Protein AF-A0A2J2HDK9-F1 (afdb_monomer_lite)

Foldseek 3Di:
DPPPVVCCCPDPNVVVVVVVVVCVVVVCVVVVVVVVVPPPPDDDDFDKAWAWDDDPQWIKIKIATQDQFWKFWQWWAFDPQDIDGLVPFADPPDPQADSPRDTHGHGHMHIGTDNGHTFWIKIATPVDRQFIDIGTHDDDDNDPVFVRNVQVFLEKEKEADPQQWWKKKWKDWPVGIDIDIGRHIDMTGDDDRGPQTKMKMAMATFGPDPQKDKGKPPRIDIDGRHPGRHYHYIYIDIDRHPPPPPQLFKEFEWEDDLPQFFWKKKDKPPFIHIGTHIDGRDIDGHPHQKIKIAMAGPGDHFQKDKGKPPRMDIDGGHYYYYIYIDIDRNPFAFAFEDWAAEAEPVRPQADGKDKDKPDGTHGAQDKDKIKMKIAGDCGARQKGWQWKQWPNDTGRDRIDIDIDIDHRHHGHHYHYGTYMYIYIDGFDAWEKDKPPLADALVDQKDKIKIKTAFPDWDWWKKKKKKWKKWKWAQPPVRDIDIDIWIKMKMFTAHPRGYTNHIYIDTHHYDHHDDDPDNQKMKMKIKIWIDMDGGATSRIDMDMTMIGIDIDIGGD

pLDDT: mean 86.06, std 13.49, range [37.31, 98.06]

Radius of gyration: 36.47 Å; chains: 1; bounding box: 80×86×104 Å

Secondary structure (DSSP, 8-state):
--SSHHHHHHSHHHHHHHHHHHHHHHHHHHHHHHHHHH----SS---EEEEEEEETTEEEEEEEE-SSS-EEEEEEEETTS-EE-GGGSBP---TTSB-S---B-TT-EEEEEESS-EEEEEEEESS-TT-EEEEEEESS----HHHH-GGG-SEEEEEE-SS--EEEEEEEETTEEEEEEESS-EEEEE--SSSSEEEEEEEEEE--STTEEEEEE-SEEEEEE-SS-EEEEEEEEEEEPP--S--S-EEEEEEE---S--EEEEE-SS-EEEEES-EEEEEEE-SSSEEEEEEEEEEPPTTEEEEEESSEEEEETT-EEEEEEEEEE-SSPPEEEEPPPEEEESSSSSPPPEEEES-SEE-TT-EEEEEEEEE--SEETTEEEEEEEETTEEE-SSEEEEEEEEE--STTPPEE---EEEEEEE-PPEEEEEES-EEETTSSEEEEEEEEE-S--SEEEEEEEEEEEEEEE--TTS--EEEEEEEEEEEEE-TTS-EEEEEEEEEEEEE-PPPSSTTEEEEEEEEEEEEEEEEESSEEEEEEEEEEEEEEEE-

Sequence (555 aa):
MSRVLEEVLTSTIGFIIAMAIIGAVVGAGLYGYWIYTNHQTLQNYMWPIAEVVPYQGGYLLAIVNTGNEPFYVEQIYLKGGTVITPSQAINPNLNWCSTSNTKLMHNQWWCGEANQLPVAVRVCSAIDPRVCTVVPVHGWSTVDVYSLLGTNCPVLVTVSDPYSATWWVIWFMQSGFYSKSGSTTYTWCIDPPYHPITISFNAFAFSNSFGYICQISPTLTHVEYNGKPVTQVFTVTCQQLPLLTPSNYFVYVSVTNDTLGAIWQISSSVSSTSGIGNVNNQQLPIGGQTDTLTASIIFNPIGYTCSISPGSTQATNGSSYTFTVNCVYSPYPPCPVSPPIVSTNPSIGPPQPTSGASVSSIPYGQSEQVTFYYNAQESGNNYVFQYWSIGGSKYTSNVVTITETLTCTTPGQTLTGPSGTDYYNYIPPGPISINPDTIDLTQSSETYTFNWTSAWNGTGTFQYTISGTVYIYYPFSGQSNIQGSVSWQATVTLPDGTVAAQGSGTLEITNYLTPPSPNYYIECVVSGSGTINGVNASHGNETGTASISCYLETW

Structure (mmCIF, N/CA/C/O backbone):
data_AF-A0A2J2HDK9-F1
#
_entry.id   AF-A0A2J2HDK9-F1
#
loop_
_atom_site.group_PDB
_atom_site.id
_atom_site.type_symbol
_atom_site.label_atom_id
_atom_site.label_alt_id
_atom_site.label_comp_id
_atom_site.label_asym_id
_atom_site.label_entity_id
_atom_site.label_seq_id
_atom_site.pdbx_PDB_ins_code
_atom_site.Cartn_x
_atom_site.Cartn_y
_atom_site.Cartn_z
_atom_site.occupancy
_atom_site.B_iso_or_equiv
_atom_site.auth_seq_id
_atom_site.auth_comp_id
_atom_site.auth_asym_id
_atom_site.auth_atom_id
_atom_site.pdbx_PDB_model_num
ATOM 1 N N . MET A 1 1 ? -13.465 -61.528 33.687 1.00 49.91 1 MET A N 1
ATOM 2 C CA . MET A 1 1 ? -13.848 -60.305 32.948 1.00 49.91 1 MET A CA 1
ATOM 3 C C . MET A 1 1 ? -14.421 -60.644 31.553 1.00 49.91 1 MET A C 1
ATOM 5 O O . MET A 1 1 ? -14.110 -59.955 30.600 1.00 49.91 1 MET A O 1
ATOM 9 N N . SER A 1 2 ? -15.282 -61.672 31.415 1.00 56.56 2 SER A N 1
ATOM 10 C CA . SER A 1 2 ? -15.943 -62.016 30.130 1.00 56.56 2 SER A CA 1
ATOM 11 C C . SER A 1 2 ? -17.435 -62.374 30.252 1.00 56.56 2 SER A C 1
ATOM 13 O O . SER A 1 2 ? -17.998 -62.931 29.324 1.00 56.56 2 SER A O 1
ATOM 15 N N . ARG A 1 3 ? -18.093 -62.092 31.385 1.00 47.28 3 ARG A N 1
ATOM 16 C CA . ARG A 1 3 ? -19.492 -62.511 31.615 1.00 47.28 3 ARG A CA 1
ATOM 17 C C . ARG A 1 3 ? -20.520 -61.381 31.671 1.00 47.28 3 ARG A C 1
ATOM 19 O O . ARG A 1 3 ? -21.701 -61.664 31.620 1.00 47.28 3 ARG A O 1
ATOM 26 N N . VAL A 1 4 ? -20.084 -60.120 31.729 1.00 52.69 4 VAL A N 1
ATOM 27 C CA . VAL A 1 4 ? -20.994 -58.961 31.834 1.00 52.69 4 VAL A CA 1
ATOM 28 C C . VAL A 1 4 ? -21.336 -58.367 30.458 1.00 52.69 4 VAL A C 1
ATOM 30 O O . VAL A 1 4 ? -22.387 -57.760 30.303 1.00 52.69 4 VAL A O 1
ATOM 33 N N . LEU A 1 5 ? -20.502 -58.574 29.427 1.00 49.03 5 LEU A N 1
ATOM 34 C CA . LEU A 1 5 ? -20.763 -58.012 28.091 1.00 49.03 5 LEU A CA 1
ATOM 35 C C . LEU A 1 5 ? -21.823 -58.791 27.287 1.00 49.03 5 LEU A C 1
ATOM 37 O O . LEU A 1 5 ? -22.556 -58.190 26.508 1.00 49.03 5 LEU A O 1
ATOM 41 N N . GLU A 1 6 ? -21.935 -60.106 27.487 1.00 52.06 6 GLU A N 1
ATOM 42 C CA . GLU A 1 6 ? -22.910 -60.953 26.775 1.00 52.06 6 GLU A CA 1
ATOM 43 C C . GLU A 1 6 ? -24.352 -60.749 27.277 1.00 52.06 6 GLU A C 1
ATOM 45 O O . GLU A 1 6 ? -25.314 -60.874 26.516 1.00 52.06 6 GLU A O 1
ATOM 50 N N . GLU A 1 7 ? -24.503 -60.357 28.544 1.00 49.84 7 GLU A N 1
ATOM 51 C CA . GLU A 1 7 ? -25.803 -60.165 29.197 1.00 49.84 7 GLU A CA 1
ATOM 52 C C . GLU A 1 7 ? -26.437 -58.801 28.855 1.00 49.84 7 GLU A C 1
ATOM 54 O O . GLU A 1 7 ? -27.658 -58.651 28.862 1.00 49.84 7 GLU A O 1
ATOM 59 N N . VAL A 1 8 ? -25.629 -57.810 28.455 1.00 54.06 8 VAL A N 1
ATOM 60 C CA . VAL A 1 8 ? -26.131 -56.497 28.009 1.00 54.06 8 VAL A CA 1
ATOM 61 C C . VAL A 1 8 ? -26.665 -56.546 26.571 1.00 54.06 8 VAL A C 1
ATOM 63 O O . VAL A 1 8 ? -27.614 -55.833 26.257 1.00 54.06 8 VAL A O 1
ATOM 66 N N . LEU A 1 9 ? -26.122 -57.410 25.705 1.00 50.97 9 LEU A N 1
ATOM 67 C CA . LEU A 1 9 ? -26.510 -57.479 24.285 1.00 50.97 9 LEU A CA 1
ATOM 68 C C . LEU A 1 9 ? -27.739 -58.357 24.003 1.00 50.97 9 LEU A C 1
ATOM 70 O O . LEU A 1 9 ? -28.364 -58.207 22.958 1.00 50.97 9 LEU A O 1
ATOM 74 N N . THR A 1 10 ? -28.108 -59.248 24.924 1.00 54.72 10 THR A N 1
ATOM 75 C CA . THR A 1 10 ? -29.266 -60.155 24.776 1.00 54.72 10 THR A CA 1
ATOM 76 C C . THR A 1 10 ? -30.460 -59.768 25.650 1.00 54.72 10 THR A C 1
ATOM 78 O O . THR A 1 10 ? -31.559 -60.294 25.484 1.00 54.72 10 THR A O 1
ATOM 81 N N . SER A 1 11 ? -30.267 -58.808 26.555 1.00 58.91 11 SER A N 1
ATOM 82 C CA . SER A 1 11 ? -31.312 -58.232 27.393 1.00 58.91 11 SER A CA 1
ATOM 83 C C . SER A 1 11 ? -32.267 -57.353 26.579 1.00 58.91 11 SER A C 1
ATOM 85 O O . SER A 1 11 ? -31.848 -56.563 25.730 1.00 58.91 11 SER A O 1
ATOM 87 N N . THR A 1 12 ? -33.561 -57.409 26.903 1.00 55.88 12 THR A N 1
ATOM 88 C CA . THR A 1 12 ? -34.611 -56.539 26.343 1.00 55.88 12 THR A CA 1
ATOM 89 C C . THR A 1 12 ? -34.266 -55.046 26.476 1.00 55.88 12 THR A C 1
ATOM 91 O O . THR A 1 12 ? -34.716 -54.236 25.671 1.00 55.88 12 THR A O 1
ATOM 94 N N . ILE A 1 13 ? -33.417 -54.675 27.444 1.00 59.78 13 ILE A N 1
ATOM 95 C CA . ILE A 1 13 ? -32.922 -53.304 27.648 1.00 59.78 13 ILE A CA 1
ATOM 96 C C . ILE A 1 13 ? -31.847 -52.929 26.607 1.00 59.78 13 ILE A C 1
ATOM 98 O O . ILE A 1 13 ? -31.847 -51.802 26.116 1.00 59.78 13 ILE A O 1
ATOM 102 N N . GLY A 1 14 ? -30.983 -53.864 26.198 1.00 51.66 14 GLY A N 1
ATOM 103 C CA . GLY A 1 14 ? -29.980 -53.643 25.146 1.00 51.66 14 GLY A CA 1
ATOM 104 C C . GLY A 1 14 ? -30.604 -53.415 23.767 1.00 51.66 14 GLY A C 1
ATOM 105 O O . GLY A 1 14 ? -30.141 -52.569 23.002 1.00 51.66 14 GLY A O 1
ATOM 106 N N . PHE A 1 15 ? -31.723 -54.088 23.484 1.00 55.59 15 PHE A N 1
ATOM 107 C CA . PHE A 1 15 ? -32.484 -53.883 22.248 1.00 55.59 15 PHE A CA 1
ATOM 108 C C . PHE A 1 15 ? -33.169 -52.504 22.198 1.00 55.59 15 PHE A C 1
ATOM 110 O O . PHE A 1 15 ? -33.196 -51.867 21.145 1.00 55.59 15 PHE A O 1
ATOM 117 N N . ILE A 1 16 ? -33.655 -51.996 23.340 1.00 58.75 16 ILE A N 1
ATOM 118 C CA . ILE A 1 16 ? -34.235 -50.643 23.452 1.00 58.75 16 ILE A CA 1
ATOM 119 C C . ILE A 1 16 ? -33.163 -49.564 23.215 1.00 58.75 16 ILE A C 1
ATOM 121 O O . ILE A 1 16 ? -33.427 -48.583 22.521 1.00 58.75 16 ILE A O 1
ATOM 125 N N . ILE A 1 17 ? -31.938 -49.762 23.714 1.00 57.75 17 ILE A N 1
ATOM 126 C CA . ILE A 1 17 ? -30.813 -48.836 23.492 1.00 57.75 17 ILE A CA 1
ATOM 127 C C . ILE A 1 17 ? -30.356 -48.863 22.023 1.00 57.75 17 ILE A C 1
ATOM 129 O O . ILE A 1 17 ? -30.131 -47.808 21.432 1.00 57.75 17 ILE A O 1
ATOM 133 N N . ALA A 1 18 ? -30.299 -50.040 21.393 1.00 52.91 18 ALA A N 1
ATOM 134 C CA . ALA A 1 18 ? -29.966 -50.163 19.973 1.00 52.91 18 ALA A CA 1
ATOM 135 C C . ALA A 1 18 ? -31.020 -49.505 19.058 1.00 52.91 18 ALA A C 1
ATOM 137 O O . ALA A 1 18 ? -30.662 -48.790 18.124 1.00 52.91 18 ALA A O 1
ATOM 138 N N . MET A 1 19 ? -32.315 -49.667 19.355 1.00 57.16 19 MET A N 1
ATOM 139 C CA . MET A 1 19 ? -33.405 -48.997 18.628 1.00 57.16 19 MET A CA 1
ATOM 140 C C . MET A 1 19 ? -33.391 -47.472 18.814 1.00 57.16 19 MET A C 1
ATOM 142 O O . MET A 1 19 ? -33.664 -46.745 17.861 1.00 57.16 19 MET A O 1
ATOM 146 N N . ALA A 1 20 ? -33.023 -46.969 19.998 1.00 59.38 20 ALA A N 1
ATOM 147 C CA . ALA A 1 20 ? -32.881 -45.532 20.242 1.00 59.38 20 ALA A CA 1
ATOM 148 C C . ALA A 1 20 ? -31.703 -44.917 19.461 1.00 59.38 20 ALA A C 1
ATOM 150 O O . ALA A 1 20 ? -31.837 -43.825 18.909 1.00 59.38 20 ALA A O 1
ATOM 151 N N . ILE A 1 21 ? -30.579 -45.635 19.347 1.00 58.31 21 ILE A N 1
ATOM 152 C CA . ILE A 1 21 ? -29.422 -45.210 18.541 1.00 58.31 21 ILE A CA 1
ATOM 153 C C . ILE A 1 21 ? -29.770 -45.232 17.047 1.00 58.31 21 ILE A C 1
ATOM 155 O O . ILE A 1 21 ? -29.497 -44.264 16.343 1.00 58.31 21 ILE A O 1
ATOM 159 N N . ILE A 1 22 ? -30.443 -46.279 16.561 1.00 56.28 22 ILE A N 1
ATOM 160 C CA . ILE A 1 22 ? -30.863 -46.364 15.152 1.00 56.28 22 ILE A CA 1
ATOM 161 C C . ILE A 1 22 ? -31.911 -45.285 14.825 1.00 56.28 22 ILE A C 1
ATOM 163 O O . ILE A 1 22 ? -31.825 -44.654 13.775 1.00 56.28 22 ILE A O 1
ATOM 167 N N . GLY A 1 23 ? -32.845 -44.993 15.737 1.00 58.19 23 GLY A N 1
ATOM 168 C CA . GLY A 1 23 ? -33.815 -43.902 15.592 1.00 58.19 23 GLY A CA 1
ATOM 169 C C . GLY A 1 23 ? -33.170 -42.512 15.544 1.00 58.19 23 GLY A C 1
ATOM 170 O O . GLY A 1 23 ? -33.574 -41.680 14.732 1.00 58.19 23 GLY A O 1
ATOM 171 N N . ALA A 1 24 ? -32.125 -42.271 16.342 1.00 57.75 24 ALA A N 1
ATOM 172 C CA . ALA A 1 24 ? -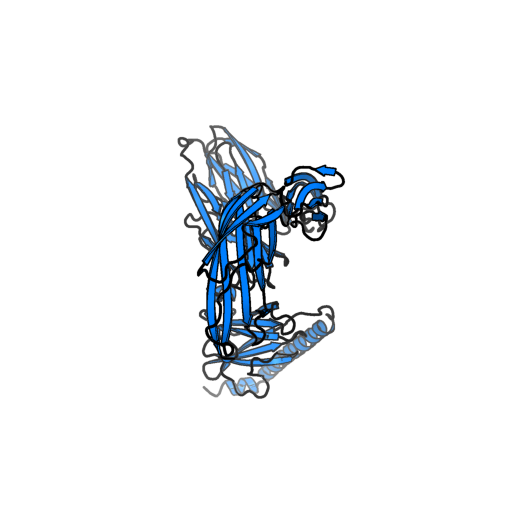31.356 -41.026 16.304 1.00 57.75 24 ALA A CA 1
ATOM 173 C C . ALA A 1 24 ? -30.532 -40.887 15.011 1.00 57.75 24 ALA A C 1
ATOM 175 O O . ALA A 1 24 ? -30.483 -39.804 14.429 1.00 57.75 24 ALA A O 1
ATOM 176 N N . VAL A 1 25 ? -29.950 -41.983 14.515 1.00 56.16 25 VAL A N 1
ATOM 177 C CA . VAL A 1 25 ? -29.169 -41.999 13.265 1.00 56.16 25 VAL A CA 1
ATOM 178 C C . VAL A 1 25 ? -30.068 -41.794 12.040 1.00 56.16 25 VAL A C 1
ATOM 180 O O . VAL A 1 25 ? -29.729 -41.013 11.153 1.00 56.16 25 VAL A O 1
ATOM 183 N N . VAL A 1 26 ? -31.249 -42.416 12.002 1.00 64.69 26 VAL A N 1
ATOM 184 C CA . VAL A 1 26 ? -32.208 -42.244 10.895 1.00 64.69 26 VAL A CA 1
ATOM 185 C C . VAL A 1 26 ? -32.895 -40.872 10.954 1.00 64.69 26 VAL A C 1
ATOM 187 O O . VAL A 1 26 ? -33.079 -40.239 9.915 1.00 64.69 26 VAL A O 1
ATOM 190 N N . GLY A 1 27 ? -33.208 -40.362 12.152 1.00 57.03 27 GLY A N 1
ATOM 191 C CA . GLY A 1 27 ? -33.768 -39.019 12.349 1.00 57.03 27 GLY A CA 1
ATOM 192 C C . GLY A 1 27 ? -32.802 -37.891 11.966 1.00 57.03 27 GLY A C 1
ATOM 193 O O . GLY A 1 27 ? -33.200 -36.960 11.266 1.00 57.03 27 GLY A O 1
ATOM 194 N N . ALA A 1 28 ? -31.522 -37.999 12.343 1.00 60.38 28 ALA A N 1
ATOM 195 C CA . ALA A 1 28 ? -30.478 -37.058 11.926 1.00 60.38 28 ALA A CA 1
ATOM 196 C C . ALA A 1 28 ? -30.165 -37.173 10.425 1.00 60.38 28 ALA A C 1
ATOM 198 O O . ALA A 1 28 ? -29.985 -36.157 9.754 1.00 60.38 28 ALA A O 1
ATOM 199 N N . GLY A 1 29 ? -30.179 -38.393 9.877 1.00 54.03 29 GLY A N 1
ATOM 200 C CA . GLY A 1 29 ? -29.981 -38.638 8.449 1.00 54.03 29 GLY A CA 1
ATOM 201 C C . GLY A 1 29 ? -31.071 -38.013 7.573 1.00 54.03 29 GLY A C 1
ATOM 202 O O . GLY A 1 29 ? -30.759 -37.385 6.565 1.00 54.03 29 GLY A O 1
ATOM 203 N N . LEU A 1 30 ? -32.345 -38.114 7.969 1.00 56.84 30 LEU A N 1
ATOM 204 C CA . LEU A 1 30 ? -33.469 -37.575 7.190 1.00 56.84 30 LEU A CA 1
ATOM 205 C C . LEU A 1 30 ? -33.674 -36.061 7.379 1.00 56.84 30 LEU A C 1
ATOM 207 O O . LEU A 1 30 ? -34.015 -35.379 6.413 1.00 56.84 30 LEU A O 1
ATOM 211 N N . TYR A 1 31 ? -33.408 -35.508 8.569 1.00 54.03 31 TYR A N 1
ATOM 212 C CA . TYR A 1 31 ? -33.406 -34.051 8.785 1.00 54.03 31 TYR A CA 1
ATOM 213 C C . TYR A 1 31 ? -32.216 -33.373 8.082 1.00 54.03 31 TYR A C 1
ATOM 215 O O . TYR A 1 31 ? -32.381 -32.324 7.458 1.00 54.03 31 TYR A O 1
ATOM 223 N N . GLY A 1 32 ? -31.042 -34.018 8.084 1.00 55.75 32 GLY A N 1
ATOM 224 C CA . GLY A 1 32 ? -29.887 -33.603 7.283 1.00 55.75 32 GLY A CA 1
ATOM 225 C C . GLY A 1 32 ? -30.178 -33.638 5.780 1.00 55.75 32 GLY A C 1
ATOM 226 O O . GLY A 1 32 ? -29.851 -32.690 5.074 1.00 55.75 32 GLY A O 1
ATOM 227 N N . TYR A 1 33 ? -30.883 -34.669 5.299 1.00 48.81 33 TYR A N 1
ATOM 228 C CA . TYR A 1 33 ? -31.306 -34.785 3.898 1.00 48.81 33 TYR A CA 1
ATOM 229 C C . TYR A 1 33 ? -32.337 -33.716 3.484 1.00 48.81 33 TYR A C 1
ATOM 231 O O . TYR A 1 33 ? -32.298 -33.232 2.352 1.00 48.81 33 TYR A O 1
ATOM 239 N N . TRP A 1 34 ? -33.223 -33.290 4.393 1.00 50.28 34 TRP A N 1
ATOM 240 C CA . TRP A 1 34 ? -34.204 -32.221 4.155 1.00 50.28 34 TRP A CA 1
ATOM 241 C C . TRP A 1 34 ? -33.585 -30.809 4.154 1.00 50.28 34 TRP A C 1
ATOM 243 O O . TRP A 1 34 ? -33.980 -29.982 3.338 1.00 50.28 34 TRP A O 1
ATOM 253 N N . ILE A 1 35 ? -32.566 -30.532 4.981 1.00 53.78 35 ILE A N 1
ATOM 254 C CA . ILE A 1 35 ? -31.790 -29.275 4.891 1.00 53.78 35 ILE A CA 1
ATOM 255 C C . ILE A 1 35 ? -30.872 -29.270 3.658 1.00 53.78 35 ILE A C 1
ATOM 257 O O . ILE A 1 35 ? -30.763 -28.251 2.976 1.00 53.78 35 ILE A O 1
ATOM 261 N N . TYR A 1 36 ? -30.273 -30.414 3.318 1.00 45.00 36 TYR A N 1
ATOM 262 C CA . TYR A 1 36 ? -29.397 -30.566 2.152 1.00 45.00 36 TYR A CA 1
ATOM 263 C C . TYR A 1 36 ? -30.132 -30.331 0.824 1.00 45.00 36 TYR A C 1
ATOM 265 O O . TYR A 1 36 ? -29.621 -29.658 -0.069 1.00 45.00 36 TYR A O 1
ATOM 273 N N . THR A 1 37 ? -31.357 -30.843 0.689 1.00 45.84 37 THR A N 1
ATOM 274 C CA . THR A 1 37 ? -32.140 -30.703 -0.549 1.00 45.84 37 THR A CA 1
ATOM 275 C C . THR A 1 37 ? -32.765 -29.310 -0.727 1.00 45.84 37 THR A C 1
ATOM 277 O O . THR A 1 37 ? -33.074 -28.944 -1.860 1.00 45.84 37 THR A O 1
ATOM 280 N N . ASN A 1 38 ? -32.891 -28.501 0.338 1.00 43.88 38 ASN A N 1
ATOM 281 C CA . ASN A 1 38 ? -33.625 -27.223 0.327 1.00 43.88 38 ASN A CA 1
ATOM 282 C C . ASN A 1 38 ? -32.750 -25.942 0.375 1.00 43.88 38 ASN A C 1
ATOM 284 O O . ASN A 1 38 ? -33.287 -24.835 0.424 1.00 43.88 38 ASN A O 1
ATOM 288 N N . HIS A 1 39 ? -31.415 -26.044 0.302 1.00 46.22 39 HIS A N 1
ATOM 289 C CA . HIS A 1 39 ? -30.509 -24.883 0.162 1.00 46.22 39 HIS A CA 1
ATOM 290 C C . HIS A 1 39 ? -29.589 -24.970 -1.065 1.00 46.22 39 HIS A C 1
ATOM 292 O O . HIS A 1 39 ? -28.374 -24.791 -1.027 1.00 46.22 39 HIS A O 1
ATOM 298 N N . GLN A 1 40 ? -30.252 -25.171 -2.200 1.00 37.31 40 GLN A N 1
ATOM 299 C CA . GLN A 1 40 ? -29.841 -24.846 -3.569 1.00 37.31 40 GLN A CA 1
ATOM 300 C C . GLN A 1 40 ? -29.549 -23.336 -3.789 1.00 37.31 40 GLN A C 1
ATOM 302 O O . GLN A 1 40 ? -30.054 -22.726 -4.728 1.00 37.31 40 GLN A O 1
ATOM 307 N N . THR A 1 41 ? -28.717 -22.709 -2.950 1.00 41.94 41 THR A N 1
ATOM 308 C CA . THR A 1 41 ? -28.312 -21.288 -3.089 1.00 41.94 41 THR A CA 1
ATOM 309 C C . THR A 1 41 ? -26.827 -21.029 -2.814 1.00 41.94 41 THR A C 1
ATOM 311 O O . THR A 1 41 ? -26.452 -19.916 -2.465 1.00 41.94 41 THR A O 1
ATOM 314 N N . LEU A 1 42 ? -25.948 -22.021 -2.988 1.00 41.59 42 LEU A N 1
ATOM 315 C CA . LEU A 1 42 ? -24.500 -21.841 -2.808 1.00 41.59 42 LEU A CA 1
ATOM 316 C C . LEU A 1 42 ? -23.719 -22.549 -3.923 1.00 41.59 42 LEU A C 1
ATOM 318 O O . LEU A 1 42 ? -23.249 -23.677 -3.780 1.00 41.59 42 LEU A O 1
ATOM 322 N N . GLN A 1 43 ? -23.589 -21.873 -5.064 1.00 42.00 43 GLN A N 1
ATOM 323 C CA . GLN A 1 43 ? -22.513 -22.162 -6.007 1.00 42.00 43 GLN A CA 1
ATOM 324 C C . GLN A 1 43 ? -21.195 -21.707 -5.350 1.00 42.00 43 GLN A C 1
ATOM 326 O O . GLN A 1 43 ? -21.082 -20.540 -4.988 1.00 42.00 43 GLN A O 1
ATOM 331 N N . ASN A 1 44 ? -20.226 -22.623 -5.217 1.00 49.47 44 ASN A N 1
ATOM 332 C CA . ASN A 1 44 ? -18.832 -22.399 -4.776 1.00 49.47 44 ASN A CA 1
ATOM 333 C C . ASN A 1 44 ? -18.571 -22.306 -3.259 1.00 49.47 44 ASN A C 1
ATOM 335 O O . ASN A 1 44 ? -18.106 -21.279 -2.773 1.00 49.47 44 ASN A O 1
ATOM 339 N N . TYR A 1 45 ? -18.815 -23.381 -2.500 1.00 67.94 45 TYR A N 1
ATOM 340 C CA . TYR A 1 45 ? -18.177 -23.515 -1.185 1.00 67.94 45 TYR A CA 1
ATOM 341 C C . TYR A 1 45 ? -17.549 -24.902 -0.994 1.00 67.94 45 TYR A C 1
ATOM 343 O O . TYR A 1 45 ? -18.199 -25.936 -1.175 1.00 67.94 45 TYR A O 1
ATOM 351 N N . MET A 1 46 ? -16.278 -24.910 -0.582 1.00 79.44 46 MET A N 1
ATOM 352 C CA . MET A 1 46 ? -15.576 -26.084 -0.058 1.00 79.44 46 MET A CA 1
ATOM 353 C C . MET A 1 46 ? -16.142 -26.462 1.312 1.00 79.44 46 MET A C 1
ATOM 355 O O . MET A 1 46 ? -16.114 -25.644 2.229 1.00 79.44 46 MET A O 1
ATOM 359 N N . TRP A 1 47 ? -16.633 -27.692 1.468 1.00 85.44 47 TRP A N 1
ATOM 360 C CA . TRP A 1 47 ? -17.172 -28.201 2.739 1.00 85.44 47 TRP A CA 1
ATOM 361 C C . TRP A 1 47 ? -16.464 -29.504 3.145 1.00 85.44 47 TRP A C 1
ATOM 363 O O . TRP A 1 47 ? -17.023 -30.600 3.001 1.00 85.44 47 TRP A O 1
ATOM 373 N N . PRO A 1 48 ? -15.203 -29.421 3.597 1.00 90.94 48 PRO A N 1
ATOM 374 C CA . PRO A 1 48 ? -14.501 -30.574 4.142 1.00 90.94 48 PRO A CA 1
ATOM 375 C C . PRO A 1 48 ? -15.072 -30.952 5.518 1.00 90.94 48 PRO A C 1
ATOM 377 O O . PRO A 1 48 ? -15.316 -30.095 6.367 1.00 90.94 48 PRO A O 1
ATOM 380 N N . ILE A 1 49 ? -15.225 -32.248 5.770 1.00 90.75 49 ILE A N 1
ATOM 381 C CA . ILE A 1 49 ? -15.395 -32.789 7.123 1.00 90.75 49 ILE A CA 1
ATOM 382 C C . ILE A 1 49 ? -14.186 -33.669 7.401 1.00 90.75 49 ILE A C 1
ATOM 384 O O . ILE A 1 49 ? -13.861 -34.531 6.587 1.00 90.75 49 ILE A O 1
ATOM 388 N N . ALA A 1 50 ? -13.520 -33.441 8.531 1.00 92.38 50 ALA A N 1
ATOM 389 C CA . ALA A 1 50 ? -12.371 -34.225 8.953 1.00 92.38 50 ALA A CA 1
ATOM 390 C C . ALA A 1 50 ? -12.658 -34.914 10.291 1.00 92.38 50 ALA A C 1
ATOM 392 O O . ALA A 1 50 ? -13.071 -34.263 11.252 1.00 92.38 50 ALA A O 1
ATOM 393 N N . GLU A 1 51 ? -12.417 -36.219 10.353 1.00 91.81 51 GLU A N 1
ATOM 394 C CA . GLU A 1 51 ? -12.579 -37.039 11.554 1.00 91.81 51 GLU A CA 1
ATOM 395 C C . GLU A 1 51 ? -11.308 -37.834 11.845 1.00 91.81 51 GLU A C 1
ATOM 397 O O . GLU A 1 51 ? -10.598 -38.258 10.930 1.00 91.81 51 GLU A O 1
ATOM 402 N N . VAL A 1 52 ? -11.029 -38.058 13.129 1.00 92.06 52 VAL A N 1
ATOM 403 C CA . VAL A 1 52 ? -9.910 -38.896 13.571 1.00 92.06 52 VAL A CA 1
ATOM 404 C C . VAL A 1 52 ? -10.355 -39.980 14.540 1.00 92.06 52 VAL A C 1
ATOM 406 O O . VAL A 1 52 ? -11.072 -39.726 15.511 1.00 92.06 52 VAL A O 1
ATOM 409 N N . VAL A 1 53 ? -9.828 -41.186 14.332 1.00 88.69 53 VAL A N 1
ATOM 410 C CA . VAL A 1 53 ? -9.959 -42.312 15.262 1.00 88.69 53 VAL A CA 1
ATOM 411 C C . VAL A 1 53 ? -8.593 -42.941 15.571 1.00 88.69 53 VAL A C 1
ATOM 413 O O . VAL A 1 53 ? -7.724 -42.983 14.698 1.00 88.69 53 VAL A O 1
ATOM 416 N N . PRO A 1 54 ? -8.357 -43.448 16.795 1.00 86.81 54 PRO A N 1
ATOM 417 C CA . PRO A 1 54 ? -7.178 -44.265 17.080 1.00 86.81 54 PRO A CA 1
ATOM 418 C C . PRO A 1 54 ? -7.143 -45.516 16.187 1.00 86.81 54 PRO A C 1
ATOM 420 O O . PRO A 1 54 ? -8.144 -46.226 16.083 1.00 86.81 54 PRO A O 1
ATOM 423 N N . TYR A 1 55 ? -6.000 -45.807 15.562 1.00 87.38 55 TYR A N 1
ATOM 424 C CA . TYR A 1 55 ? -5.845 -46.940 14.640 1.00 87.38 55 TYR A CA 1
ATOM 425 C C . TYR A 1 55 ? -4.408 -47.480 14.667 1.00 87.38 55 TYR A C 1
ATOM 427 O O . TYR A 1 55 ? -3.464 -46.713 14.529 1.00 87.38 55 TYR A O 1
ATOM 435 N N . GLN A 1 56 ? -4.239 -48.789 14.894 1.00 86.50 56 GLN A N 1
ATOM 436 C CA . GLN A 1 56 ? -2.945 -49.507 14.892 1.00 86.50 56 GLN A CA 1
ATOM 437 C C . GLN A 1 56 ? -1.791 -48.847 15.686 1.00 86.50 56 GLN A C 1
ATOM 439 O O . GLN A 1 56 ? -0.625 -48.949 15.320 1.00 86.50 56 GLN A O 1
ATOM 444 N N . GLY A 1 57 ? -2.094 -48.188 16.809 1.00 82.88 57 GLY A N 1
ATOM 445 C CA . GLY A 1 57 ? -1.082 -47.502 17.628 1.00 82.88 57 GLY A CA 1
ATOM 446 C C . GLY A 1 57 ? -0.731 -46.082 17.161 1.00 82.88 57 GLY A C 1
ATOM 447 O O . GLY A 1 57 ? 0.058 -45.414 17.825 1.00 82.88 57 GLY A O 1
ATOM 448 N N . GLY A 1 58 ? -1.355 -45.605 16.083 1.00 91.38 58 GLY A N 1
ATOM 449 C CA . GLY A 1 58 ? -1.388 -44.210 15.653 1.00 91.38 58 GLY A CA 1
ATOM 450 C C . GLY A 1 58 ? -2.824 -43.687 15.556 1.00 91.38 58 GLY A C 1
ATOM 451 O O . GLY A 1 58 ? -3.709 -44.072 16.329 1.00 91.38 58 GLY A O 1
ATOM 452 N N . TYR A 1 59 ? -3.053 -42.800 14.593 1.00 92.62 59 TYR A N 1
ATOM 453 C CA . TYR A 1 59 ? -4.339 -42.155 14.347 1.00 92.62 59 TYR A CA 1
ATOM 454 C C . TYR A 1 59 ? -4.687 -42.232 12.867 1.00 92.62 59 TYR A C 1
ATOM 456 O O . TYR A 1 59 ? -3.898 -41.801 12.030 1.00 92.62 59 TYR A O 1
ATOM 464 N N . LEU A 1 60 ? -5.876 -42.737 12.554 1.00 93.56 60 LEU A N 1
ATOM 465 C CA . LEU A 1 60 ? -6.448 -42.691 11.215 1.00 93.56 60 LEU A CA 1
ATOM 466 C C . LEU A 1 60 ? -7.232 -41.386 11.065 1.00 93.56 60 LEU A C 1
ATOM 468 O O . LEU A 1 60 ? -8.194 -41.157 11.798 1.00 93.56 60 LEU A O 1
ATOM 472 N N . LEU A 1 61 ? -6.815 -40.551 10.118 1.00 94.31 61 LEU A N 1
ATOM 473 C CA . LEU A 1 61 ? -7.503 -39.335 9.700 1.00 94.31 61 LEU A CA 1
ATOM 474 C C . LEU A 1 61 ? -8.284 -39.615 8.422 1.00 94.31 61 LEU A C 1
ATOM 476 O O . LEU A 1 61 ? -7.706 -40.087 7.443 1.00 94.31 61 LEU A O 1
ATOM 480 N N . ALA A 1 62 ? -9.568 -39.279 8.426 1.00 93.31 62 ALA A N 1
ATOM 481 C CA . ALA A 1 62 ? -10.438 -39.341 7.263 1.00 93.31 62 ALA A CA 1
ATOM 482 C C . ALA A 1 62 ? -10.972 -37.939 6.950 1.00 93.31 62 ALA A C 1
ATOM 484 O O . ALA A 1 62 ? -11.462 -37.247 7.839 1.00 93.31 62 ALA A O 1
ATOM 485 N N . ILE A 1 63 ? -10.870 -37.516 5.690 1.00 94.00 63 ILE A N 1
ATOM 486 C CA . ILE A 1 63 ? -11.356 -36.219 5.209 1.00 94.00 63 ILE A CA 1
ATOM 487 C C . ILE A 1 63 ? -12.310 -36.476 4.050 1.00 94.00 63 ILE A C 1
ATOM 489 O O . ILE A 1 63 ? -11.915 -37.079 3.053 1.00 94.00 63 ILE A O 1
ATOM 493 N N . VAL A 1 64 ? -13.547 -36.004 4.155 1.00 93.56 64 VAL A N 1
ATOM 494 C CA . VAL A 1 64 ? -14.561 -36.134 3.103 1.00 93.56 64 VAL A CA 1
ATOM 495 C C . VAL A 1 64 ? -14.943 -34.770 2.553 1.00 93.56 64 VAL A C 1
ATOM 497 O O . VAL A 1 64 ? -15.140 -33.812 3.302 1.00 93.56 64 VAL A O 1
ATOM 500 N N . ASN A 1 65 ? -15.068 -34.679 1.230 1.00 93.12 65 ASN A N 1
ATOM 501 C CA . ASN A 1 65 ? -15.661 -33.511 0.592 1.00 93.12 65 ASN A CA 1
ATOM 502 C C . ASN A 1 65 ? -17.187 -33.643 0.565 1.00 93.12 65 ASN A C 1
ATOM 504 O O . ASN A 1 65 ? -17.730 -34.375 -0.259 1.00 93.12 65 ASN A O 1
ATOM 508 N N . THR A 1 66 ? -17.886 -32.919 1.436 1.00 89.12 66 THR A N 1
ATOM 509 C CA . THR A 1 66 ? -19.361 -32.856 1.413 1.00 89.12 66 THR A CA 1
ATOM 510 C C . THR A 1 66 ? -19.901 -31.717 0.547 1.00 89.12 66 THR A C 1
ATOM 512 O O . THR A 1 66 ? -21.101 -31.654 0.287 1.00 89.12 66 THR A O 1
ATOM 515 N N . GLY A 1 67 ? -19.020 -30.846 0.049 1.00 85.44 67 GLY A N 1
ATOM 516 C CA . GLY A 1 67 ? -19.349 -29.747 -0.854 1.00 85.44 67 GLY A CA 1
ATOM 517 C C . GLY A 1 67 ? -19.321 -30.163 -2.323 1.00 85.44 67 GLY A C 1
ATOM 518 O O . GLY A 1 67 ? -18.895 -31.263 -2.674 1.00 85.44 67 GLY A O 1
ATOM 519 N N . ASN A 1 68 ? -19.782 -29.266 -3.195 1.00 85.06 68 ASN A N 1
ATOM 520 C CA . ASN A 1 68 ? -19.745 -29.469 -4.650 1.00 85.06 68 ASN A CA 1
ATOM 521 C C . ASN A 1 68 ? -18.403 -29.056 -5.269 1.00 85.06 68 ASN A C 1
ATOM 523 O O . ASN A 1 68 ? -18.037 -29.544 -6.338 1.00 85.06 68 ASN A O 1
ATOM 527 N N . GLU A 1 69 ? -17.676 -28.149 -4.615 1.00 88.75 69 GLU A N 1
ATOM 528 C CA . GLU A 1 69 ? -16.389 -27.673 -5.100 1.00 88.75 69 GLU A CA 1
ATOM 529 C C . GLU A 1 69 ? -15.286 -28.682 -4.760 1.00 88.75 69 GLU A C 1
ATOM 531 O O . GLU A 1 69 ? -15.127 -29.052 -3.593 1.00 88.75 69 GLU A O 1
ATOM 536 N N . PRO A 1 70 ? -14.522 -29.163 -5.754 1.00 91.69 70 PRO A N 1
ATOM 537 C CA . PRO A 1 70 ? -13.433 -30.080 -5.487 1.00 91.69 70 PRO A CA 1
ATOM 538 C C . PRO A 1 70 ? -12.276 -29.366 -4.785 1.00 91.69 70 PRO A C 1
ATOM 540 O O . PRO A 1 70 ? -11.945 -28.237 -5.140 1.00 91.69 70 PRO A O 1
ATOM 543 N N . PHE A 1 71 ? -11.611 -30.044 -3.853 1.00 94.00 71 PHE A N 1
ATOM 544 C CA . PHE A 1 71 ? -10.455 -29.503 -3.129 1.00 94.00 71 PHE A CA 1
ATOM 545 C C . PHE A 1 71 ? -9.323 -30.525 -3.022 1.00 94.00 71 PHE A C 1
ATOM 547 O O . PHE A 1 71 ? -9.526 -31.718 -3.236 1.00 94.00 71 PHE A O 1
ATOM 554 N N . TYR A 1 72 ? -8.120 -30.070 -2.693 1.00 94.12 72 TYR A N 1
ATOM 555 C CA . TYR A 1 72 ? -7.019 -30.932 -2.260 1.00 94.12 72 TYR A CA 1
ATOM 556 C C . TYR A 1 72 ? -6.662 -30.623 -0.807 1.00 94.12 72 TYR A C 1
ATOM 558 O O . TYR A 1 72 ? -6.920 -29.528 -0.303 1.00 94.12 72 TYR A O 1
ATOM 566 N N . VAL A 1 73 ? -6.087 -31.607 -0.121 1.00 93.62 73 VAL A N 1
ATOM 567 C CA . VAL A 1 73 ? -5.586 -31.425 1.242 1.00 93.62 73 VAL A CA 1
ATOM 568 C C . VAL A 1 73 ? -4.182 -30.847 1.114 1.00 93.62 73 VAL A C 1
ATOM 570 O O . VAL A 1 73 ? -3.311 -31.427 0.469 1.00 93.62 73 VAL A O 1
ATOM 573 N N . GLU A 1 74 ? -3.952 -29.670 1.673 1.00 92.44 74 GLU A N 1
ATOM 574 C CA . GLU A 1 74 ? -2.648 -29.017 1.587 1.00 92.44 74 GLU A CA 1
ATOM 575 C C . GLU A 1 74 ? -1.775 -29.407 2.781 1.00 92.44 74 GLU A C 1
ATOM 577 O O . GLU A 1 74 ? -0.624 -29.816 2.617 1.00 92.44 74 GLU A O 1
ATOM 582 N N . GLN A 1 75 ? -2.336 -29.313 3.990 1.00 93.44 75 GLN A N 1
ATOM 583 C CA . GLN A 1 75 ? -1.607 -29.493 5.244 1.00 93.44 75 GLN A CA 1
ATOM 584 C C . GLN A 1 75 ? -2.463 -30.217 6.283 1.00 93.44 75 GLN A C 1
ATOM 586 O O . GLN A 1 75 ? -3.676 -30.024 6.360 1.00 93.44 75 GLN A O 1
ATOM 591 N N . ILE A 1 76 ? -1.811 -31.023 7.116 1.00 93.25 76 ILE A N 1
ATOM 592 C CA . ILE A 1 76 ? -2.400 -31.700 8.270 1.00 93.25 76 ILE A CA 1
ATOM 593 C C . ILE A 1 76 ? -1.639 -31.222 9.502 1.00 93.25 76 ILE A C 1
ATOM 595 O O . ILE A 1 76 ? -0.421 -31.392 9.601 1.00 93.25 76 ILE A O 1
ATOM 599 N N . TYR A 1 77 ? -2.359 -30.626 10.443 1.00 91.25 77 TYR A N 1
ATOM 600 C CA . TYR A 1 77 ? -1.796 -30.122 11.689 1.00 91.25 77 TYR A CA 1
ATOM 601 C C . TYR A 1 77 ? -1.920 -31.200 12.760 1.00 91.25 77 TYR A C 1
ATOM 603 O O . TYR A 1 77 ? -3.007 -31.738 12.984 1.00 91.25 77 TYR A O 1
ATOM 611 N N . LEU A 1 78 ? -0.810 -31.514 13.424 1.00 92.25 78 LEU A N 1
ATOM 612 C CA . LEU A 1 78 ? -0.731 -32.500 14.496 1.00 92.25 78 LEU A CA 1
ATOM 613 C C . LEU A 1 78 ? -0.656 -31.810 15.862 1.00 92.25 78 LEU A C 1
ATOM 615 O O . LEU A 1 78 ? -0.140 -30.698 16.015 1.00 92.25 78 LEU A O 1
ATOM 619 N N . LYS A 1 79 ? -1.147 -32.497 16.891 1.00 84.88 79 LYS A N 1
ATOM 620 C CA . LYS A 1 79 ? -1.032 -32.072 18.283 1.00 84.88 79 LYS A CA 1
ATOM 621 C C . LYS A 1 79 ? 0.445 -31.910 18.649 1.00 84.88 79 LYS A C 1
ATOM 623 O O . LYS A 1 79 ? 1.206 -32.868 18.579 1.00 84.88 79 LYS A O 1
ATOM 628 N N . GLY A 1 80 ? 0.823 -30.706 19.077 1.00 80.88 80 GLY A N 1
ATOM 629 C CA . GLY A 1 80 ? 2.221 -30.330 19.324 1.00 80.88 80 GLY A CA 1
ATOM 630 C C . GLY A 1 80 ? 2.827 -29.422 18.248 1.00 80.88 80 GLY A C 1
ATOM 631 O O . GLY A 1 80 ? 4.007 -29.103 18.335 1.00 80.88 80 GLY A O 1
ATOM 632 N N . GLY A 1 81 ? 2.037 -28.994 17.254 1.00 80.94 81 GLY A N 1
ATOM 633 C CA . GLY A 1 81 ? 2.415 -27.957 16.283 1.00 80.94 81 GLY A CA 1
ATOM 634 C C . GLY A 1 81 ? 3.176 -28.468 15.056 1.00 80.94 81 GLY A C 1
ATOM 635 O O . GLY A 1 81 ? 3.542 -27.680 14.188 1.00 80.94 81 GLY A O 1
ATOM 636 N N . THR A 1 82 ? 3.408 -29.781 14.952 1.00 88.56 82 THR A N 1
ATOM 637 C CA . THR A 1 82 ? 4.015 -30.376 13.752 1.00 88.56 82 THR A CA 1
ATOM 638 C C . THR A 1 82 ? 3.014 -30.351 12.599 1.00 88.56 82 THR A C 1
ATOM 640 O O . THR A 1 82 ? 1.844 -30.686 12.784 1.00 88.56 82 THR A O 1
ATOM 643 N N . VAL A 1 83 ? 3.474 -29.974 11.406 1.00 90.06 83 VAL A N 1
ATOM 644 C CA . V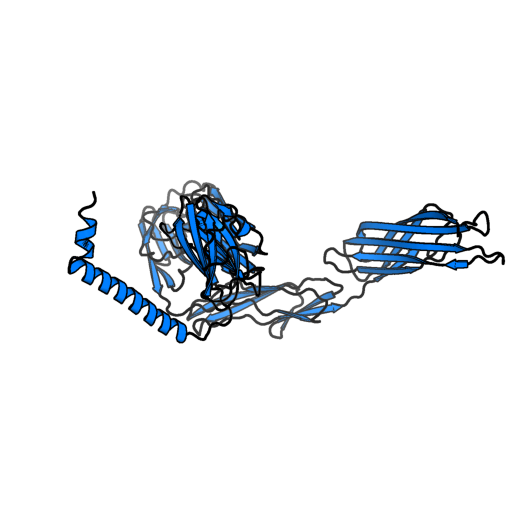AL A 1 83 ? 2.669 -29.965 10.179 1.00 90.06 83 VAL A CA 1
ATOM 645 C C . VAL A 1 83 ? 3.219 -31.009 9.226 1.00 90.06 83 VAL A C 1
ATOM 647 O O . VAL A 1 83 ? 4.424 -31.032 8.973 1.00 90.06 83 VAL A O 1
ATOM 650 N N . ILE A 1 84 ? 2.340 -31.858 8.703 1.00 92.69 84 ILE A N 1
ATOM 651 C CA . ILE A 1 84 ? 2.680 -32.836 7.669 1.00 92.69 84 ILE A CA 1
ATOM 652 C C . ILE A 1 84 ? 1.847 -32.588 6.411 1.00 92.69 84 ILE A C 1
ATOM 654 O O . ILE A 1 84 ? 0.745 -32.042 6.473 1.00 92.69 84 ILE A O 1
ATOM 658 N N . THR A 1 85 ? 2.364 -32.990 5.258 1.00 92.62 85 THR A N 1
ATOM 659 C CA . THR A 1 85 ? 1.606 -33.029 4.004 1.00 92.62 85 THR A CA 1
ATOM 660 C C . THR A 1 85 ? 0.922 -34.389 3.839 1.00 92.62 85 THR A C 1
ATOM 662 O O . THR A 1 85 ? 1.358 -35.377 4.439 1.00 92.62 85 THR A O 1
ATOM 665 N N . PRO A 1 86 ? -0.106 -34.511 2.980 1.00 91.38 86 PRO A N 1
ATOM 666 C CA . PRO A 1 86 ? -0.735 -35.807 2.716 1.00 91.38 86 PRO A CA 1
ATOM 667 C C . PRO A 1 86 ? 0.236 -36.893 2.240 1.00 91.38 86 PRO A C 1
ATOM 669 O O . PRO A 1 86 ? 0.043 -38.060 2.551 1.00 91.38 86 PRO A O 1
ATOM 672 N N . SER A 1 87 ? 1.311 -36.525 1.530 1.00 87.94 87 SER A N 1
ATOM 673 C CA . SER A 1 87 ? 2.342 -37.473 1.079 1.00 87.94 87 SER A CA 1
ATOM 674 C C . SER A 1 87 ? 3.227 -38.014 2.207 1.00 87.94 87 SER A C 1
ATOM 676 O O . SER A 1 87 ? 3.978 -38.958 1.986 1.00 87.94 87 SER A O 1
ATOM 678 N N . GLN A 1 88 ? 3.191 -37.393 3.388 1.00 90.94 88 GLN A N 1
ATOM 679 C CA . GLN A 1 88 ? 3.911 -37.833 4.584 1.00 90.94 88 GLN A CA 1
ATOM 680 C C . GLN A 1 88 ? 3.038 -38.696 5.510 1.00 90.94 88 GLN A C 1
ATOM 682 O O . GLN A 1 88 ? 3.575 -39.315 6.427 1.00 90.94 88 GLN A O 1
ATOM 687 N N . ALA A 1 89 ? 1.719 -38.750 5.289 1.00 89.31 89 ALA A N 1
ATOM 688 C CA . ALA A 1 89 ? 0.826 -39.652 6.011 1.00 89.31 89 ALA A CA 1
ATOM 689 C C . ALA A 1 89 ? 0.953 -41.086 5.465 1.00 89.31 89 ALA A C 1
ATOM 691 O O . ALA A 1 89 ? 1.092 -41.295 4.258 1.00 89.31 89 ALA A O 1
ATOM 692 N N . ILE A 1 90 ? 0.910 -42.084 6.350 1.00 89.31 90 ILE A N 1
ATOM 693 C CA . ILE A 1 90 ? 1.021 -43.497 5.957 1.00 89.31 90 ILE A CA 1
ATOM 694 C C . ILE A 1 90 ? -0.310 -43.943 5.329 1.00 89.31 90 ILE A C 1
ATOM 696 O O . ILE A 1 90 ? -1.383 -43.578 5.804 1.00 89.31 90 ILE A O 1
ATOM 700 N N . ASN A 1 91 ? -0.257 -44.718 4.243 1.00 87.06 91 ASN A N 1
ATOM 701 C CA . ASN A 1 91 ? -1.448 -45.255 3.581 1.00 87.06 91 ASN A CA 1
ATOM 702 C C . ASN A 1 91 ? -2.058 -46.400 4.421 1.00 87.06 91 ASN A C 1
ATOM 704 O O . ASN A 1 91 ? -1.398 -47.434 4.552 1.00 87.06 91 ASN A O 1
ATOM 708 N N . PRO A 1 92 ? -3.309 -46.282 4.917 1.00 86.50 92 PRO A N 1
ATOM 709 C CA . PRO A 1 92 ? -3.952 -47.333 5.715 1.00 86.50 92 PRO A CA 1
ATOM 710 C C . PRO A 1 92 ? -4.385 -48.578 4.917 1.00 86.50 92 PRO A C 1
ATOM 712 O O . PRO A 1 92 ? -4.979 -49.499 5.473 1.00 86.50 92 PRO A O 1
ATOM 715 N N . ASN A 1 93 ? -4.128 -48.625 3.605 1.00 85.56 93 ASN A N 1
ATOM 716 C CA . ASN A 1 93 ? -4.534 -49.682 2.672 1.00 85.56 93 ASN A CA 1
ATOM 717 C C . ASN A 1 93 ? -6.049 -49.971 2.689 1.00 85.56 93 ASN A C 1
ATOM 719 O O . ASN A 1 93 ? -6.486 -51.108 2.502 1.00 85.56 93 ASN A O 1
ATOM 723 N N . LEU A 1 94 ? -6.862 -48.931 2.896 1.00 82.56 94 LEU A N 1
ATOM 724 C CA . LEU A 1 94 ? -8.321 -49.005 2.857 1.00 82.56 94 LEU A CA 1
ATOM 725 C C . LEU A 1 94 ? -8.808 -48.804 1.420 1.00 82.56 94 LEU A C 1
ATOM 727 O O . LEU A 1 94 ? -8.566 -47.776 0.800 1.00 82.56 94 LEU A O 1
ATOM 731 N N . ASN A 1 95 ? -9.528 -49.787 0.888 1.00 82.12 95 ASN A N 1
ATOM 732 C CA . ASN A 1 95 ? -9.992 -49.801 -0.503 1.00 82.12 95 ASN A CA 1
ATOM 733 C C . ASN A 1 95 ? -11.065 -48.745 -0.843 1.00 82.12 95 ASN A C 1
ATOM 735 O O . ASN A 1 95 ? -11.361 -48.550 -2.020 1.00 82.12 95 ASN A O 1
ATOM 739 N N . TRP A 1 96 ? -11.665 -48.097 0.158 1.00 76.31 96 TRP A N 1
ATOM 740 C CA . TRP A 1 96 ? -12.774 -47.151 -0.004 1.00 76.31 96 TRP A CA 1
ATOM 741 C C . TRP A 1 96 ? -12.364 -45.674 0.081 1.00 76.31 96 TRP A C 1
ATOM 743 O O . TRP A 1 96 ? -13.206 -44.809 -0.162 1.00 76.31 96 TRP A O 1
ATOM 753 N N . CYS A 1 97 ? -11.101 -45.359 0.385 1.00 80.38 97 CYS A N 1
ATOM 754 C CA . CYS A 1 97 ? -10.612 -43.981 0.402 1.00 80.38 97 CYS A CA 1
ATOM 755 C C . CYS A 1 97 ? -9.304 -43.802 -0.371 1.00 80.38 97 CYS A C 1
ATOM 757 O O . CYS A 1 97 ? -8.490 -44.714 -0.497 1.00 80.38 97 CYS A O 1
ATOM 759 N N . SER A 1 98 ? -9.127 -42.604 -0.928 1.00 75.12 98 SER A N 1
ATOM 760 C CA . SER A 1 98 ? -7.922 -42.218 -1.656 1.00 75.12 98 SER A CA 1
ATOM 761 C C . SER A 1 98 ? -6.800 -41.889 -0.679 1.00 75.12 98 SER A C 1
ATOM 763 O O . SER A 1 98 ? -7.015 -41.238 0.340 1.00 75.12 98 SER A O 1
ATOM 765 N N . THR A 1 99 ? -5.585 -42.307 -1.001 1.00 70.69 99 THR A N 1
ATOM 766 C CA . THR A 1 99 ? -4.383 -41.989 -0.214 1.00 70.69 99 THR A CA 1
ATOM 767 C C . THR A 1 99 ? -3.407 -41.110 -0.975 1.00 70.69 99 THR A C 1
ATOM 769 O O . THR A 1 99 ? -2.496 -40.522 -0.399 1.00 70.69 99 THR A O 1
ATOM 772 N N . SER A 1 100 ? -3.592 -40.989 -2.287 1.00 69.12 100 SER A N 1
ATOM 773 C CA . SER A 1 100 ? -2.921 -39.970 -3.079 1.00 69.12 100 SER A CA 1
ATOM 774 C C . SER A 1 100 ? -3.531 -38.606 -2.761 1.00 69.12 100 SER A C 1
ATOM 776 O O . SER A 1 100 ? -4.743 -38.514 -2.568 1.00 69.12 100 SER A O 1
ATOM 778 N N . ASN A 1 101 ? -2.718 -37.540 -2.744 1.00 65.56 101 ASN A N 1
ATOM 779 C CA . ASN A 1 101 ? -3.187 -36.148 -2.642 1.00 65.56 101 ASN A CA 1
ATOM 780 C C . ASN A 1 101 ? -3.904 -35.700 -3.932 1.00 65.56 101 ASN A C 1
ATOM 782 O O . ASN A 1 101 ? -3.539 -34.726 -4.588 1.00 65.56 101 ASN A O 1
ATOM 786 N N . THR A 1 102 ? -4.863 -36.500 -4.374 1.00 69.25 102 THR A N 1
ATOM 787 C CA . THR A 1 102 ? -5.691 -36.252 -5.537 1.00 69.25 102 THR A CA 1
ATOM 788 C C . THR A 1 102 ? -6.832 -35.350 -5.126 1.00 69.25 102 THR A C 1
ATOM 790 O O . THR A 1 102 ? -7.435 -35.550 -4.075 1.00 69.25 102 THR A O 1
ATOM 793 N N . LYS A 1 103 ? -7.153 -34.410 -6.009 1.00 90.06 103 LYS A N 1
ATOM 794 C CA . LYS A 1 103 ? -8.395 -33.641 -6.023 1.00 90.06 103 LYS A CA 1
ATOM 795 C C . LYS A 1 103 ? -9.589 -34.490 -5.548 1.00 90.06 103 LYS A C 1
ATOM 797 O O . LYS A 1 103 ? -9.978 -35.429 -6.238 1.00 90.06 103 LYS A O 1
ATOM 802 N N . LEU A 1 104 ? -10.152 -34.144 -4.393 1.00 90.31 104 LEU A N 1
ATOM 803 C CA . LEU A 1 104 ? -11.332 -34.770 -3.806 1.00 90.31 104 LEU A CA 1
ATOM 804 C C . LEU A 1 104 ? -12.590 -34.134 -4.384 1.00 90.31 104 LEU A C 1
ATOM 806 O O . LEU A 1 104 ? -12.906 -32.975 -4.112 1.00 90.31 104 LEU A O 1
ATOM 810 N N . MET A 1 105 ? -13.312 -34.905 -5.188 1.00 91.25 105 MET A N 1
ATOM 811 C CA . MET A 1 105 ? -14.647 -34.560 -5.672 1.00 91.25 105 MET A CA 1
ATOM 812 C C . MET A 1 105 ? -15.696 -34.781 -4.573 1.00 91.25 105 MET A C 1
ATOM 814 O O . MET A 1 105 ? -15.411 -35.404 -3.550 1.00 91.25 105 MET A O 1
ATOM 818 N N . HIS A 1 106 ? -16.922 -34.306 -4.801 1.00 89.75 106 HIS A N 1
ATOM 819 C CA . HIS A 1 106 ? -18.053 -34.533 -3.900 1.00 89.75 106 HIS A CA 1
ATOM 820 C C . HIS A 1 106 ? -18.183 -36.016 -3.498 1.00 89.75 106 HIS A C 1
ATOM 822 O O . HIS A 1 106 ? -18.137 -36.906 -4.351 1.00 89.75 106 HIS A O 1
ATOM 828 N N . ASN A 1 107 ? -18.341 -36.269 -2.197 1.00 87.69 107 ASN A N 1
ATOM 829 C CA . ASN A 1 107 ? -18.408 -37.582 -1.545 1.00 87.69 107 ASN A CA 1
ATOM 830 C C . ASN A 1 107 ? -17.172 -38.482 -1.714 1.00 87.69 107 ASN A C 1
ATOM 832 O O . ASN A 1 107 ? -17.245 -39.682 -1.440 1.00 87.69 107 ASN A O 1
ATOM 836 N N . GLN A 1 108 ? -16.028 -37.937 -2.133 1.00 90.25 108 GLN A N 1
ATOM 837 C CA . GLN A 1 108 ? -14.760 -38.660 -2.091 1.00 90.25 108 GLN A CA 1
ATOM 838 C C . GLN A 1 108 ? -14.056 -38.457 -0.753 1.00 90.25 108 GLN A C 1
ATOM 840 O O . GLN A 1 108 ? -14.120 -37.388 -0.142 1.00 90.25 108 GLN A O 1
ATOM 845 N N . TRP A 1 109 ? -13.367 -39.512 -0.332 1.00 91.31 109 TRP A N 1
ATOM 846 C CA . TRP A 1 109 ? -12.661 -39.590 0.935 1.00 91.31 109 TRP A CA 1
ATOM 847 C C . TRP A 1 109 ? -11.160 -39.623 0.689 1.00 91.31 109 TRP A C 1
ATOM 849 O O . TRP A 1 109 ? -10.689 -40.377 -0.166 1.00 91.31 109 TRP A O 1
ATOM 859 N N . TRP A 1 110 ? -10.417 -38.853 1.473 1.00 94.19 110 TRP A N 1
ATOM 860 C CA . TRP A 1 110 ? -8.989 -39.043 1.671 1.00 94.19 110 TRP A CA 1
ATOM 861 C C . TRP A 1 110 ? -8.740 -39.670 3.041 1.00 94.19 110 TRP A C 1
ATOM 863 O O . TRP A 1 110 ? -9.378 -39.271 4.017 1.00 94.19 110 TRP A O 1
ATOM 873 N N . CYS A 1 111 ? -7.813 -40.624 3.118 1.00 93.94 111 CYS A N 1
ATOM 874 C CA . CYS A 1 111 ? -7.364 -41.194 4.384 1.00 93.94 111 CYS A CA 1
ATOM 875 C C . CYS A 1 111 ? -5.844 -41.175 4.511 1.00 93.94 111 CYS A C 1
ATOM 877 O O . CYS A 1 111 ? -5.125 -41.462 3.551 1.00 93.94 111 CYS A O 1
ATOM 879 N N . GLY A 1 112 ? -5.370 -40.975 5.737 1.00 93.44 112 GLY A N 1
ATOM 880 C CA . GLY A 1 112 ? -3.968 -41.156 6.087 1.00 93.44 112 GLY A CA 1
ATOM 881 C C . GLY A 1 112 ? -3.783 -41.474 7.564 1.00 93.44 112 GLY A C 1
ATOM 882 O O . GLY A 1 112 ? -4.558 -41.036 8.414 1.00 93.44 112 GLY A O 1
ATOM 883 N N . GLU A 1 113 ? -2.746 -42.240 7.869 1.00 93.69 113 GLU A N 1
ATOM 884 C CA . GLU A 1 113 ? -2.312 -42.517 9.232 1.00 93.69 113 GLU A CA 1
ATOM 885 C C . GLU A 1 113 ? -1.233 -41.525 9.673 1.00 93.69 113 GLU A C 1
ATOM 887 O O . GLU A 1 113 ? -0.290 -41.220 8.933 1.00 93.69 113 GLU A O 1
ATOM 892 N N . ALA A 1 114 ? -1.361 -41.047 10.909 1.00 92.81 114 ALA A N 1
ATOM 893 C CA . ALA A 1 114 ? -0.398 -40.179 11.566 1.00 92.81 114 ALA A CA 1
ATOM 894 C C . ALA A 1 114 ? 0.053 -40.776 12.906 1.00 92.81 114 ALA A C 1
ATOM 896 O O . ALA A 1 114 ? -0.744 -41.295 13.688 1.00 92.81 114 ALA A O 1
ATOM 897 N N . ASN A 1 115 ? 1.344 -40.626 13.213 1.00 92.81 115 ASN A N 1
ATOM 898 C CA . ASN A 1 115 ? 1.931 -41.073 14.485 1.00 92.81 115 ASN A CA 1
ATOM 899 C C . ASN A 1 115 ? 1.577 -40.153 15.673 1.00 92.81 115 ASN A C 1
ATOM 901 O O . ASN A 1 115 ? 1.925 -40.444 16.815 1.00 92.81 115 ASN A O 1
ATOM 905 N N . GLN A 1 116 ? 0.913 -39.024 15.417 1.00 92.50 116 GLN A N 1
ATOM 906 C CA . GLN A 1 116 ? 0.431 -38.070 16.418 1.00 92.50 116 GLN A CA 1
ATOM 907 C C . GLN A 1 116 ? -0.999 -37.653 16.071 1.00 92.50 116 GLN A C 1
ATOM 909 O O . GLN A 1 116 ? -1.387 -37.737 14.911 1.00 92.50 116 GLN A O 1
ATOM 914 N N . LEU A 1 117 ? -1.764 -37.195 17.069 1.00 91.31 117 LEU A N 1
ATOM 915 C CA . LEU A 1 117 ? -3.174 -36.831 16.911 1.00 91.31 117 LEU A CA 1
ATOM 916 C C . LEU A 1 117 ? -3.332 -35.651 15.933 1.00 91.31 117 LEU A C 1
ATOM 918 O O . LEU A 1 117 ? -2.881 -34.555 16.269 1.00 91.31 117 LEU A O 1
ATOM 922 N N . PRO A 1 118 ? -3.995 -35.820 14.778 1.00 92.25 118 PRO A N 1
ATOM 923 C CA . PRO A 1 118 ? -4.393 -34.716 13.915 1.00 92.25 118 PRO A CA 1
ATOM 924 C C . PRO A 1 118 ? -5.470 -33.862 14.583 1.00 92.25 118 PRO A C 1
ATOM 926 O O . PRO A 1 118 ? -6.389 -34.383 15.212 1.00 92.25 118 PRO A O 1
ATOM 929 N N . VAL A 1 119 ? -5.337 -32.547 14.457 1.00 89.31 119 VAL A N 1
ATOM 930 C CA . VAL A 1 119 ? -6.161 -31.554 15.169 1.00 89.31 119 VAL A CA 1
ATOM 931 C C . VAL A 1 119 ? -6.847 -30.573 14.221 1.00 89.31 119 VAL A C 1
ATOM 933 O O . VAL A 1 119 ? -7.924 -30.075 14.533 1.00 89.31 119 VAL A O 1
ATOM 936 N N . ALA A 1 120 ? -6.269 -30.333 13.045 1.00 90.19 120 ALA A N 1
ATOM 937 C CA . ALA A 1 120 ? -6.881 -29.555 11.974 1.00 90.19 120 ALA A CA 1
ATOM 938 C C . ALA A 1 120 ? -6.321 -29.993 10.615 1.00 90.19 120 ALA A C 1
ATOM 940 O O . ALA A 1 120 ? -5.244 -30.594 10.544 1.00 90.19 120 ALA A O 1
ATOM 941 N N . VAL A 1 121 ? -7.018 -29.651 9.535 1.00 92.00 121 VAL A N 1
ATOM 942 C CA . VAL A 1 121 ? -6.542 -29.836 8.159 1.00 92.00 121 VAL A CA 1
ATOM 943 C C . VAL A 1 121 ? -6.800 -28.574 7.346 1.00 92.00 121 VAL A C 1
ATOM 945 O O . VAL A 1 121 ? -7.873 -27.985 7.438 1.00 92.00 121 VAL A O 1
ATOM 948 N N . ARG A 1 122 ? -5.817 -28.154 6.548 1.00 91.50 122 ARG A N 1
ATOM 949 C CA . ARG A 1 122 ? -5.984 -27.093 5.550 1.00 91.50 122 ARG A CA 1
ATOM 950 C C . ARG A 1 122 ? -6.336 -27.734 4.222 1.00 91.50 122 ARG A C 1
ATOM 952 O O . ARG A 1 122 ? -5.571 -28.559 3.716 1.00 91.50 122 ARG A O 1
ATOM 959 N N . VAL A 1 123 ? -7.467 -27.342 3.656 1.00 93.19 123 VAL A N 1
ATOM 960 C CA . VAL A 1 123 ? -7.868 -27.734 2.303 1.00 93.19 123 VAL A CA 1
ATOM 961 C C . VAL A 1 123 ? -7.932 -26.504 1.414 1.00 93.19 123 VAL A C 1
ATOM 963 O O . VAL A 1 123 ? -8.277 -25.421 1.883 1.00 93.19 123 VAL A O 1
ATOM 966 N N . CYS A 1 124 ? -7.602 -26.669 0.140 1.00 91.88 124 CYS A N 1
ATOM 967 C CA . CYS A 1 124 ? -7.622 -25.588 -0.839 1.00 91.88 124 CYS A CA 1
ATOM 968 C C . CYS A 1 124 ? -8.414 -25.997 -2.071 1.00 91.88 124 CYS A C 1
ATOM 970 O O . CYS A 1 124 ? -8.399 -27.165 -2.477 1.00 91.88 124 CYS A O 1
ATOM 972 N N . SER A 1 125 ? -9.103 -25.031 -2.670 1.00 91.50 125 SER A N 1
ATOM 973 C CA . SER A 1 125 ? -9.950 -25.272 -3.827 1.00 91.50 125 SER A CA 1
ATOM 974 C C . SER A 1 125 ? -9.102 -25.756 -4.996 1.00 91.50 125 SER A C 1
ATOM 976 O O . SER A 1 125 ? -8.036 -25.228 -5.302 1.00 91.50 125 SER A O 1
ATOM 978 N N . ALA A 1 126 ? -9.593 -26.781 -5.685 1.00 89.50 126 ALA A N 1
ATOM 979 C CA . ALA A 1 126 ? -8.983 -27.257 -6.916 1.00 89.50 126 ALA A CA 1
ATOM 980 C C . ALA A 1 126 ? -9.394 -26.417 -8.140 1.00 89.50 126 ALA A C 1
ATOM 982 O O . ALA A 1 126 ? -8.911 -26.697 -9.238 1.00 89.50 126 ALA A O 1
ATOM 983 N N . ILE A 1 127 ? -10.310 -25.453 -7.981 1.00 86.19 127 ILE A N 1
ATOM 984 C CA . ILE A 1 127 ? -10.721 -24.496 -9.021 1.00 86.19 127 ILE A CA 1
ATOM 985 C C . ILE A 1 127 ? -9.926 -23.196 -8.873 1.00 86.19 127 ILE A C 1
ATOM 987 O O . ILE A 1 127 ? -9.321 -22.751 -9.846 1.00 86.19 127 ILE A O 1
ATOM 991 N N . ASP A 1 128 ? -9.877 -22.627 -7.664 1.00 84.19 128 ASP A N 1
ATOM 992 C CA . ASP A 1 128 ? -9.004 -21.499 -7.323 1.00 84.19 128 ASP A CA 1
ATOM 993 C C . ASP A 1 128 ? -8.099 -21.872 -6.134 1.00 84.19 128 ASP A C 1
ATOM 995 O O . ASP A 1 128 ? -8.497 -21.700 -4.981 1.00 84.19 128 ASP A O 1
ATOM 999 N N . PRO A 1 129 ? -6.863 -22.342 -6.394 1.00 84.06 129 PRO A N 1
ATOM 1000 C CA . PRO A 1 129 ? -5.887 -22.722 -5.366 1.00 84.06 129 PRO A CA 1
ATOM 1001 C C . PRO A 1 129 ? -5.586 -21.657 -4.303 1.00 84.06 129 PRO A C 1
ATOM 1003 O O . PRO A 1 129 ? -4.955 -21.968 -3.296 1.00 84.06 129 PRO A O 1
ATOM 1006 N N . ARG A 1 130 ? -5.996 -20.398 -4.515 1.00 77.94 130 ARG A N 1
ATOM 1007 C CA . ARG A 1 130 ? -5.832 -19.298 -3.550 1.00 77.94 130 ARG A CA 1
ATOM 1008 C C . ARG A 1 130 ? -6.908 -19.278 -2.468 1.00 77.94 130 ARG A C 1
ATOM 1010 O O . ARG A 1 130 ? -6.749 -18.575 -1.472 1.00 77.94 130 ARG A O 1
ATOM 1017 N N . VAL A 1 131 ? -8.005 -20.006 -2.660 1.00 79.94 131 VAL A N 1
ATOM 1018 C CA . VAL A 1 131 ? -9.076 -20.130 -1.673 1.00 79.94 131 VAL A CA 1
ATOM 1019 C C . VAL A 1 131 ? -8.800 -21.381 -0.852 1.00 79.94 131 VAL A C 1
ATOM 1021 O O . VAL A 1 131 ? -8.925 -22.500 -1.349 1.00 79.94 131 VAL A O 1
ATOM 1024 N N . CYS A 1 132 ? -8.421 -21.193 0.409 1.00 85.94 132 CYS A N 1
ATOM 1025 C CA . CYS A 1 132 ? -8.164 -22.276 1.351 1.00 85.94 132 CYS A CA 1
ATOM 1026 C C . CYS A 1 132 ? -8.996 -22.091 2.619 1.00 85.94 132 CYS A C 1
ATOM 1028 O O . CYS A 1 132 ? -9.368 -20.979 2.975 1.00 85.94 132 CYS A O 1
ATOM 1030 N N . THR A 1 133 ? -9.269 -23.186 3.318 1.00 85.81 133 THR A N 1
ATOM 1031 C CA . THR A 1 133 ? -9.914 -23.161 4.630 1.00 85.81 133 THR A CA 1
ATOM 1032 C C . THR A 1 133 ? -9.260 -24.180 5.554 1.00 85.81 133 THR A C 1
ATOM 1034 O O . THR A 1 133 ? -8.891 -25.278 5.125 1.00 85.81 133 THR A O 1
ATOM 1037 N N . VAL A 1 134 ? -9.082 -23.807 6.821 1.00 86.12 134 VAL A N 1
ATOM 1038 C CA . VAL A 1 134 ? -8.638 -24.719 7.875 1.00 86.12 134 VAL A CA 1
ATOM 1039 C C . VAL A 1 134 ? -9.868 -25.242 8.598 1.00 86.12 134 VAL A C 1
ATOM 1041 O O . VAL A 1 134 ? -10.620 -24.469 9.189 1.00 86.12 134 VAL A O 1
ATOM 1044 N N . VAL A 1 135 ? -10.063 -26.560 8.584 1.00 87.69 135 VAL A N 1
ATOM 1045 C CA . VAL A 1 135 ? -11.142 -27.197 9.339 1.00 87.69 135 VAL A CA 1
ATOM 1046 C C . VAL A 1 135 ? -10.613 -27.995 10.522 1.00 87.69 135 VAL A C 1
ATOM 1048 O O . VAL A 1 135 ? -9.607 -28.703 10.391 1.00 87.69 135 VAL A O 1
ATOM 1051 N N . PRO A 1 136 ? -11.266 -27.887 11.692 1.00 86.69 136 PRO A N 1
ATOM 1052 C CA . PRO A 1 136 ? -10.918 -28.701 12.842 1.00 86.69 136 PRO A CA 1
ATOM 1053 C C . PRO A 1 136 ? -11.179 -30.174 12.529 1.00 86.69 136 PRO A C 1
ATOM 1055 O O . PRO A 1 136 ? -12.149 -30.528 11.857 1.00 86.69 136 PRO A O 1
ATOM 1058 N N . VAL A 1 137 ? -10.311 -31.040 13.043 1.00 88.31 137 VAL A N 1
ATOM 1059 C CA . VAL A 1 137 ? -10.534 -32.485 13.000 1.00 88.31 137 VAL A CA 1
ATOM 1060 C C . VAL A 1 137 ? -11.397 -32.857 14.199 1.00 88.31 137 VAL A C 1
ATOM 1062 O O . VAL A 1 137 ? -11.001 -32.654 15.349 1.00 88.31 137 VAL A O 1
ATOM 1065 N N . HIS A 1 138 ? -12.580 -33.407 13.945 1.00 78.88 138 HIS A N 1
ATOM 1066 C CA . HIS A 1 138 ? -13.461 -33.878 15.002 1.00 78.88 138 HIS A CA 1
ATOM 1067 C C . HIS A 1 138 ? -12.949 -35.213 15.557 1.00 78.88 138 HIS A C 1
ATOM 1069 O O . HIS A 1 138 ? -12.649 -36.155 14.824 1.00 78.88 138 HIS A O 1
ATOM 1075 N N . GLY A 1 139 ? -12.812 -35.278 16.879 1.00 63.72 139 GLY A N 1
ATOM 1076 C CA . GLY A 1 139 ? -12.247 -36.417 17.589 1.00 63.72 139 GLY A CA 1
ATOM 1077 C C . GLY A 1 139 ? -12.098 -36.127 19.079 1.00 63.72 139 GLY A C 1
ATOM 1078 O O . GLY A 1 139 ? -12.549 -35.098 19.571 1.00 63.72 139 GLY A O 1
ATOM 1079 N N . TRP A 1 140 ? -11.453 -37.042 19.801 1.00 58.38 140 TRP A N 1
ATOM 1080 C CA . TRP A 1 140 ? -11.438 -37.200 21.265 1.00 58.38 140 TRP A CA 1
ATOM 1081 C C . TRP A 1 140 ? -10.931 -35.995 22.099 1.00 58.38 140 TRP A C 1
ATOM 1083 O O . TRP A 1 140 ? -10.867 -36.079 23.324 1.00 58.38 140 TRP A O 1
ATOM 1093 N N . SER A 1 141 ? -10.600 -34.862 21.476 1.00 50.50 141 SER A N 1
ATOM 1094 C CA . SER A 1 141 ? -10.469 -33.567 22.145 1.00 50.50 141 SER A CA 1
ATOM 1095 C C . SER A 1 141 ? -10.746 -32.425 21.167 1.00 50.50 141 SER A C 1
ATOM 1097 O O . SER A 1 141 ? -10.080 -32.341 20.137 1.00 50.50 141 SER A O 1
ATOM 1099 N N . THR A 1 142 ? -11.647 -31.503 21.514 1.00 45.34 142 THR A N 1
ATOM 1100 C CA . THR A 1 142 ? -11.751 -30.195 20.852 1.00 45.34 142 THR A CA 1
ATOM 1101 C C . THR A 1 142 ? -10.517 -29.381 21.228 1.00 45.34 142 THR A C 1
ATOM 1103 O O . THR A 1 142 ? -10.474 -28.771 22.297 1.00 45.34 142 THR A O 1
ATOM 1106 N N . VAL A 1 143 ? -9.467 -29.435 20.411 1.00 52.88 143 VAL A N 1
ATOM 1107 C CA . VAL A 1 143 ? -8.332 -28.527 20.587 1.00 52.88 143 VAL A CA 1
ATOM 1108 C C . VAL A 1 143 ? -8.667 -27.232 19.864 1.00 52.88 143 VAL A C 1
ATOM 1110 O O . VAL A 1 143 ? -9.100 -27.263 18.716 1.00 52.88 143 VAL A O 1
ATOM 1113 N N . ASP A 1 144 ? -8.485 -26.102 20.543 1.00 56.47 144 ASP A N 1
ATOM 1114 C CA . ASP A 1 144 ? -8.593 -24.789 19.919 1.00 56.47 144 ASP A CA 1
ATOM 1115 C C . ASP A 1 144 ? -7.494 -24.672 18.851 1.00 56.47 144 ASP A C 1
ATOM 1117 O O . ASP A 1 144 ? -6.307 -24.543 19.175 1.00 56.47 144 ASP A O 1
ATOM 1121 N N . VAL A 1 145 ? -7.888 -24.797 17.580 1.00 54.31 145 VAL A N 1
ATOM 1122 C CA . VAL A 1 145 ? -7.001 -24.838 16.405 1.00 54.31 145 VAL A CA 1
ATOM 1123 C C . VAL A 1 145 ? -6.035 -23.649 16.402 1.00 54.31 145 VAL A C 1
ATOM 1125 O O . VAL A 1 145 ? -4.873 -23.793 16.021 1.00 54.31 145 VAL A O 1
ATOM 1128 N N . TYR A 1 146 ? -6.464 -22.499 16.925 1.00 56.97 146 TYR A N 1
ATOM 1129 C CA . TYR A 1 146 ? -5.672 -21.272 16.951 1.00 56.97 146 TYR A CA 1
ATOM 1130 C C . TYR A 1 146 ? -4.492 -21.322 17.931 1.00 56.97 146 TYR A C 1
ATOM 1132 O O . TYR A 1 146 ? -3.485 -20.656 17.704 1.00 56.97 146 TYR A O 1
ATOM 1140 N N . SER A 1 147 ? -4.565 -22.151 18.979 1.00 52.59 147 SER A N 1
ATOM 1141 C CA . SER A 1 147 ? -3.458 -22.349 19.931 1.00 52.59 147 SER A CA 1
ATOM 1142 C C . SER A 1 147 ? -2.324 -23.225 19.377 1.00 52.59 147 SER A C 1
ATOM 1144 O O . SER A 1 147 ? -1.200 -23.176 19.874 1.00 52.59 147 SER A O 1
ATOM 1146 N N . LEU A 1 148 ? -2.604 -24.014 18.333 1.00 53.97 148 LEU A N 1
ATOM 1147 C CA . LEU A 1 148 ? -1.679 -24.985 17.737 1.00 53.97 148 LEU A CA 1
ATOM 1148 C C . LEU A 1 148 ? -0.912 -24.450 16.527 1.00 53.97 148 LEU A C 1
ATOM 1150 O O . LEU A 1 148 ? 0.123 -25.016 16.180 1.00 53.97 148 LEU A O 1
ATOM 1154 N N . LEU A 1 149 ? -1.409 -23.391 15.880 1.00 58.06 149 LEU A N 1
ATOM 1155 C CA . LEU A 1 149 ? -0.798 -22.859 14.661 1.00 58.06 149 LEU A CA 1
ATOM 1156 C C . LEU A 1 149 ? 0.567 -22.208 14.908 1.00 58.06 149 LEU A C 1
ATOM 1158 O O . LEU A 1 149 ? 1.362 -22.161 13.976 1.00 58.06 149 LEU A O 1
ATOM 1162 N N . GLY A 1 150 ? 0.882 -21.773 16.136 1.00 63.97 150 GLY A N 1
ATOM 1163 C CA . GLY A 1 150 ? 2.217 -21.287 16.510 1.00 63.97 150 GLY A CA 1
ATOM 1164 C C . GLY A 1 150 ? 2.848 -20.362 15.456 1.00 63.97 150 GLY A C 1
ATOM 1165 O O . GLY A 1 150 ? 2.274 -19.336 15.096 1.00 63.97 150 GLY A O 1
ATOM 1166 N N . THR A 1 151 ? 4.017 -20.751 14.928 1.00 59.34 151 THR A N 1
ATOM 1167 C CA . THR A 1 151 ? 4.774 -20.026 13.884 1.00 59.34 151 THR A CA 1
ATOM 1168 C C . THR A 1 151 ? 4.169 -20.089 12.475 1.00 59.34 151 THR A C 1
ATOM 1170 O O . THR A 1 151 ? 4.639 -19.379 11.593 1.00 59.34 151 THR A O 1
ATOM 1173 N N . ASN A 1 152 ? 3.150 -20.919 12.240 1.00 71.25 152 ASN A N 1
ATOM 1174 C CA . ASN A 1 152 ? 2.485 -21.093 10.941 1.00 71.25 152 ASN A CA 1
ATOM 1175 C C . ASN A 1 152 ? 1.190 -20.279 10.814 1.00 71.25 152 ASN A C 1
ATOM 1177 O O . ASN A 1 152 ? 0.378 -20.538 9.927 1.00 71.25 152 ASN A O 1
ATOM 1181 N N . CYS A 1 153 ? 0.978 -19.308 11.698 1.00 82.56 153 CYS A N 1
ATOM 1182 C CA . CYS A 1 153 ? -0.166 -18.421 11.605 1.00 82.56 153 CYS A CA 1
ATOM 1183 C C . CYS A 1 153 ? -0.104 -17.544 10.331 1.00 82.56 153 CYS A C 1
ATOM 1185 O O . CYS A 1 153 ? 0.916 -16.883 10.119 1.00 82.56 153 CYS A O 1
ATOM 1187 N N . PRO A 1 154 ? -1.174 -17.485 9.506 1.00 87.19 154 PRO A N 1
ATOM 1188 C CA . PRO A 1 154 ? -1.236 -16.618 8.328 1.00 87.19 154 PRO A CA 1
ATOM 1189 C C . PRO A 1 154 ? -0.955 -15.147 8.648 1.00 87.19 154 PRO A C 1
ATOM 1191 O O . PRO A 1 154 ? -0.100 -14.532 8.012 1.00 87.19 154 PRO A O 1
ATOM 1194 N N . VAL A 1 155 ? -1.632 -14.601 9.661 1.00 92.62 155 VAL A N 1
ATOM 1195 C CA . VAL A 1 155 ? -1.353 -13.268 10.205 1.00 92.62 155 VAL A CA 1
ATOM 1196 C C . VAL A 1 155 ? -1.285 -13.352 11.728 1.00 92.62 155 VAL A C 1
ATOM 1198 O O . VAL A 1 155 ? -2.310 -13.384 12.413 1.00 92.62 155 VAL A O 1
ATOM 1201 N N . LEU A 1 156 ? -0.066 -13.423 12.264 1.00 93.88 156 LEU A N 1
ATOM 1202 C CA . LEU A 1 156 ? 0.196 -13.477 13.699 1.00 93.88 156 LEU A CA 1
ATOM 1203 C C . LEU A 1 156 ? 0.157 -12.065 14.273 1.00 93.88 156 LEU A C 1
ATOM 1205 O O . LEU A 1 156 ? 0.967 -11.221 13.896 1.00 93.88 156 LEU A O 1
ATOM 1209 N N . VAL A 1 157 ? -0.749 -11.805 15.206 1.00 95.19 157 VAL A N 1
ATOM 1210 C CA . VAL A 1 157 ? -0.847 -10.502 15.861 1.00 95.19 157 VAL A CA 1
ATOM 1211 C C . VAL A 1 157 ? -0.372 -10.615 17.297 1.00 95.19 157 VAL A C 1
ATOM 1213 O O . VAL A 1 157 ? -0.878 -11.442 18.053 1.00 95.19 157 VAL A O 1
ATOM 1216 N N . THR A 1 158 ? 0.578 -9.768 17.684 1.00 95.88 158 THR A N 1
ATOM 1217 C CA . THR A 1 158 ? 1.107 -9.704 19.051 1.00 95.88 158 THR A CA 1
ATOM 1218 C C . THR A 1 158 ? 0.940 -8.303 19.604 1.00 95.88 158 THR A C 1
ATOM 1220 O O . THR A 1 158 ? 1.402 -7.343 18.995 1.00 95.88 158 THR A O 1
ATOM 1223 N N . VAL A 1 159 ? 0.354 -8.186 20.792 1.00 96.88 159 VAL A N 1
ATOM 1224 C CA . VAL A 1 159 ? 0.419 -6.967 21.599 1.00 96.88 159 VAL A CA 1
ATOM 1225 C C . VAL A 1 159 ? 1.464 -7.184 22.685 1.00 96.88 159 VAL A C 1
ATOM 1227 O O . VAL A 1 159 ? 1.279 -8.018 23.566 1.00 96.88 159 VAL A O 1
ATOM 1230 N N . SER A 1 160 ? 2.576 -6.459 22.598 1.00 95.88 160 SER A N 1
ATOM 1231 C CA . SER A 1 160 ? 3.643 -6.429 23.594 1.00 95.88 160 SER A CA 1
ATOM 1232 C C . SER A 1 160 ? 3.321 -5.369 24.636 1.00 95.88 160 SER A C 1
ATOM 1234 O O . SER A 1 160 ? 3.539 -4.177 24.412 1.00 95.88 160 SER A O 1
ATOM 1236 N N . ASP A 1 161 ? 2.824 -5.815 25.782 1.00 93.81 161 ASP A N 1
ATOM 1237 C CA . ASP A 1 161 ? 2.458 -4.961 26.906 1.00 93.81 161 ASP A CA 1
ATOM 1238 C C . ASP A 1 161 ? 3.200 -5.392 28.181 1.00 93.81 161 ASP A C 1
ATOM 1240 O O . ASP A 1 161 ? 2.761 -6.318 28.874 1.00 93.81 161 ASP A O 1
ATOM 1244 N N . PRO A 1 162 ? 4.344 -4.750 28.488 1.00 91.56 162 PRO A N 1
ATOM 1245 C CA . PRO A 1 162 ? 5.077 -4.978 29.728 1.00 91.56 162 PRO A CA 1
ATOM 1246 C C . PRO A 1 162 ? 4.536 -4.141 30.899 1.00 91.56 162 PRO A C 1
ATOM 1248 O O . PRO A 1 162 ? 4.975 -4.328 32.033 1.00 91.56 162 PRO A O 1
ATOM 1251 N N . TYR A 1 163 ? 3.606 -3.216 30.645 1.00 86.31 163 TYR A N 1
ATOM 1252 C CA . TYR A 1 163 ? 3.086 -2.273 31.638 1.00 86.31 163 TYR A CA 1
ATOM 1253 C C . TYR A 1 163 ? 1.759 -2.725 32.248 1.00 86.31 163 TYR A C 1
ATOM 1255 O O . TYR A 1 163 ? 1.256 -2.073 33.162 1.00 86.31 163 TYR A O 1
ATOM 1263 N N . SER A 1 164 ? 1.217 -3.848 31.769 1.00 85.88 164 SER A N 1
ATOM 1264 C CA . SER A 1 164 ? -0.110 -4.342 32.134 1.00 85.88 164 SER A CA 1
ATOM 1265 C C . SER A 1 164 ? -1.184 -3.273 31.925 1.00 85.88 164 SER A C 1
ATOM 1267 O O . SER A 1 164 ? -2.020 -3.052 32.801 1.00 85.88 164 SER A O 1
ATOM 1269 N N . ALA A 1 165 ? -1.102 -2.545 30.811 1.00 85.62 165 ALA A N 1
ATOM 1270 C CA . ALA A 1 165 ? -2.062 -1.528 30.406 1.00 85.62 165 ALA A CA 1
ATOM 1271 C C . ALA A 1 165 ? -3.249 -2.188 29.693 1.00 85.62 165 ALA A C 1
ATOM 1273 O O . ALA A 1 165 ? -3.089 -3.182 28.992 1.00 85.62 165 ALA A O 1
ATOM 1274 N N . THR A 1 166 ? -4.455 -1.639 29.823 1.00 83.88 166 THR A N 1
ATOM 1275 C CA . THR A 1 166 ? -5.596 -2.178 29.078 1.00 83.88 166 THR A CA 1
ATOM 1276 C C . THR A 1 166 ? -5.438 -1.762 27.627 1.00 83.88 166 THR A C 1
ATOM 1278 O O . THR A 1 166 ? -5.312 -0.578 27.334 1.00 83.88 166 THR A O 1
ATOM 1281 N N . TRP A 1 167 ? -5.449 -2.710 26.704 1.00 90.44 167 TRP A N 1
ATOM 1282 C CA . TRP A 1 167 ? -5.337 -2.448 25.278 1.00 90.44 167 TRP A CA 1
ATOM 1283 C C . TRP A 1 167 ? -6.484 -3.092 24.515 1.00 90.44 167 TRP A C 1
ATOM 1285 O O . TRP A 1 167 ? -7.122 -4.049 24.962 1.00 90.44 167 TRP A O 1
ATOM 1295 N N . TRP A 1 168 ? -6.737 -2.553 23.330 1.00 86.44 168 TRP A N 1
ATOM 1296 C CA . TRP A 1 168 ? -7.754 -3.045 22.424 1.00 86.44 168 TRP A CA 1
ATOM 1297 C C . TRP A 1 168 ? -7.292 -2.921 20.986 1.00 86.44 168 TRP A C 1
ATOM 1299 O O . TRP A 1 168 ? -6.864 -1.853 20.567 1.00 86.44 168 TRP A O 1
ATOM 1309 N N . VAL A 1 169 ? -7.392 -4.005 20.228 1.00 91.19 169 VAL A N 1
ATOM 1310 C CA . VAL A 1 169 ? -7.083 -4.037 18.802 1.00 91.19 169 VAL A CA 1
ATOM 1311 C C . VAL A 1 169 ? -8.336 -4.439 18.047 1.00 91.19 169 VAL A C 1
ATOM 1313 O O . VAL A 1 169 ? -8.938 -5.480 18.305 1.00 91.19 169 VAL A O 1
ATOM 1316 N N . ILE A 1 170 ? -8.715 -3.603 17.098 1.00 88.50 170 ILE A N 1
ATOM 1317 C CA . ILE A 1 170 ? -9.832 -3.777 16.183 1.00 88.50 170 ILE A CA 1
ATOM 1318 C C . ILE A 1 170 ? -9.250 -4.029 14.798 1.00 88.50 170 ILE A C 1
ATOM 1320 O O . ILE A 1 170 ? -8.253 -3.405 14.437 1.00 88.50 170 ILE A O 1
ATOM 1324 N N . TRP A 1 171 ? -9.858 -4.909 14.006 1.00 93.00 171 TRP A N 1
ATOM 1325 C CA . TRP A 1 171 ? -9.475 -5.057 12.608 1.00 93.00 171 TRP A CA 1
ATOM 1326 C C . TRP A 1 171 ? -10.653 -5.265 11.668 1.00 93.00 171 TRP A C 1
ATOM 1328 O O . TRP A 1 171 ? -11.702 -5.804 12.029 1.00 93.00 171 TRP A O 1
ATOM 1338 N N . PHE A 1 172 ? -10.437 -4.819 10.436 1.00 86.31 172 PHE A N 1
ATOM 1339 C CA . PHE A 1 172 ? -11.388 -4.839 9.340 1.00 86.31 172 PHE A CA 1
ATOM 1340 C C . PHE A 1 172 ? -10.778 -5.611 8.178 1.00 86.31 172 PHE A C 1
ATOM 1342 O O . PHE A 1 172 ? -9.641 -5.363 7.770 1.00 86.31 172 PHE A O 1
ATOM 1349 N N . MET A 1 173 ? -11.566 -6.521 7.631 1.00 86.69 173 MET A N 1
ATOM 1350 C CA . MET A 1 173 ? -11.308 -7.191 6.363 1.00 86.69 173 MET A CA 1
ATOM 1351 C C . MET A 1 173 ? -12.632 -7.301 5.608 1.00 86.69 173 MET A C 1
ATOM 1353 O O . MET A 1 173 ? -13.695 -7.075 6.183 1.00 86.69 173 MET A O 1
ATOM 1357 N N . GLN A 1 174 ? -12.601 -7.637 4.321 1.00 70.50 174 GLN A N 1
ATOM 1358 C CA . GLN A 1 174 ? -13.815 -7.656 3.493 1.00 70.50 174 GLN A CA 1
ATOM 1359 C C . GLN A 1 174 ? -14.921 -8.577 4.051 1.00 70.50 174 GLN A C 1
ATOM 1361 O O . GLN A 1 174 ? -16.098 -8.342 3.793 1.00 70.50 174 GLN A O 1
ATOM 1366 N N . SER A 1 175 ? -14.558 -9.599 4.838 1.00 65.12 175 SER A N 1
ATOM 1367 C CA . SER A 1 175 ? -15.500 -10.522 5.480 1.00 65.12 175 SER A CA 1
ATOM 1368 C C . SER A 1 175 ? -16.167 -9.976 6.744 1.00 65.12 175 SER A C 1
ATOM 1370 O O . SER A 1 175 ? -17.126 -10.583 7.216 1.00 65.12 175 SER A O 1
ATOM 1372 N N . GLY A 1 176 ? -15.683 -8.867 7.313 1.00 72.75 176 GLY A N 1
ATOM 1373 C CA . GLY A 1 176 ? -16.312 -8.244 8.471 1.00 72.75 176 GLY A CA 1
ATOM 1374 C C . GLY A 1 176 ? -15.372 -7.532 9.441 1.00 72.75 176 GLY A C 1
ATOM 1375 O O . GLY A 1 176 ? -14.222 -7.198 9.144 1.00 72.75 176 GLY A O 1
ATOM 1376 N N . PHE A 1 177 ? -15.930 -7.299 10.626 1.00 76.38 177 PHE A N 1
ATOM 1377 C CA . PHE A 1 177 ? -15.346 -6.557 11.735 1.00 76.38 177 PHE A CA 1
ATOM 1378 C C . PHE A 1 177 ? -15.035 -7.489 12.904 1.00 76.38 177 PHE A C 1
ATOM 1380 O O . PHE A 1 177 ? -15.877 -8.299 13.295 1.00 76.38 177 PHE A O 1
ATOM 1387 N N . TYR A 1 178 ? -13.859 -7.328 13.506 1.00 86.50 178 TYR A N 1
ATOM 1388 C CA . TYR A 1 178 ? -13.398 -8.168 14.607 1.00 86.50 178 TYR A CA 1
ATOM 1389 C C . TYR A 1 178 ? -12.609 -7.337 15.623 1.00 86.50 178 TYR A C 1
ATOM 1391 O O . TYR A 1 178 ? -12.073 -6.278 15.295 1.00 86.50 178 TYR A O 1
ATOM 1399 N N . SER A 1 179 ? -12.521 -7.808 16.869 1.00 85.50 179 SER A N 1
ATOM 1400 C CA . SER A 1 179 ? -11.722 -7.126 17.888 1.00 85.50 179 SER A CA 1
ATOM 1401 C C . SER A 1 179 ? -11.185 -8.067 18.966 1.00 85.50 179 SER A C 1
ATOM 1403 O O . SER A 1 179 ? -11.718 -9.158 19.186 1.00 85.50 179 SER A O 1
ATOM 1405 N N . LYS A 1 180 ? -10.115 -7.639 19.642 1.00 88.19 180 LYS A N 1
ATOM 1406 C CA . LYS A 1 180 ? -9.471 -8.350 20.748 1.00 88.19 180 LYS A CA 1
ATOM 1407 C C . LYS A 1 180 ? -8.936 -7.355 21.768 1.00 88.19 180 LYS A C 1
ATOM 1409 O O . LYS A 1 180 ? -8.201 -6.446 21.397 1.00 88.19 180 LYS A O 1
ATOM 1414 N N . SER A 1 181 ? -9.291 -7.523 23.037 1.00 86.94 181 SER A N 1
ATOM 1415 C CA . SER A 1 181 ? -8.774 -6.722 24.152 1.00 86.94 181 SER A CA 1
ATOM 1416 C C . SER A 1 181 ? -8.006 -7.584 25.150 1.00 86.94 181 SER A C 1
ATOM 1418 O O . SER A 1 181 ? -8.171 -8.808 25.199 1.00 86.94 181 SER A O 1
ATOM 1420 N N . GLY A 1 182 ? -7.161 -6.935 25.944 1.00 85.19 182 GLY A N 1
ATOM 1421 C CA . GLY A 1 182 ? -6.400 -7.563 27.014 1.00 85.19 182 GLY A CA 1
ATOM 1422 C C . GLY A 1 182 ? -5.729 -6.528 27.909 1.00 85.19 182 GLY A C 1
ATOM 1423 O O . GLY A 1 182 ? -5.865 -5.326 27.700 1.00 85.19 182 GLY A O 1
ATOM 1424 N N . SER A 1 183 ? -5.029 -7.005 28.933 1.00 85.06 183 SER A N 1
ATOM 1425 C CA . SER A 1 183 ? -4.308 -6.162 29.899 1.00 85.06 183 SER A CA 1
ATOM 1426 C C . SER A 1 183 ? -2.892 -6.667 30.182 1.00 85.06 183 SER A C 1
ATOM 1428 O O . SER A 1 183 ? -2.322 -6.376 31.230 1.00 85.06 183 SER A O 1
ATOM 1430 N N . THR A 1 184 ? -2.390 -7.547 29.319 1.00 90.50 184 THR A N 1
ATOM 1431 C CA . THR A 1 184 ? -1.063 -8.162 29.377 1.00 90.50 184 THR A CA 1
ATOM 1432 C C . THR A 1 184 ? -0.593 -8.455 27.958 1.00 90.50 184 THR A C 1
ATOM 1434 O O . THR A 1 184 ? -1.370 -8.358 27.004 1.00 90.50 184 THR A O 1
ATOM 1437 N N . THR A 1 185 ? 0.672 -8.846 27.805 1.00 92.69 185 THR A N 1
ATOM 1438 C CA . THR A 1 185 ? 1.179 -9.322 26.515 1.00 92.69 185 THR A CA 1
ATOM 1439 C C . THR A 1 185 ? 0.359 -10.515 26.019 1.00 92.69 185 THR A C 1
ATOM 1441 O O . THR A 1 185 ? 0.192 -11.501 26.740 1.00 92.69 185 THR A O 1
ATOM 1444 N N . TYR A 1 186 ? -0.142 -10.431 24.787 1.00 92.56 186 TYR A N 1
ATOM 1445 C CA . TYR A 1 186 ? -0.989 -11.465 24.200 1.00 92.56 186 TYR A CA 1
ATOM 1446 C C . TYR A 1 186 ? -0.746 -11.603 22.701 1.00 92.56 186 TYR A C 1
ATOM 1448 O O . TYR A 1 186 ? -0.478 -10.623 22.005 1.00 92.56 186 TYR A O 1
ATOM 1456 N N . THR A 1 187 ? -0.896 -12.827 22.205 1.00 92.00 187 THR A N 1
ATOM 1457 C CA . THR A 1 187 ? -0.708 -13.167 20.797 1.00 92.00 187 THR A CA 1
ATOM 1458 C C . THR A 1 187 ? -1.897 -13.980 20.310 1.00 92.00 187 THR A C 1
ATOM 1460 O O . THR A 1 187 ? -2.355 -14.891 21.000 1.00 92.00 187 THR A O 1
ATOM 1463 N N . TRP A 1 188 ? -2.403 -13.658 19.123 1.00 91.50 188 TRP A N 1
ATOM 1464 C CA . TRP A 1 188 ? -3.460 -14.416 18.459 1.00 91.50 188 TRP A CA 1
ATOM 1465 C C . TRP A 1 188 ? -3.206 -14.532 16.965 1.00 91.50 188 TRP A C 1
ATOM 1467 O O . TRP A 1 188 ? -2.363 -13.839 16.397 1.00 91.50 188 TRP A O 1
ATOM 1477 N N . CYS A 1 189 ? -3.956 -15.432 16.339 1.00 89.31 189 CYS A N 1
ATOM 1478 C CA . CYS A 1 189 ? -3.867 -15.690 14.918 1.00 89.31 189 CYS A CA 1
ATOM 1479 C C . CYS A 1 189 ? -5.109 -15.187 14.185 1.00 89.31 189 CYS A C 1
ATOM 1481 O O . CYS A 1 189 ? -6.228 -15.373 14.665 1.00 89.31 189 CYS A O 1
ATOM 1483 N N . ILE A 1 190 ? -4.905 -14.571 13.022 1.00 90.19 190 ILE A N 1
ATOM 1484 C CA . ILE A 1 190 ? -5.959 -14.246 12.062 1.00 90.19 190 ILE A CA 1
ATOM 1485 C C . ILE A 1 190 ? -5.741 -15.127 10.830 1.00 90.19 190 ILE A C 1
ATOM 1487 O O . ILE A 1 190 ? -4.636 -15.167 10.287 1.00 90.19 190 ILE A O 1
ATOM 1491 N N . ASP A 1 191 ? -6.797 -15.825 10.410 1.00 84.75 191 ASP A N 1
ATOM 1492 C CA . ASP A 1 191 ? -6.840 -16.648 9.197 1.00 84.75 191 ASP A CA 1
ATOM 1493 C C . ASP A 1 191 ? -7.756 -15.971 8.162 1.00 84.75 191 ASP A C 1
ATOM 1495 O O . ASP A 1 191 ? -8.983 -16.015 8.309 1.00 84.75 191 ASP A O 1
ATOM 1499 N N . PRO A 1 192 ? -7.196 -15.241 7.179 1.00 85.00 192 PRO A N 1
ATOM 1500 C CA . PRO A 1 192 ? -8.002 -14.542 6.190 1.00 85.00 192 PRO A CA 1
ATOM 1501 C C . PRO A 1 192 ? -8.636 -15.522 5.189 1.00 85.00 192 PRO A C 1
ATOM 1503 O O . PRO A 1 192 ? -7.986 -16.477 4.772 1.00 85.00 192 PRO A O 1
ATOM 1506 N N . PRO A 1 193 ? -9.872 -15.269 4.724 1.00 75.88 193 PRO A N 1
ATOM 1507 C CA . PRO A 1 193 ? -10.613 -16.218 3.884 1.00 75.88 193 PRO A CA 1
ATOM 1508 C C . PRO A 1 193 ? -10.040 -16.414 2.467 1.00 75.88 193 PRO A C 1
ATOM 1510 O O . PRO A 1 193 ? -10.404 -17.369 1.784 1.00 75.88 193 PRO A O 1
ATOM 1513 N N . TYR A 1 194 ? -9.189 -15.501 1.993 1.00 80.38 194 TYR A N 1
ATOM 1514 C CA . TYR A 1 194 ? -8.495 -15.571 0.705 1.00 80.38 194 TYR A CA 1
ATOM 1515 C C . TYR A 1 194 ? -7.288 -14.625 0.710 1.00 80.38 194 TYR A C 1
ATOM 1517 O O . TYR A 1 194 ? -7.152 -13.771 1.587 1.00 80.38 194 TYR A O 1
ATOM 1525 N N . HIS A 1 195 ? -6.420 -14.759 -0.292 1.00 81.00 195 HIS A N 1
ATOM 1526 C CA . HIS A 1 195 ? -5.291 -13.861 -0.525 1.00 81.00 195 HIS A CA 1
ATOM 1527 C C . HIS A 1 195 ? -5.118 -13.558 -2.032 1.00 81.00 195 HIS A C 1
ATOM 1529 O O . HIS A 1 195 ? -5.296 -14.462 -2.858 1.00 81.00 195 HIS A O 1
ATOM 1535 N N . PRO A 1 196 ? -4.729 -12.329 -2.428 1.00 86.56 196 PRO A N 1
ATOM 1536 C CA . PRO A 1 196 ? -4.299 -11.222 -1.575 1.00 86.56 196 PRO A CA 1
ATOM 1537 C C . PRO A 1 196 ? -5.464 -10.516 -0.862 1.00 86.56 196 PRO A C 1
ATOM 1539 O O . PRO A 1 196 ? -6.552 -10.386 -1.421 1.00 86.56 196 PRO A O 1
ATOM 1542 N N . ILE A 1 197 ? -5.239 -10.065 0.373 1.00 86.62 197 ILE A N 1
ATOM 1543 C CA . ILE A 1 197 ? -6.210 -9.283 1.151 1.00 86.62 197 ILE A CA 1
ATOM 1544 C C . ILE A 1 197 ? -5.496 -8.260 2.037 1.00 86.62 197 ILE A C 1
ATOM 1546 O O . ILE A 1 197 ? -4.453 -8.553 2.622 1.00 86.62 197 ILE A O 1
ATOM 1550 N N . THR A 1 198 ? -6.076 -7.068 2.158 1.00 91.12 198 THR A N 1
ATOM 1551 C CA . THR A 1 198 ? -5.609 -6.030 3.083 1.00 91.12 198 THR A CA 1
ATOM 1552 C C . THR A 1 198 ? -6.431 -6.075 4.366 1.00 91.12 198 THR A C 1
ATOM 1554 O O . THR A 1 198 ? -7.660 -5.990 4.327 1.00 91.12 198 THR A O 1
ATOM 1557 N N . ILE A 1 199 ? -5.753 -6.198 5.505 1.00 92.62 199 ILE A N 1
ATOM 1558 C CA . ILE A 1 199 ? -6.357 -6.174 6.840 1.00 92.62 199 ILE A CA 1
ATOM 1559 C C . ILE A 1 199 ? -5.985 -4.854 7.500 1.00 92.62 199 ILE A C 1
ATOM 1561 O O . ILE A 1 199 ? -4.807 -4.580 7.722 1.00 92.62 199 ILE A O 1
ATOM 1565 N N . SER A 1 200 ? -6.983 -4.040 7.820 1.00 90.56 200 SER A N 1
ATOM 1566 C CA . SER A 1 200 ? -6.790 -2.742 8.469 1.00 90.56 200 SER A CA 1
ATOM 1567 C C . SER A 1 200 ? -6.970 -2.894 9.969 1.00 90.56 200 SER A C 1
ATOM 1569 O O . SER A 1 200 ? -8.016 -3.365 10.403 1.00 90.56 200 SER A O 1
ATOM 1571 N N . PHE A 1 201 ? -5.992 -2.472 10.759 1.00 94.56 201 PHE A N 1
ATOM 1572 C CA . PHE A 1 201 ? -6.027 -2.523 12.215 1.00 94.56 201 PHE A CA 1
ATOM 1573 C C . PHE A 1 201 ? -6.137 -1.126 12.812 1.00 94.56 201 PHE A C 1
ATOM 1575 O O . PHE A 1 201 ? -5.476 -0.203 12.341 1.00 94.56 201 PHE A O 1
ATOM 1582 N N . ASN A 1 202 ? -6.901 -1.006 13.895 1.00 88.75 202 ASN A N 1
ATOM 1583 C CA . ASN A 1 202 ? -6.954 0.164 14.760 1.00 88.75 202 ASN A CA 1
ATOM 1584 C C . ASN A 1 202 ? -6.766 -0.279 16.217 1.00 88.75 202 ASN A C 1
ATOM 1586 O O . ASN A 1 202 ? -7.503 -1.136 16.704 1.00 88.75 202 ASN A O 1
ATOM 1590 N N . ALA A 1 203 ? -5.763 0.259 16.895 1.00 91.75 203 ALA A N 1
ATOM 1591 C CA . ALA A 1 203 ? -5.320 -0.175 18.206 1.00 91.75 203 ALA A CA 1
ATOM 1592 C C . ALA A 1 203 ? -5.319 0.984 19.203 1.00 91.75 203 ALA A C 1
ATOM 1594 O O . ALA A 1 203 ? -4.865 2.085 18.906 1.00 91.75 203 ALA A O 1
ATOM 1595 N N . PHE A 1 204 ? -5.761 0.699 20.424 1.00 86.88 204 PHE A N 1
ATOM 1596 C CA . PHE A 1 204 ? -5.834 1.637 21.538 1.00 86.88 204 PHE A CA 1
ATOM 1597 C C . PHE A 1 204 ? -5.155 1.038 22.771 1.00 86.88 204 PHE A C 1
ATOM 1599 O O . PHE A 1 204 ? -5.241 -0.167 23.007 1.00 86.88 204 PHE A O 1
ATOM 1606 N N . ALA A 1 205 ? -4.492 1.874 23.568 1.00 88.06 205 ALA A N 1
ATOM 1607 C CA . ALA A 1 205 ? -4.037 1.518 24.907 1.00 88.06 205 ALA A CA 1
ATOM 1608 C C . ALA A 1 205 ? -4.491 2.575 25.909 1.00 88.06 205 ALA A C 1
ATOM 1610 O O . ALA A 1 205 ? -4.518 3.768 25.618 1.00 88.06 205 ALA A O 1
ATOM 1611 N N . PHE A 1 206 ? -4.826 2.101 27.098 1.00 80.25 206 PHE A N 1
ATOM 1612 C CA . PHE A 1 206 ? -5.407 2.835 28.206 1.00 80.25 206 PHE A CA 1
ATOM 1613 C C . PHE A 1 206 ? -4.583 2.528 29.456 1.00 80.25 206 PHE A C 1
ATOM 1615 O O . PHE A 1 206 ? -4.177 1.384 29.679 1.00 80.25 206 PHE A O 1
ATOM 1622 N N . SER A 1 207 ? -4.292 3.539 30.272 1.00 74.69 207 SER A N 1
ATOM 1623 C CA . SER A 1 207 ? -3.482 3.334 31.471 1.00 74.69 207 SER A CA 1
ATOM 1624 C C . SER A 1 207 ? -4.270 2.643 32.581 1.00 74.69 207 SER A C 1
ATOM 1626 O O . SER A 1 207 ? -5.377 3.045 32.931 1.00 74.69 207 SER A O 1
ATOM 1628 N N . ASN A 1 208 ? -3.656 1.616 33.171 1.00 63.75 208 ASN A N 1
ATOM 1629 C CA . ASN A 1 208 ? -4.215 0.890 34.316 1.00 63.75 208 ASN A CA 1
ATOM 1630 C C . ASN A 1 208 ? -3.680 1.400 35.660 1.00 63.75 208 ASN A C 1
ATOM 1632 O O . ASN A 1 208 ? -4.230 1.077 36.712 1.00 63.75 208 ASN A O 1
ATOM 1636 N N . SER A 1 209 ? -2.609 2.198 35.642 1.00 63.59 209 SER A N 1
ATOM 1637 C CA . SER A 1 209 ? -1.941 2.709 36.834 1.00 63.59 209 SER A CA 1
ATOM 1638 C C . SER A 1 209 ? -1.902 4.235 36.862 1.00 63.59 209 SER A C 1
ATOM 1640 O O . SER A 1 209 ? -1.754 4.925 35.851 1.00 63.59 209 SER A O 1
ATOM 1642 N N . PHE A 1 210 ? -2.054 4.763 38.073 1.00 61.81 210 PHE A N 1
ATOM 1643 C CA . PHE A 1 210 ? -2.078 6.189 38.355 1.00 61.81 210 PHE A CA 1
ATOM 1644 C C . PHE A 1 210 ? -0.755 6.852 37.940 1.00 61.81 210 PHE A C 1
ATOM 1646 O O . PHE A 1 210 ? 0.321 6.376 38.300 1.00 61.81 210 PHE A O 1
ATOM 1653 N N . GLY A 1 211 ? -0.831 7.961 37.201 1.00 67.00 211 GLY A N 1
ATOM 1654 C CA . GLY A 1 211 ? 0.347 8.740 36.798 1.00 67.00 211 GLY A CA 1
ATOM 1655 C C . GLY A 1 211 ? 1.049 8.272 35.520 1.00 67.00 211 GLY A C 1
ATOM 1656 O O . GLY A 1 211 ? 2.105 8.812 35.198 1.00 67.00 211 GLY A O 1
ATOM 1657 N N . TYR A 1 212 ? 0.475 7.327 34.771 1.00 75.12 212 TYR A N 1
ATOM 1658 C CA . TYR A 1 212 ? 0.971 6.931 33.452 1.00 75.12 212 TYR A CA 1
ATOM 1659 C C . TYR A 1 212 ? -0.034 7.278 32.353 1.00 75.12 212 TYR A C 1
ATOM 1661 O O . TYR A 1 212 ? -1.243 7.124 32.527 1.00 75.12 212 TYR A O 1
ATOM 1669 N N . ILE A 1 213 ? 0.474 7.713 31.201 1.00 79.38 213 ILE A N 1
ATOM 1670 C CA . ILE A 1 213 ? -0.267 7.722 29.936 1.00 79.38 213 ILE A CA 1
ATOM 1671 C C . ILE A 1 213 ? 0.333 6.625 29.073 1.00 79.38 213 ILE A C 1
ATOM 1673 O O . ILE A 1 213 ? 1.538 6.621 28.822 1.00 79.38 213 ILE A O 1
ATOM 1677 N N . CYS A 1 214 ? -0.511 5.697 28.637 1.00 86.56 214 CYS A N 1
ATOM 1678 C CA . CYS A 1 214 ? -0.114 4.615 27.753 1.00 86.56 214 CYS A CA 1
ATOM 1679 C C . CYS A 1 214 ? -0.528 4.930 26.318 1.00 86.56 214 CYS A C 1
ATOM 1681 O O . CYS A 1 214 ? -1.582 5.509 26.071 1.00 86.56 214 CYS A O 1
ATOM 1683 N N . GLN A 1 215 ? 0.324 4.551 25.379 1.00 90.12 215 GLN A N 1
ATOM 1684 C CA . GLN A 1 215 ? 0.091 4.620 23.945 1.00 90.12 215 GLN A CA 1
ATOM 1685 C C . GLN A 1 215 ? 0.419 3.259 23.344 1.00 90.12 215 GLN A C 1
ATOM 1687 O O . GLN A 1 215 ? 1.266 2.536 23.869 1.00 90.12 215 GLN A O 1
ATOM 1692 N N . ILE A 1 216 ? -0.251 2.911 22.249 1.00 93.75 216 ILE A N 1
ATOM 1693 C CA . ILE A 1 216 ? 0.034 1.703 21.477 1.00 93.75 216 ILE A CA 1
ATOM 1694 C C . ILE A 1 216 ? 0.472 2.103 20.075 1.00 93.75 216 ILE A C 1
ATOM 1696 O O . ILE A 1 216 ? -0.157 2.947 19.432 1.00 93.75 216 ILE A O 1
ATOM 1700 N N . SER A 1 217 ? 1.580 1.521 19.626 1.00 94.31 217 SER A N 1
ATOM 1701 C CA . SER A 1 217 ? 2.152 1.787 18.311 1.00 94.31 217 SER A CA 1
ATOM 1702 C C . SER A 1 217 ? 2.335 0.483 17.529 1.00 94.31 217 SER A C 1
ATOM 1704 O O . SER A 1 217 ? 2.918 -0.459 18.075 1.00 94.31 217 SER A O 1
ATOM 1706 N N . PRO A 1 218 ? 1.870 0.408 16.270 1.00 95.81 218 PRO A N 1
ATOM 1707 C CA . PRO A 1 218 ? 1.120 1.450 15.560 1.00 95.81 218 PRO A CA 1
ATOM 1708 C C . PRO A 1 218 ? -0.331 1.577 16.065 1.00 95.81 218 PRO A C 1
ATOM 1710 O O . PRO A 1 218 ? -0.944 0.588 16.447 1.00 95.81 218 PRO A O 1
ATOM 1713 N N . THR A 1 219 ? -0.901 2.786 16.046 1.00 87.31 219 THR A N 1
ATOM 1714 C CA . THR A 1 219 ? -2.332 3.006 16.356 1.00 87.31 219 THR A CA 1
ATOM 1715 C C . THR A 1 219 ? -3.216 2.605 15.177 1.00 87.31 219 THR A C 1
ATOM 1717 O O . THR A 1 219 ? -4.240 1.969 15.364 1.00 87.31 219 THR A O 1
ATOM 1720 N N . LEU A 1 220 ? -2.799 2.916 13.949 1.00 89.25 220 LEU A N 1
ATOM 1721 C CA . LEU A 1 220 ? -3.454 2.486 12.716 1.00 89.25 220 LEU A CA 1
ATOM 1722 C C . LEU A 1 220 ? -2.401 1.834 11.821 1.00 89.25 220 LEU A C 1
ATOM 1724 O O . LEU A 1 220 ? -1.319 2.391 11.641 1.00 89.25 220 LEU A O 1
ATOM 1728 N N . THR A 1 221 ? -2.693 0.655 11.283 1.00 95.06 221 THR A N 1
ATOM 1729 C CA . THR A 1 221 ? -1.787 -0.042 10.359 1.00 95.06 221 THR A CA 1
ATOM 1730 C C . THR A 1 221 ? -2.566 -0.935 9.405 1.00 95.06 221 THR A C 1
ATOM 1732 O O . THR A 1 221 ? -3.713 -1.294 9.674 1.00 95.06 221 THR A O 1
ATOM 1735 N N . HIS A 1 222 ? -1.937 -1.316 8.300 1.00 93.88 222 HIS A N 1
ATOM 1736 C CA . HIS A 1 222 ? -2.494 -2.239 7.323 1.00 93.88 222 HIS A CA 1
ATOM 1737 C C . HIS A 1 222 ? -1.518 -3.390 7.097 1.00 93.88 222 HIS A C 1
ATOM 1739 O O . HIS A 1 222 ? -0.311 -3.180 6.994 1.00 93.88 222 HIS A O 1
ATOM 1745 N N . VAL A 1 223 ? -2.049 -4.604 7.003 1.00 94.12 223 VAL A N 1
ATOM 1746 C CA . VAL A 1 223 ? -1.289 -5.798 6.633 1.00 94.12 223 VAL A CA 1
ATOM 1747 C C . VAL A 1 223 ? -1.787 -6.285 5.284 1.00 94.12 223 VAL A C 1
ATOM 1749 O O . VAL A 1 223 ? -2.955 -6.645 5.148 1.00 94.12 223 VAL A O 1
ATOM 1752 N N . GLU A 1 224 ? -0.897 -6.325 4.298 1.00 92.69 224 GLU A N 1
ATOM 1753 C CA . GLU A 1 224 ? -1.147 -6.992 3.022 1.00 92.69 224 GLU A CA 1
ATOM 1754 C C . GLU A 1 224 ? -0.779 -8.471 3.140 1.00 92.69 224 GLU A C 1
ATOM 1756 O O . GLU A 1 224 ? 0.395 -8.852 3.158 1.00 92.69 224 GLU A O 1
ATOM 1761 N N . TYR A 1 225 ? -1.791 -9.327 3.245 1.00 90.19 225 TYR A N 1
ATOM 1762 C CA . TYR A 1 225 ? -1.595 -10.766 3.296 1.00 90.19 225 TYR A CA 1
ATOM 1763 C C . TYR A 1 225 ? -1.643 -11.360 1.887 1.00 90.19 225 TYR A C 1
ATOM 1765 O O . TYR A 1 225 ? -2.707 -11.507 1.292 1.00 90.19 225 TYR A O 1
ATOM 1773 N N . ASN A 1 226 ? -0.472 -11.745 1.377 1.00 89.81 226 ASN A N 1
ATOM 1774 C CA . ASN A 1 226 ? -0.276 -12.316 0.038 1.00 89.81 226 ASN A CA 1
ATOM 1775 C C . ASN A 1 226 ? -0.080 -13.849 0.060 1.00 89.81 226 ASN A C 1
ATOM 1777 O O . ASN A 1 226 ? 0.598 -14.404 -0.804 1.00 89.81 226 ASN A O 1
ATOM 1781 N N . GLY A 1 227 ? -0.607 -14.539 1.080 1.00 80.94 227 GLY A N 1
ATOM 1782 C CA . GLY A 1 227 ? -0.490 -15.999 1.236 1.00 80.94 227 GLY A CA 1
ATOM 1783 C C . GLY A 1 227 ? 0.758 -16.483 1.989 1.00 80.94 227 GLY A C 1
ATOM 1784 O O . GLY A 1 227 ? 0.903 -17.679 2.237 1.00 80.94 227 GLY A O 1
ATOM 1785 N N . LYS A 1 228 ? 1.656 -15.577 2.393 1.00 84.75 228 LYS A N 1
ATOM 1786 C CA . LYS A 1 228 ? 2.819 -15.881 3.249 1.00 84.75 228 LYS A CA 1
ATOM 1787 C C . LYS A 1 228 ? 2.552 -15.422 4.685 1.00 84.75 228 LYS A C 1
ATOM 1789 O O . LYS A 1 228 ? 1.983 -14.344 4.821 1.00 84.75 228 LYS A O 1
ATOM 1794 N N . PRO A 1 229 ? 2.969 -16.176 5.723 1.00 88.62 229 PRO A N 1
ATOM 1795 C CA . PRO A 1 229 ? 2.846 -15.748 7.115 1.00 88.62 229 PRO A CA 1
ATOM 1796 C C . PRO A 1 229 ? 3.391 -14.333 7.337 1.00 88.62 229 PRO A C 1
ATOM 1798 O O . PRO A 1 229 ? 4.527 -14.042 6.955 1.00 88.62 229 PRO A O 1
ATOM 1801 N N . VAL A 1 230 ? 2.590 -13.466 7.952 1.00 92.75 230 VAL A N 1
ATOM 1802 C CA . VAL A 1 230 ? 2.976 -12.102 8.341 1.00 92.75 230 VAL A CA 1
ATOM 1803 C C . VAL A 1 230 ? 2.782 -11.935 9.842 1.00 92.75 230 VAL A C 1
ATOM 1805 O O . VAL A 1 230 ? 1.821 -12.449 10.405 1.00 92.75 230 VAL A O 1
ATOM 1808 N N . THR A 1 231 ? 3.670 -11.186 10.492 1.00 94.75 231 THR A N 1
ATOM 1809 C CA . THR A 1 231 ? 3.523 -10.827 11.906 1.00 94.75 231 THR A CA 1
ATOM 1810 C C . THR A 1 231 ? 3.244 -9.336 12.038 1.00 94.75 231 THR A C 1
ATOM 1812 O O . THR A 1 231 ? 4.049 -8.520 11.595 1.00 94.75 231 THR A O 1
ATOM 1815 N N . GLN A 1 232 ? 2.140 -8.980 12.691 1.00 96.50 232 GLN A N 1
ATOM 1816 C CA . GLN A 1 232 ? 1.841 -7.615 13.111 1.00 96.50 232 GLN A CA 1
ATOM 1817 C C . GLN A 1 232 ? 2.078 -7.481 14.613 1.00 96.50 232 GLN A C 1
ATOM 1819 O O . GLN A 1 232 ? 1.456 -8.170 15.420 1.00 96.50 232 GLN A O 1
ATOM 1824 N N . VAL A 1 233 ? 2.962 -6.564 14.997 1.00 96.69 233 VAL A N 1
ATOM 1825 C CA . VAL A 1 233 ? 3.253 -6.281 16.406 1.00 96.69 233 VAL A CA 1
ATOM 1826 C C . VAL A 1 233 ? 2.702 -4.913 16.778 1.00 96.69 233 VAL A C 1
ATOM 1828 O O . VAL A 1 233 ? 2.894 -3.943 16.048 1.00 96.69 233 VAL A O 1
ATOM 1831 N N . PHE A 1 234 ? 2.029 -4.851 17.917 1.00 97.19 234 PHE A N 1
ATOM 1832 C CA . PHE A 1 234 ? 1.622 -3.635 18.597 1.00 97.19 234 PHE A CA 1
ATOM 1833 C C . PHE A 1 234 ? 2.414 -3.529 19.893 1.00 97.19 234 PHE A C 1
ATOM 1835 O O . PHE A 1 234 ? 2.411 -4.457 20.697 1.00 97.19 234 PHE A O 1
ATOM 1842 N N . THR A 1 235 ? 3.089 -2.412 20.116 1.00 96.69 235 THR A N 1
ATOM 1843 C CA . THR A 1 235 ? 3.875 -2.187 21.331 1.00 96.69 235 THR A CA 1
ATOM 1844 C C . THR A 1 235 ? 3.173 -1.163 22.195 1.00 96.69 235 THR A C 1
ATOM 1846 O O . THR A 1 235 ? 2.919 -0.045 21.744 1.00 96.69 235 THR A O 1
ATOM 1849 N N . VAL A 1 236 ? 2.879 -1.534 23.439 1.00 94.81 236 VAL A N 1
ATOM 1850 C CA . VAL A 1 236 ? 2.376 -0.606 24.447 1.00 94.81 236 VAL A CA 1
ATOM 1851 C C . VAL A 1 236 ? 3.558 0.070 25.126 1.00 94.81 236 VAL A C 1
ATOM 1853 O O . VAL A 1 236 ? 4.429 -0.586 25.698 1.00 94.81 236 VAL A O 1
ATOM 1856 N N . THR A 1 237 ? 3.566 1.396 25.097 1.00 93.06 237 THR A N 1
ATOM 1857 C CA . THR A 1 237 ? 4.514 2.228 25.835 1.00 93.06 237 THR A CA 1
ATOM 1858 C C . THR A 1 237 ? 3.763 3.123 26.799 1.00 93.06 237 THR A C 1
ATOM 1860 O O . THR A 1 237 ? 2.875 3.863 26.382 1.00 93.06 237 THR A O 1
ATOM 1863 N N . CYS A 1 238 ? 4.135 3.092 28.075 1.00 89.12 238 CYS A N 1
ATOM 1864 C CA . CYS A 1 238 ? 3.575 3.984 29.080 1.00 89.12 238 CYS A CA 1
ATOM 1865 C C . CYS A 1 238 ? 4.628 4.995 29.528 1.00 89.12 238 CYS A C 1
ATOM 1867 O O . CYS A 1 238 ? 5.696 4.622 30.015 1.00 89.12 238 CYS A O 1
ATOM 1869 N N . GLN A 1 239 ? 4.320 6.281 29.382 1.00 85.19 239 GLN A N 1
ATOM 1870 C CA . GLN A 1 239 ? 5.136 7.362 29.911 1.00 85.19 239 GLN A CA 1
ATOM 1871 C C . GLN A 1 239 ? 4.568 7.795 31.257 1.00 85.19 239 GLN A C 1
ATOM 1873 O O . GLN A 1 239 ? 3.372 8.062 31.385 1.00 85.19 239 GLN A O 1
ATOM 1878 N N . GLN A 1 240 ? 5.439 7.886 32.260 1.00 78.81 240 GLN A N 1
ATOM 1879 C CA . GLN A 1 240 ? 5.082 8.529 33.513 1.00 78.81 240 GLN A CA 1
ATOM 1880 C C . GLN A 1 240 ? 4.853 10.015 33.228 1.00 78.81 240 GLN A C 1
ATOM 1882 O O . GLN A 1 240 ? 5.751 10.702 32.732 1.00 78.81 240 GLN A O 1
ATOM 1887 N N . LEU A 1 241 ? 3.650 10.509 33.509 1.00 71.69 241 LEU A N 1
ATOM 1888 C CA . LEU A 1 241 ? 3.385 11.940 33.480 1.00 71.69 241 LEU A CA 1
ATOM 1889 C C . LEU A 1 241 ? 4.367 12.619 34.443 1.00 71.69 241 LEU A C 1
ATOM 1891 O O . LEU A 1 241 ? 4.570 12.098 35.547 1.00 71.69 241 LEU A O 1
ATOM 1895 N N . PRO A 1 242 ? 4.978 13.761 34.063 1.00 61.69 242 PRO A N 1
ATOM 1896 C CA . PRO A 1 242 ? 5.710 14.574 35.018 1.00 61.69 242 PRO A CA 1
ATOM 1897 C C . PRO A 1 242 ? 4.797 14.754 36.220 1.00 61.69 242 PRO A C 1
ATOM 1899 O O . PRO A 1 242 ? 3.648 15.165 36.044 1.00 61.69 242 PRO A O 1
ATOM 1902 N N . LEU A 1 243 ? 5.273 14.386 37.411 1.00 55.06 243 LEU A N 1
ATOM 1903 C CA . LEU A 1 243 ? 4.576 14.719 38.641 1.00 55.06 243 LEU A CA 1
ATOM 1904 C C . LEU A 1 243 ? 4.479 16.246 38.679 1.00 55.06 243 LEU A C 1
ATOM 1906 O O . LEU A 1 243 ? 5.362 16.928 39.195 1.00 55.06 243 LEU A O 1
ATOM 1910 N N . LEU A 1 244 ? 3.394 16.791 38.125 1.00 50.62 244 LEU A N 1
ATOM 1911 C CA . LEU A 1 244 ? 2.805 18.006 38.644 1.00 50.62 244 LEU A CA 1
ATOM 1912 C C . LEU A 1 244 ? 2.700 17.716 40.132 1.00 50.62 244 LEU A C 1
ATOM 1914 O O . LEU A 1 244 ? 2.106 16.700 40.506 1.00 50.62 244 LEU A O 1
ATOM 1918 N N . THR A 1 245 ? 3.429 18.505 40.928 1.00 56.19 245 THR A N 1
ATOM 1919 C CA . THR A 1 245 ? 3.487 18.431 42.393 1.00 56.19 245 THR A CA 1
ATOM 1920 C C . THR A 1 245 ? 2.200 17.814 42.909 1.00 56.19 245 THR A C 1
ATOM 1922 O O . THR A 1 245 ? 1.161 18.375 42.546 1.00 56.19 245 THR A O 1
ATOM 1925 N N . PRO A 1 246 ? 2.249 16.670 43.624 1.00 56.00 246 PRO A N 1
ATOM 1926 C CA . PRO A 1 246 ? 1.082 15.838 43.885 1.00 56.00 246 PRO A CA 1
ATOM 1927 C C . PRO A 1 246 ? -0.090 16.746 44.201 1.00 56.00 246 PRO A C 1
ATOM 1929 O O . PRO A 1 246 ? -0.060 17.464 45.204 1.00 56.00 246 PRO A O 1
ATOM 1932 N N . SER A 1 247 ? -1.059 16.813 43.280 1.00 58.00 247 SER A N 1
ATOM 1933 C CA . SER A 1 247 ? -2.298 17.495 43.598 1.00 58.00 247 SER A CA 1
ATOM 1934 C C . SER A 1 247 ? -2.804 16.754 44.821 1.00 58.00 247 SER A C 1
ATOM 1936 O O . SER A 1 247 ? -3.133 15.571 44.748 1.00 58.00 247 SER A O 1
ATOM 1938 N N . ASN A 1 248 ? -2.811 17.429 45.970 1.00 79.06 248 ASN A N 1
ATOM 1939 C CA . ASN A 1 248 ? -3.376 16.877 47.199 1.00 79.06 248 ASN A CA 1
ATOM 1940 C C . ASN A 1 248 ? -4.898 16.684 47.066 1.00 79.06 248 ASN A C 1
ATOM 1942 O O . ASN A 1 248 ? -5.560 16.298 48.030 1.00 79.06 248 ASN A O 1
ATOM 1946 N N . TYR A 1 249 ? -5.449 16.981 45.884 1.00 91.00 249 TYR A N 1
ATOM 1947 C CA . TYR A 1 249 ? -6.842 16.860 45.545 1.00 91.00 249 TYR A CA 1
ATOM 1948 C C . TYR A 1 249 ? -7.069 15.696 44.575 1.00 91.00 249 TYR A C 1
ATOM 1950 O O . TYR A 1 249 ? -6.568 15.667 43.449 1.00 91.00 249 TYR A O 1
ATOM 1958 N N . PHE A 1 250 ? -7.864 14.731 45.018 1.00 93.69 250 PHE A N 1
ATOM 1959 C CA . PHE A 1 250 ? -8.283 13.581 44.230 1.00 93.69 250 PHE A CA 1
ATOM 1960 C C . PHE A 1 250 ? -9.726 13.221 44.557 1.00 93.69 250 PHE A C 1
ATOM 1962 O O . PHE A 1 250 ? -10.270 13.612 45.588 1.00 93.69 250 PHE A O 1
ATOM 1969 N N . VAL A 1 251 ? -10.341 12.435 43.689 1.00 96.56 251 VAL A N 1
ATOM 1970 C CA . VAL A 1 251 ? -11.667 11.851 43.905 1.00 96.56 251 VAL A CA 1
ATOM 1971 C C . VAL A 1 251 ? -11.630 10.366 43.604 1.00 96.56 251 VAL A C 1
ATOM 1973 O O . VAL A 1 251 ? -10.695 9.887 42.966 1.00 96.56 251 VAL A O 1
ATOM 1976 N N . TYR A 1 252 ? -12.638 9.638 44.066 1.00 96.12 252 TYR A N 1
ATOM 1977 C CA . TYR A 1 252 ? -12.840 8.239 43.709 1.00 96.12 252 TYR A CA 1
ATOM 1978 C C . TYR A 1 252 ? -13.936 8.152 42.654 1.00 96.12 252 TYR A C 1
ATOM 1980 O O . TYR A 1 252 ? -15.024 8.688 42.850 1.00 96.12 252 TYR A O 1
ATOM 1988 N N . VAL A 1 253 ? -13.663 7.494 41.535 1.00 96.69 253 VAL A N 1
ATOM 1989 C CA . VAL A 1 253 ? -14.640 7.244 40.479 1.00 96.69 253 VAL A CA 1
ATOM 1990 C C . VAL A 1 253 ? -14.952 5.757 40.394 1.00 96.69 253 VAL A C 1
ATOM 1992 O O . VAL A 1 253 ? -14.062 4.905 40.415 1.00 96.69 253 VAL A O 1
ATOM 1995 N N . SER A 1 254 ? -16.238 5.452 40.297 1.00 96.50 254 SER A N 1
ATOM 1996 C CA . SER A 1 254 ? -16.744 4.109 40.048 1.00 96.50 254 SER A CA 1
ATOM 1997 C C . SER A 1 254 ? -17.558 4.122 38.765 1.00 96.50 254 SER A C 1
ATOM 1999 O O . SER A 1 254 ? -18.381 5.014 38.567 1.00 96.50 254 SER A O 1
ATOM 2001 N N . VAL A 1 255 ? -17.354 3.127 37.908 1.00 96.69 255 VAL A N 1
ATOM 2002 C CA . VAL A 1 255 ? -18.185 2.888 36.727 1.00 96.69 255 VAL A CA 1
ATOM 2003 C C . VAL A 1 255 ? -18.972 1.611 36.941 1.00 96.69 255 VAL A C 1
ATOM 2005 O O . VAL A 1 255 ? -18.409 0.579 37.302 1.00 96.69 255 VAL A O 1
ATOM 2008 N N . THR A 1 256 ? -20.286 1.692 36.773 1.00 96.44 256 THR A N 1
ATOM 2009 C CA . THR A 1 256 ? -21.216 0.592 37.023 1.00 96.44 256 THR A CA 1
ATOM 2010 C C . THR A 1 256 ? -22.071 0.296 35.799 1.00 96.44 256 THR A C 1
ATOM 2012 O O . THR A 1 256 ? -22.251 1.142 34.926 1.00 96.44 256 THR A O 1
ATOM 2015 N N . ASN A 1 257 ? -22.635 -0.914 35.770 1.00 93.12 257 ASN A N 1
ATOM 2016 C CA . ASN A 1 257 ? -23.546 -1.406 34.737 1.00 93.12 257 ASN A CA 1
ATOM 2017 C C . ASN A 1 257 ? -22.955 -1.513 33.314 1.00 93.12 257 ASN A C 1
ATOM 2019 O O . ASN A 1 257 ? -23.691 -1.727 32.351 1.00 93.12 257 ASN A O 1
ATOM 2023 N N . ASP A 1 258 ? -21.631 -1.474 33.170 1.00 92.94 258 ASP A N 1
ATOM 2024 C CA . ASP A 1 258 ? -20.973 -1.821 31.912 1.00 92.94 258 ASP A CA 1
ATOM 2025 C C . ASP A 1 258 ? -20.833 -3.344 31.788 1.00 92.94 258 ASP A C 1
ATOM 2027 O O . ASP A 1 258 ? -19.787 -3.945 32.028 1.00 92.94 258 ASP A O 1
ATOM 2031 N N . THR A 1 259 ? -21.953 -3.990 31.484 1.00 87.81 259 THR A N 1
ATOM 2032 C CA . THR A 1 259 ? -22.042 -5.452 31.347 1.00 87.81 259 THR A CA 1
ATOM 2033 C C . THR A 1 259 ? -21.652 -5.949 29.957 1.00 87.81 259 THR A C 1
ATOM 2035 O O . THR A 1 259 ? -21.468 -7.149 29.770 1.00 87.81 259 THR A O 1
ATOM 2038 N N . LEU A 1 260 ? -21.527 -5.038 28.989 1.00 85.19 260 LEU A N 1
ATOM 2039 C CA . LEU A 1 260 ? -21.323 -5.354 27.575 1.00 85.19 260 LEU A CA 1
ATOM 2040 C C . LEU A 1 260 ? -19.947 -4.927 27.053 1.00 85.19 260 LEU A C 1
ATOM 2042 O O . LEU A 1 260 ? -19.639 -5.183 25.891 1.00 85.19 260 LEU A O 1
ATOM 2046 N N . GLY A 1 261 ? -19.113 -4.327 27.906 1.00 83.56 261 GLY A N 1
ATOM 2047 C CA . GLY A 1 261 ? -17.736 -3.972 27.580 1.00 83.56 261 GLY A CA 1
ATOM 2048 C C . GLY A 1 261 ? -17.639 -2.736 26.694 1.00 83.56 261 GLY A C 1
ATOM 2049 O O . GLY A 1 261 ? -16.857 -2.723 25.743 1.00 83.56 261 GLY A O 1
ATOM 2050 N N . ALA A 1 262 ? -18.450 -1.715 26.970 1.00 85.19 262 ALA A N 1
ATOM 2051 C CA . ALA A 1 262 ? -18.268 -0.408 26.359 1.00 85.19 262 ALA A CA 1
ATOM 2052 C C . ALA A 1 262 ? -16.924 0.189 26.792 1.00 85.19 262 ALA A C 1
ATOM 2054 O O . ALA A 1 262 ? -16.447 -0.050 27.898 1.00 85.19 262 ALA A O 1
ATOM 2055 N N . ILE A 1 263 ? -16.312 0.998 25.931 1.00 86.19 263 ILE A N 1
ATOM 2056 C CA . ILE A 1 263 ? -15.124 1.751 26.341 1.00 86.19 263 ILE A CA 1
ATOM 2057 C C . ILE A 1 263 ? -15.570 3.123 26.786 1.00 86.19 263 ILE A C 1
ATOM 2059 O O . ILE A 1 263 ? -16.191 3.857 26.017 1.00 86.19 263 ILE A O 1
ATOM 2063 N N . TRP A 1 264 ? -15.225 3.475 28.014 1.00 91.69 264 TRP A N 1
ATOM 2064 C CA . TRP A 1 264 ? -15.561 4.754 28.617 1.00 91.69 264 TRP A CA 1
ATOM 2065 C C . TRP A 1 264 ? -14.301 5.500 29.059 1.00 91.69 264 TRP A C 1
ATOM 2067 O O . TRP A 1 264 ? -13.257 4.901 29.325 1.00 91.69 264 TRP A O 1
ATOM 2077 N N . GLN A 1 265 ? -14.409 6.822 29.158 1.00 91.81 265 GLN A N 1
ATOM 2078 C CA . GLN A 1 265 ? -13.392 7.693 29.741 1.00 91.81 265 GLN A CA 1
ATOM 2079 C C . GLN A 1 265 ? -14.047 8.720 30.656 1.00 91.81 265 GLN A C 1
ATOM 2081 O O . GLN A 1 265 ? -15.092 9.282 30.336 1.00 91.81 265 GLN A O 1
ATOM 2086 N N . ILE A 1 266 ? -13.406 8.961 31.795 1.00 94.12 266 ILE A N 1
ATOM 2087 C CA . ILE A 1 266 ? -13.740 10.011 32.748 1.00 94.12 266 ILE A CA 1
ATOM 2088 C C . ILE A 1 266 ? -12.525 10.925 32.869 1.00 94.12 266 ILE A C 1
ATOM 2090 O O . ILE A 1 266 ? -11.433 10.477 33.223 1.00 94.12 266 ILE A O 1
ATOM 2094 N N . SER A 1 267 ? -12.704 12.205 32.577 1.00 92.62 267 SER A N 1
ATOM 2095 C CA . SER A 1 267 ? -11.660 13.226 32.630 1.00 92.62 267 SER A CA 1
ATOM 2096 C C . SER A 1 267 ? -11.958 14.286 33.684 1.00 92.62 267 SER A C 1
ATOM 2098 O O . SER A 1 267 ? -13.111 14.607 33.965 1.00 92.62 267 SER A O 1
ATOM 2100 N N . SER A 1 268 ? -10.895 14.823 34.270 1.00 93.25 268 SER A N 1
ATOM 2101 C CA . SER A 1 268 ? -10.876 16.045 35.071 1.00 93.25 268 SER A CA 1
ATOM 2102 C C . SER A 1 268 ? -10.112 17.138 34.318 1.00 93.25 268 SER A C 1
ATOM 2104 O O . SER A 1 268 ? -9.641 16.922 33.198 1.00 93.25 268 SER A O 1
ATOM 2106 N N . SER A 1 269 ? -9.923 18.305 34.936 1.00 88.69 269 SER A N 1
ATOM 2107 C CA . SER A 1 269 ? -9.092 19.369 34.354 1.00 88.69 269 SER A CA 1
ATOM 2108 C C . SER A 1 269 ? -7.601 19.012 34.227 1.00 88.69 269 SER A C 1
ATOM 2110 O O . SER A 1 269 ? -6.876 19.693 33.504 1.00 88.69 269 SER A O 1
ATOM 2112 N N . VAL A 1 270 ? -7.127 17.960 34.911 1.00 85.12 270 VAL A N 1
ATOM 2113 C CA . VAL A 1 270 ? -5.692 17.617 35.009 1.00 85.12 270 VAL A CA 1
ATOM 2114 C C . VAL A 1 270 ? -5.355 16.164 34.671 1.00 85.12 270 VAL A C 1
ATOM 2116 O O . VAL A 1 270 ? -4.179 15.829 34.528 1.00 85.12 270 VAL A O 1
ATOM 2119 N N . SER A 1 271 ? -6.341 15.271 34.584 1.00 86.38 271 SER A N 1
ATOM 2120 C CA . SER A 1 271 ? -6.107 13.842 34.361 1.00 86.38 271 SER A CA 1
ATOM 2121 C C . SER A 1 271 ? -7.311 13.160 33.716 1.00 86.38 271 SER A C 1
ATOM 2123 O O . SER A 1 271 ? -8.388 13.739 33.600 1.00 86.38 271 SER A O 1
ATOM 2125 N N . SER A 1 272 ? -7.145 11.908 33.300 1.00 87.88 272 SER A N 1
ATOM 2126 C CA . SER A 1 272 ? -8.257 11.067 32.866 1.00 87.88 272 SER A CA 1
ATOM 2127 C C . SER A 1 272 ? -8.019 9.615 33.254 1.00 87.88 272 SER A C 1
ATOM 2129 O O . SER A 1 272 ? -6.879 9.181 33.414 1.00 87.88 272 SER A O 1
ATOM 2131 N N . THR A 1 273 ? -9.107 8.872 33.402 1.00 87.38 273 THR A N 1
ATOM 2132 C CA . THR A 1 273 ? -9.114 7.422 33.559 1.00 87.38 273 THR A CA 1
ATOM 2133 C C . THR A 1 273 ? -10.103 6.833 32.566 1.00 87.38 273 THR A C 1
ATOM 2135 O O . THR A 1 273 ? -11.132 7.436 32.267 1.00 87.38 273 THR A O 1
ATOM 2138 N N . SER A 1 274 ? -9.777 5.679 32.011 1.00 86.12 274 SER A N 1
ATOM 2139 C CA . SER A 1 274 ? -10.581 4.992 31.004 1.00 86.12 274 SER A CA 1
ATOM 2140 C C . SER A 1 274 ? -10.537 3.500 31.269 1.00 86.12 274 SER A C 1
ATOM 2142 O O . SER A 1 274 ? -9.544 3.003 31.800 1.00 86.12 274 SER A O 1
ATOM 2144 N N . GLY A 1 275 ? -11.581 2.782 30.880 1.00 82.25 275 GLY A N 1
ATOM 2145 C CA . GLY A 1 275 ? -11.668 1.355 31.144 1.00 82.25 275 GLY A CA 1
ATOM 2146 C C . GLY A 1 275 ? -12.707 0.647 30.294 1.00 82.25 275 GLY A C 1
ATOM 2147 O O . GLY A 1 275 ? -13.412 1.260 29.491 1.00 82.25 275 GLY A O 1
ATOM 2148 N N . ILE A 1 276 ? -12.754 -0.667 30.496 1.00 83.62 276 ILE A N 1
ATOM 2149 C CA . ILE A 1 276 ? -13.756 -1.580 29.953 1.00 83.62 276 ILE A CA 1
ATOM 2150 C C . ILE A 1 276 ? -14.383 -2.296 31.145 1.00 83.62 276 ILE A C 1
ATOM 2152 O O . ILE A 1 276 ? -13.666 -2.819 32.002 1.00 83.62 276 ILE A O 1
ATOM 2156 N N . GLY A 1 277 ? -15.707 -2.344 31.201 1.00 87.44 277 GLY A N 1
ATOM 2157 C CA . GLY A 1 277 ? -16.440 -2.952 32.298 1.00 87.44 277 GLY A CA 1
ATOM 2158 C C . GLY A 1 277 ? -16.547 -2.051 33.527 1.00 87.44 277 GLY A C 1
ATOM 2159 O O . GLY A 1 277 ? -16.290 -0.844 33.496 1.00 87.44 277 GLY A O 1
ATOM 2160 N N . ASN A 1 278 ? -16.959 -2.662 34.636 1.00 90.81 278 ASN A N 1
ATOM 2161 C CA . ASN A 1 278 ? -17.138 -1.957 35.897 1.00 90.81 278 ASN A CA 1
ATOM 2162 C C . ASN A 1 278 ? -15.798 -1.693 36.590 1.00 90.81 278 ASN A C 1
ATOM 2164 O O . ASN A 1 278 ? -14.943 -2.573 36.678 1.00 90.81 278 ASN A O 1
ATOM 2168 N N . VAL A 1 279 ? -15.671 -0.511 37.183 1.00 91.75 279 VAL A N 1
ATOM 2169 C CA . VAL A 1 279 ? -14.529 -0.108 38.010 1.00 91.75 279 VAL A CA 1
ATOM 2170 C C . VAL A 1 279 ? -15.056 0.442 39.328 1.00 91.75 279 VAL A C 1
ATOM 2172 O O . VAL A 1 279 ? -16.112 1.069 39.363 1.00 91.75 279 VAL A O 1
ATOM 2175 N N . ASN A 1 280 ? -14.347 0.194 40.429 1.00 93.62 280 ASN A N 1
ATOM 2176 C CA . ASN A 1 280 ? -14.779 0.624 41.753 1.00 93.62 280 ASN A CA 1
ATOM 2177 C C . ASN A 1 280 ? -13.678 1.407 42.467 1.00 93.62 280 ASN A C 1
ATOM 2179 O O . ASN A 1 280 ? -12.575 0.893 42.636 1.00 93.62 280 ASN A O 1
ATOM 2183 N N . ASN A 1 281 ? -14.012 2.616 42.920 1.00 91.75 281 ASN A N 1
ATOM 2184 C CA . ASN A 1 281 ? -13.146 3.510 43.685 1.00 91.75 281 ASN A CA 1
ATOM 2185 C C . ASN A 1 281 ? -11.768 3.726 43.048 1.00 91.75 281 ASN A C 1
ATOM 2187 O O . ASN A 1 281 ? -10.753 3.789 43.742 1.00 91.75 281 ASN A O 1
ATOM 2191 N N . GLN A 1 282 ? -11.730 3.873 41.725 1.00 91.44 282 GLN A N 1
ATOM 2192 C CA . GLN A 1 282 ? -10.512 4.276 41.043 1.00 91.44 282 GLN A CA 1
ATOM 2193 C C . GLN A 1 282 ? -10.227 5.724 41.405 1.00 91.44 282 GLN A C 1
ATOM 2195 O O . GLN A 1 282 ? -11.065 6.603 41.220 1.00 91.44 282 GLN A O 1
ATOM 2200 N N . GLN A 1 283 ? -9.049 5.992 41.945 1.00 93.00 283 GLN A N 1
ATOM 2201 C CA . GLN A 1 283 ? -8.662 7.362 42.230 1.00 93.00 283 GLN A CA 1
ATOM 2202 C C . GLN A 1 283 ? -8.523 8.127 40.896 1.00 93.00 283 GLN A C 1
ATOM 2204 O O . GLN A 1 283 ? -8.026 7.573 39.912 1.00 93.00 283 GLN A O 1
ATOM 2209 N N . LEU A 1 284 ? -8.871 9.416 40.870 1.00 91.69 284 LEU A N 1
ATOM 2210 C CA . LEU A 1 284 ? -8.622 10.339 39.755 1.00 91.69 284 LEU A CA 1
ATOM 2211 C C . LEU A 1 284 ? -8.152 11.703 40.309 1.00 91.69 284 LEU A C 1
ATOM 2213 O O . LEU A 1 284 ? -8.858 12.278 41.144 1.00 91.69 284 LEU A O 1
ATOM 2217 N N . PRO A 1 285 ? -6.982 12.241 39.899 1.00 91.00 285 PRO A N 1
ATOM 2218 C CA . PRO A 1 285 ? -6.547 13.578 40.306 1.00 91.00 285 PRO A CA 1
ATOM 2219 C C . PRO A 1 285 ? -7.484 14.662 39.781 1.00 91.00 285 PRO A C 1
ATOM 2221 O O . PRO A 1 285 ? -7.965 14.575 38.649 1.00 91.00 285 PRO A O 1
ATOM 2224 N N . ILE A 1 286 ? -7.664 15.721 40.566 1.00 93.75 286 ILE A N 1
ATOM 2225 C CA . ILE A 1 286 ? -8.409 16.918 40.164 1.00 93.75 286 ILE A CA 1
ATOM 2226 C C . ILE A 1 286 ? -7.567 18.186 40.362 1.00 93.75 286 ILE A C 1
ATOM 2228 O O . ILE A 1 286 ? -6.594 18.187 41.123 1.00 93.75 286 ILE A O 1
ATOM 2232 N N . GLY A 1 287 ? -7.915 19.261 39.651 1.00 89.38 287 GLY A N 1
ATOM 2233 C CA . GLY A 1 287 ? -7.124 20.497 39.586 1.00 89.38 287 GLY A CA 1
ATOM 2234 C C . GLY A 1 287 ? -7.165 21.383 40.838 1.00 89.38 287 GLY A C 1
ATOM 2235 O O . GLY A 1 287 ? -6.362 22.306 40.955 1.00 89.38 287 GLY A O 1
ATOM 2236 N N . GLY A 1 288 ? -8.066 21.117 41.789 1.00 91.44 288 GLY A N 1
ATOM 2237 C CA . GLY A 1 288 ? -8.228 21.909 43.011 1.00 91.44 288 GLY A CA 1
ATOM 2238 C C . GLY A 1 288 ? -9.203 21.282 44.009 1.00 91.44 288 GLY A C 1
ATOM 2239 O O . GLY A 1 288 ? -9.589 20.126 43.873 1.00 91.44 288 GLY A O 1
ATOM 2240 N N . GLN A 1 289 ? -9.630 22.049 45.019 1.00 93.12 289 GLN A N 1
ATOM 2241 C CA . GLN A 1 289 ? -10.597 21.575 46.024 1.00 93.12 289 GLN A CA 1
ATOM 2242 C C . GLN A 1 289 ? -11.957 21.203 45.404 1.00 93.12 289 GLN A C 1
ATOM 2244 O O . GLN A 1 289 ? -12.656 20.339 45.939 1.00 93.12 289 GLN A O 1
ATOM 2249 N N . THR A 1 290 ? -12.281 21.823 44.266 1.00 95.44 290 THR A N 1
ATOM 2250 C CA . THR A 1 290 ? -13.393 21.486 43.376 1.00 95.44 290 THR A CA 1
ATOM 2251 C C . THR A 1 290 ? -12.912 21.381 41.927 1.00 95.44 290 THR A C 1
ATOM 2253 O O . THR A 1 290 ? -11.992 22.106 41.547 1.00 95.44 290 THR A O 1
ATOM 2256 N N . ASP A 1 291 ? -13.546 20.538 41.113 1.00 97.06 291 ASP A N 1
ATOM 2257 C CA . ASP A 1 291 ? -13.267 20.371 39.678 1.00 97.06 291 ASP A CA 1
ATOM 2258 C C . ASP A 1 291 ? -14.504 19.840 38.932 1.00 97.06 291 ASP A C 1
ATOM 2260 O O . ASP A 1 291 ? -15.476 19.419 39.552 1.00 97.06 291 ASP A O 1
ATOM 2264 N N . THR A 1 292 ? -14.485 19.833 37.602 1.00 96.75 292 THR A N 1
ATOM 2265 C CA . THR A 1 292 ? -15.542 19.237 36.775 1.00 96.75 292 THR A CA 1
ATOM 2266 C C . THR A 1 292 ? -15.067 17.903 36.222 1.00 96.75 292 THR A C 1
ATOM 2268 O O . THR A 1 292 ? -14.079 17.848 35.494 1.00 96.75 292 THR A O 1
ATOM 2271 N N . LEU A 1 293 ? -15.788 16.828 36.539 1.00 96.88 293 LEU A N 1
ATOM 2272 C CA . LEU A 1 293 ? -15.588 15.534 35.894 1.00 96.88 293 LEU A CA 1
ATOM 2273 C C . LEU A 1 293 ? -16.471 15.449 34.660 1.00 96.88 293 LEU A C 1
ATOM 2275 O O . LEU A 1 293 ? -17.664 15.723 34.764 1.00 96.88 293 LEU A O 1
ATOM 2279 N N . THR A 1 294 ? -15.910 15.022 33.533 1.00 95.75 294 THR A N 1
ATOM 2280 C CA . THR A 1 294 ? -16.646 14.750 32.290 1.00 95.75 294 THR A CA 1
ATOM 2281 C C . THR A 1 294 ? -16.521 13.273 31.951 1.00 95.75 294 THR A C 1
ATOM 2283 O O . THR A 1 294 ? -15.427 12.725 32.030 1.00 95.75 294 THR A O 1
ATOM 2286 N N . ALA A 1 295 ? -17.622 12.626 31.579 1.00 94.69 295 ALA A N 1
ATOM 2287 C CA . ALA A 1 295 ? -17.657 11.216 31.216 1.00 94.69 295 ALA A CA 1
ATOM 2288 C C . ALA A 1 295 ? -18.185 11.029 29.791 1.00 94.69 295 ALA A C 1
ATOM 2290 O O . ALA A 1 295 ? -19.189 11.632 29.408 1.00 94.69 295 ALA A O 1
ATOM 2291 N N . SER A 1 296 ? -17.532 10.167 29.014 1.00 92.62 296 SER A N 1
ATOM 2292 C CA . SER A 1 296 ? -17.924 9.838 27.643 1.00 92.62 296 SER A CA 1
ATOM 2293 C C . SER A 1 296 ? -17.764 8.347 27.344 1.00 92.62 296 SER A C 1
ATOM 2295 O O . SER A 1 296 ? -16.922 7.660 27.924 1.00 92.62 296 SER A O 1
ATOM 2297 N N . ILE A 1 297 ? -18.593 7.844 26.425 1.00 90.75 297 ILE A N 1
ATOM 2298 C CA . ILE A 1 297 ? -18.371 6.553 25.769 1.00 90.75 297 ILE A CA 1
ATOM 2299 C C . ILE A 1 297 ? -17.466 6.812 24.566 1.00 90.75 297 ILE A C 1
ATOM 2301 O O . ILE A 1 297 ? -17.826 7.578 23.676 1.00 90.75 297 ILE A O 1
ATOM 2305 N N . ILE A 1 298 ? -16.297 6.181 24.553 1.00 83.44 298 ILE A N 1
ATOM 2306 C CA . ILE A 1 298 ? -15.356 6.210 23.430 1.00 83.44 298 ILE A CA 1
ATOM 2307 C C . ILE A 1 298 ? -15.786 5.199 22.365 1.00 83.44 298 ILE A C 1
ATOM 2309 O O . ILE A 1 298 ? -15.648 5.465 21.174 1.00 83.44 298 ILE A O 1
ATOM 2313 N N . PHE A 1 299 ? -16.313 4.040 22.774 1.00 77.00 299 PHE A N 1
ATOM 2314 C CA . PHE A 1 299 ? -16.732 3.001 21.835 1.00 77.00 299 PHE A CA 1
ATOM 2315 C C . PHE A 1 299 ? -17.894 2.156 22.357 1.00 77.00 299 PHE A C 1
ATOM 2317 O O . PHE A 1 299 ? -17.930 1.770 23.528 1.00 77.00 299 PHE A O 1
ATOM 2324 N N . ASN A 1 300 ? -18.808 1.810 21.447 1.00 80.88 300 ASN A N 1
ATOM 2325 C CA . ASN A 1 300 ? -19.978 0.980 21.713 1.00 80.88 300 ASN A CA 1
ATOM 2326 C C . ASN A 1 300 ? -19.748 -0.486 21.306 1.00 80.88 300 ASN A C 1
ATOM 2328 O O . ASN A 1 300 ? -19.317 -0.725 20.179 1.00 80.88 300 ASN A O 1
ATOM 2332 N N . PRO A 1 301 ? -20.094 -1.481 22.140 1.00 77.19 301 PRO A N 1
ATOM 2333 C CA . PRO A 1 301 ? -20.090 -2.887 21.741 1.00 77.19 301 PRO A CA 1
ATOM 2334 C C . PRO A 1 301 ? -20.937 -3.126 20.482 1.00 77.19 301 PRO A C 1
ATOM 2336 O O . PRO A 1 301 ? -21.938 -2.443 20.254 1.00 77.19 301 PRO A O 1
ATOM 2339 N N . ILE A 1 302 ? -20.558 -4.115 19.666 1.00 67.81 302 ILE A N 1
ATOM 2340 C CA . ILE A 1 302 ? -21.241 -4.419 18.397 1.00 67.81 302 ILE A CA 1
ATOM 2341 C C . ILE A 1 302 ? -22.731 -4.679 18.647 1.00 67.81 302 ILE A C 1
ATOM 2343 O O . ILE A 1 302 ? -23.090 -5.548 19.438 1.00 67.81 302 ILE A O 1
ATOM 2347 N N . GLY A 1 303 ? -23.594 -3.951 17.936 1.00 68.44 303 GLY A N 1
ATOM 2348 C CA . GLY A 1 303 ? -25.049 -4.080 18.060 1.00 68.44 303 GLY A CA 1
ATOM 2349 C C . GLY A 1 303 ? -25.646 -3.339 19.257 1.00 68.44 303 GLY A C 1
ATOM 2350 O O . GLY A 1 303 ? -26.836 -3.478 19.521 1.00 68.44 303 GLY A O 1
ATOM 2351 N N . TYR A 1 304 ? -24.860 -2.533 19.972 1.00 81.12 304 TYR A N 1
ATOM 2352 C CA . TYR A 1 304 ? -25.331 -1.724 21.088 1.00 81.12 304 TYR A CA 1
ATOM 2353 C C . TYR A 1 304 ? -25.033 -0.245 20.863 1.00 81.12 304 TYR A C 1
ATOM 2355 O O . TYR A 1 304 ? -24.118 0.139 20.140 1.00 81.12 304 TYR A O 1
ATOM 2363 N N . THR A 1 305 ? -25.831 0.608 21.489 1.00 83.81 305 THR A N 1
ATOM 2364 C CA . THR A 1 305 ? -25.517 2.022 21.689 1.00 83.81 305 THR A CA 1
ATOM 2365 C C . THR A 1 305 ? -25.492 2.266 23.182 1.00 83.81 305 THR A C 1
ATOM 2367 O O . THR A 1 305 ? -26.461 1.968 23.881 1.00 83.81 305 THR A O 1
ATOM 2370 N N . CYS A 1 306 ? -24.371 2.771 23.671 1.00 90.19 306 CYS A N 1
ATOM 2371 C CA . CYS A 1 306 ? -24.127 3.000 25.077 1.00 90.19 306 CYS A CA 1
ATOM 2372 C C . CYS A 1 306 ? -24.101 4.493 25.382 1.00 90.19 306 CYS A C 1
ATOM 2374 O O . CYS A 1 306 ? -23.663 5.319 24.583 1.00 90.19 306 CYS A O 1
ATOM 2376 N N . SER A 1 307 ? -24.564 4.835 26.574 1.00 93.56 307 SER A N 1
ATOM 2377 C CA . SER A 1 307 ? -24.411 6.151 27.179 1.00 93.56 307 SER A CA 1
ATOM 2378 C C . SER A 1 307 ? -23.819 6.000 28.575 1.00 93.56 307 SER A C 1
ATOM 2380 O O . SER A 1 307 ? -23.940 4.943 29.193 1.00 93.56 307 SER A O 1
ATOM 2382 N N . ILE A 1 308 ? -23.162 7.048 29.072 1.00 95.38 308 ILE A N 1
ATOM 2383 C CA . ILE A 1 308 ? -22.643 7.110 30.439 1.00 95.38 308 ILE A CA 1
ATOM 2384 C C . ILE A 1 308 ? -23.281 8.296 31.162 1.00 95.38 308 ILE A C 1
ATOM 2386 O O . ILE A 1 308 ? -23.347 9.400 30.621 1.00 95.38 308 ILE A O 1
ATOM 2390 N N . SER A 1 309 ? -23.812 8.056 32.361 1.00 95.44 309 SER A N 1
ATOM 2391 C CA . SER A 1 309 ? -24.530 9.064 33.148 1.00 95.44 309 SER A CA 1
ATOM 2392 C C . SER A 1 309 ? -24.058 9.076 34.607 1.00 95.44 309 SER A C 1
ATOM 2394 O O . SER A 1 309 ? -23.970 8.005 35.205 1.00 95.44 309 SER A O 1
ATOM 2396 N N . PRO A 1 310 ? -23.815 10.252 35.216 1.00 96.75 310 PRO A N 1
ATOM 2397 C CA . PRO A 1 310 ? -23.944 11.583 34.617 1.00 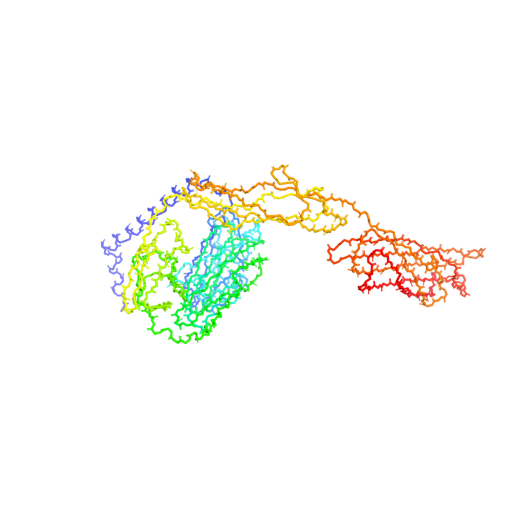96.75 310 PRO A CA 1
ATOM 2398 C C . PRO A 1 310 ? -22.828 11.865 33.597 1.00 96.75 310 PRO A C 1
ATOM 2400 O O . PRO A 1 310 ? -21.691 11.463 33.800 1.00 96.75 310 PRO A O 1
ATOM 2403 N N . GLY A 1 311 ? -23.129 12.587 32.513 1.00 89.38 311 GLY A N 1
ATOM 2404 C CA . GLY A 1 311 ? -22.105 12.979 31.528 1.00 89.38 311 GLY A CA 1
ATOM 2405 C C . GLY A 1 311 ? -21.128 14.040 32.054 1.00 89.38 311 GLY A C 1
ATOM 2406 O O . GLY A 1 311 ? -20.016 14.170 31.554 1.00 89.38 311 GLY A O 1
ATOM 2407 N N . SER A 1 312 ? -21.526 14.792 33.084 1.00 94.12 312 SER A N 1
ATOM 2408 C CA . SER A 1 312 ? -20.662 15.735 33.793 1.00 94.12 312 SER A CA 1
ATOM 2409 C C . SER A 1 312 ? -21.146 15.936 35.228 1.00 94.12 312 SER A C 1
ATOM 2411 O O . SER A 1 312 ? -22.353 15.965 35.474 1.00 94.12 312 SER A O 1
ATOM 2413 N N . THR A 1 313 ? -20.228 16.113 36.177 1.00 96.44 313 THR A N 1
ATOM 2414 C CA . THR A 1 313 ? -20.555 16.455 37.570 1.00 96.44 313 THR A CA 1
ATOM 2415 C C . THR A 1 313 ? -19.484 17.342 38.195 1.00 96.44 313 THR A C 1
ATOM 2417 O O . THR A 1 313 ? -18.295 17.180 37.926 1.00 96.44 313 THR A O 1
ATOM 2420 N N . GLN A 1 314 ? -19.902 18.264 39.066 1.00 97.38 314 GLN A N 1
ATOM 2421 C CA . GLN A 1 314 ? -18.970 18.965 39.948 1.00 97.38 314 GLN A CA 1
ATOM 2422 C C . GLN A 1 314 ? -18.452 17.994 41.005 1.00 97.38 314 GLN A C 1
ATOM 2424 O O . GLN A 1 314 ? -19.223 17.241 41.610 1.00 97.38 314 GLN A O 1
ATOM 2429 N N . ALA A 1 315 ? -17.143 18.018 41.200 1.00 96.00 315 ALA A N 1
ATOM 2430 C CA . ALA A 1 315 ? -16.419 17.112 42.056 1.00 96.00 315 ALA A CA 1
ATOM 2431 C C . ALA A 1 315 ? -15.678 17.860 43.157 1.00 96.00 315 ALA A C 1
ATOM 2433 O O . ALA A 1 315 ? -15.060 18.883 42.894 1.00 96.00 315 ALA A O 1
ATOM 2434 N N . THR A 1 316 ? -15.726 17.339 44.381 1.00 97.00 316 THR A N 1
ATOM 2435 C CA . THR A 1 316 ? -15.057 17.903 45.558 1.00 97.00 316 THR A CA 1
ATOM 2436 C C . THR A 1 316 ? -14.022 16.914 46.067 1.00 97.00 316 THR A C 1
ATOM 2438 O O . THR A 1 316 ? -14.291 15.712 46.129 1.00 97.00 316 THR A O 1
ATOM 2441 N N . ASN A 1 317 ? -12.857 17.416 46.472 1.00 96.62 317 ASN A N 1
ATOM 2442 C CA . ASN A 1 317 ? -11.763 16.587 46.974 1.00 96.62 317 ASN A CA 1
ATOM 2443 C C . ASN A 1 317 ? -12.213 15.544 48.017 1.00 96.62 317 ASN A C 1
ATOM 2445 O O . ASN A 1 317 ? -12.962 15.859 48.943 1.00 96.62 317 ASN A O 1
ATOM 2449 N N . GLY A 1 318 ? -11.726 14.313 47.868 1.00 93.94 318 GLY A N 1
ATOM 2450 C CA . GLY A 1 318 ? -11.985 13.170 48.743 1.00 93.94 318 GLY A CA 1
ATOM 2451 C C . GLY A 1 318 ? -13.345 12.498 48.541 1.00 93.94 318 GLY A C 1
ATOM 2452 O O . GLY A 1 318 ? -13.599 11.463 49.155 1.00 93.94 318 GLY A O 1
ATOM 2453 N N . SER A 1 319 ? -14.220 13.050 47.695 1.00 97.56 319 SER A N 1
ATOM 2454 C CA . SER A 1 319 ? -15.558 12.498 47.447 1.00 97.56 319 SER A CA 1
ATOM 2455 C C . SER A 1 319 ? -15.530 11.328 46.455 1.00 97.56 319 SER A C 1
ATOM 2457 O O . SER A 1 319 ? -14.551 11.124 45.735 1.00 97.56 319 SER A O 1
ATOM 2459 N N . SER A 1 320 ? -16.614 10.546 46.425 1.00 97.25 320 SER A N 1
ATOM 2460 C CA . SER A 1 320 ? -16.804 9.423 45.497 1.00 97.25 320 SER A CA 1
ATOM 2461 C C . SER A 1 320 ? -17.920 9.719 44.495 1.00 97.25 320 SER A C 1
ATOM 2463 O O . SER A 1 320 ? -18.990 10.183 44.886 1.00 97.25 320 SER A O 1
ATOM 2465 N N . TYR A 1 321 ? -17.687 9.417 43.220 1.00 97.56 321 TYR A N 1
ATOM 2466 C CA . TYR A 1 321 ? -18.610 9.652 42.112 1.00 97.56 321 TYR A CA 1
ATOM 2467 C C . TYR A 1 321 ? -18.865 8.350 41.367 1.00 97.56 321 TYR A C 1
ATOM 2469 O O . TYR A 1 321 ? -17.936 7.617 41.042 1.00 97.56 321 TYR A O 1
ATOM 2477 N N . THR A 1 322 ? -20.135 8.056 41.103 1.00 97.69 322 THR A N 1
ATOM 2478 C CA . THR A 1 322 ? -20.531 6.875 40.331 1.00 97.69 322 THR A CA 1
ATOM 2479 C C . THR A 1 322 ? -21.073 7.304 38.980 1.00 97.69 322 THR A C 1
ATOM 2481 O O . THR A 1 322 ? -21.961 8.151 38.906 1.00 97.69 322 THR A O 1
ATOM 2484 N N . PHE A 1 323 ? -20.551 6.680 37.934 1.00 97.50 323 PHE A N 1
ATOM 2485 C CA . PHE A 1 323 ? -21.020 6.787 36.566 1.00 97.50 323 PHE A CA 1
ATOM 2486 C C . PHE A 1 323 ? -21.640 5.453 36.166 1.00 97.50 323 PHE A C 1
ATOM 2488 O O . PHE A 1 323 ? -21.090 4.390 36.445 1.00 97.50 323 PHE A O 1
ATOM 2495 N N . THR A 1 324 ? -22.798 5.491 35.529 1.00 97.00 324 THR A N 1
ATOM 2496 C CA . THR A 1 324 ? -23.520 4.299 35.092 1.00 97.00 324 THR A CA 1
ATOM 2497 C C . THR A 1 324 ? -23.502 4.244 33.577 1.00 97.00 324 THR A C 1
ATOM 2499 O O . THR A 1 324 ? -23.972 5.174 32.918 1.00 97.00 324 THR A O 1
ATOM 2502 N N . VAL A 1 325 ? -22.969 3.153 33.033 1.00 96.44 325 VAL A N 1
ATOM 2503 C CA . VAL A 1 325 ? -23.054 2.833 31.610 1.00 96.44 325 VAL A CA 1
ATOM 2504 C C . VAL A 1 325 ? -24.401 2.173 31.351 1.00 96.44 325 VAL A C 1
ATOM 2506 O O . VAL A 1 325 ? -24.810 1.250 32.055 1.00 96.44 325 VAL A O 1
ATOM 2509 N N . ASN A 1 326 ? -25.121 2.657 30.350 1.00 93.94 326 ASN A N 1
ATOM 2510 C CA . ASN A 1 326 ? -26.348 2.040 29.881 1.00 93.94 326 ASN A CA 1
ATOM 2511 C C . ASN A 1 326 ? -26.216 1.742 28.397 1.00 93.94 326 ASN A C 1
ATOM 2513 O O . ASN A 1 326 ? -26.154 2.659 27.584 1.00 93.94 326 ASN A O 1
ATOM 2517 N N . CYS A 1 327 ? -26.193 0.460 28.061 1.00 90.06 327 CYS A N 1
ATOM 2518 C CA . CYS A 1 327 ? -26.120 -0.016 26.694 1.00 90.06 327 CYS A CA 1
ATOM 2519 C C . CYS A 1 327 ? -27.476 -0.582 26.293 1.00 90.06 327 CYS A C 1
ATOM 2521 O O . CYS A 1 327 ? -27.963 -1.548 26.879 1.00 90.06 327 CYS A O 1
ATOM 2523 N N . VAL A 1 328 ? -28.080 0.009 25.272 1.00 86.50 328 VAL A N 1
ATOM 2524 C CA . VAL A 1 328 ? -29.294 -0.512 24.648 1.00 86.50 328 VAL A CA 1
ATOM 2525 C C . VAL A 1 328 ? -28.909 -1.258 23.387 1.00 86.50 328 VAL A C 1
ATOM 2527 O O . VAL A 1 328 ? -28.092 -0.776 22.602 1.00 86.50 328 VAL A O 1
ATOM 2530 N N . TYR A 1 329 ? -29.473 -2.454 23.206 1.00 77.50 329 TYR A N 1
ATOM 2531 C CA . TYR A 1 329 ? -29.352 -3.163 21.939 1.00 77.50 329 TYR A CA 1
ATOM 2532 C C . TYR A 1 329 ? -29.931 -2.255 20.859 1.00 77.50 329 TYR A C 1
ATOM 2534 O O . TYR A 1 329 ? -31.099 -1.870 20.938 1.00 77.50 329 TYR A O 1
ATOM 2542 N N . SER A 1 330 ? -29.104 -1.868 19.894 1.00 66.44 330 SER A N 1
ATOM 2543 C CA . SER A 1 330 ? -29.571 -1.227 18.678 1.00 66.44 330 SER A CA 1
ATOM 2544 C C . SER A 1 330 ? -29.935 -2.364 17.730 1.00 66.44 330 SER A C 1
ATOM 2546 O O . SER A 1 330 ? -29.033 -2.961 17.142 1.00 66.44 330 SER A O 1
ATOM 2548 N N . PRO A 1 331 ? -31.229 -2.694 17.544 1.00 68.00 331 PRO A N 1
ATOM 2549 C CA . PRO A 1 331 ? -31.628 -3.736 16.596 1.00 68.00 331 PRO A CA 1
ATOM 2550 C C . PRO A 1 331 ? -31.288 -3.362 15.148 1.00 68.00 331 PRO A C 1
ATOM 2552 O O . PRO A 1 331 ? -31.444 -4.173 14.239 1.00 68.00 331 PRO A O 1
ATOM 2555 N N . TYR A 1 332 ? -30.842 -2.126 14.932 1.00 73.75 332 TYR A N 1
ATOM 2556 C CA . TYR A 1 332 ? -30.529 -1.575 13.636 1.00 73.75 332 TYR A CA 1
ATOM 2557 C C . TYR A 1 332 ? -29.012 -1.538 13.446 1.00 73.75 332 TYR A C 1
ATOM 2559 O O . TYR A 1 332 ? -28.317 -0.914 14.261 1.00 73.75 332 TYR A O 1
ATOM 2567 N N . PRO A 1 333 ? -28.486 -2.190 12.394 1.00 79.44 333 PRO A N 1
ATOM 2568 C CA . PRO A 1 333 ? -27.077 -2.088 12.057 1.00 79.44 333 PRO A CA 1
ATOM 2569 C C . PRO A 1 333 ? -26.701 -0.622 11.791 1.00 79.44 333 PRO A C 1
ATOM 2571 O O . PRO A 1 333 ? -27.500 0.113 11.194 1.00 79.44 333 PRO A O 1
ATOM 2574 N N . PRO A 1 334 ? -25.502 -0.183 12.218 1.00 83.44 334 PRO A N 1
ATOM 2575 C CA . PRO A 1 334 ? -25.011 1.147 11.887 1.00 83.44 334 PRO A CA 1
ATOM 2576 C C . PRO A 1 334 ? -24.865 1.287 10.367 1.00 83.44 334 PRO A C 1
ATOM 2578 O O . PRO A 1 334 ? -24.689 0.298 9.652 1.00 83.44 334 PRO A O 1
ATOM 2581 N N . CYS A 1 335 ? -24.931 2.516 9.869 1.00 90.69 335 CYS A N 1
ATOM 2582 C CA . CYS A 1 335 ? -24.656 2.807 8.470 1.00 90.69 335 CYS A CA 1
ATOM 2583 C C . CYS A 1 335 ? -23.142 2.793 8.239 1.00 90.69 335 CYS A C 1
ATOM 2585 O O . CYS A 1 335 ? -22.463 3.655 8.803 1.00 90.69 335 CYS A O 1
ATOM 2587 N N . PRO A 1 336 ? -22.577 1.870 7.442 1.00 89.88 336 PRO A N 1
ATOM 2588 C CA . PRO A 1 336 ? -21.164 1.938 7.094 1.00 89.88 336 PRO A CA 1
ATOM 2589 C C . PRO A 1 336 ? -20.875 3.208 6.287 1.00 89.88 336 PRO A C 1
ATOM 2591 O O . PRO A 1 336 ? -21.618 3.554 5.368 1.00 89.88 336 PRO A O 1
ATOM 2594 N N . VAL A 1 337 ? -19.776 3.884 6.605 1.00 90.25 337 VAL A N 1
ATOM 2595 C CA . VAL A 1 337 ? -19.260 5.014 5.829 1.00 90.25 337 VAL A CA 1
ATOM 2596 C C . VAL A 1 337 ? -18.143 4.486 4.943 1.00 90.25 337 VAL A C 1
ATOM 2598 O O . VAL A 1 337 ? -17.137 3.977 5.434 1.00 90.25 337 VAL A O 1
ATOM 2601 N N . SER A 1 338 ? -18.334 4.566 3.630 1.00 88.88 338 SER A N 1
ATOM 2602 C CA . SER A 1 338 ? -17.333 4.132 2.655 1.00 88.88 338 SER A CA 1
ATOM 2603 C C . SER A 1 338 ? -16.536 5.323 2.121 1.00 88.88 338 SER A C 1
ATOM 2605 O O . SER A 1 338 ? -17.107 6.406 1.940 1.00 88.88 338 SER A O 1
ATOM 2607 N N . PRO A 1 339 ? -15.232 5.140 1.838 1.00 90.25 339 PRO A N 1
ATOM 2608 C CA . PRO A 1 339 ? -14.443 6.138 1.131 1.00 90.25 339 PRO A CA 1
ATOM 2609 C C . PRO A 1 339 ? -15.116 6.564 -0.185 1.00 90.25 339 PRO A C 1
ATOM 2611 O O . PRO A 1 339 ? -15.740 5.729 -0.849 1.00 90.25 339 PRO A O 1
ATOM 2614 N N . PRO A 1 340 ? -14.996 7.842 -0.587 1.00 93.56 340 PRO A N 1
ATOM 2615 C CA . PRO A 1 340 ? -15.532 8.311 -1.856 1.00 93.56 340 PRO A CA 1
ATOM 2616 C C . PRO A 1 340 ? -14.908 7.562 -3.031 1.00 93.56 340 PRO A C 1
ATOM 2618 O O . PRO A 1 340 ? -13.705 7.298 -3.044 1.00 93.56 340 PRO A O 1
ATOM 2621 N N . ILE A 1 341 ? -15.703 7.273 -4.058 1.00 94.44 341 ILE A N 1
ATOM 2622 C CA . ILE A 1 341 ? -15.170 6.715 -5.302 1.00 94.44 341 ILE A CA 1
ATOM 2623 C C . ILE A 1 341 ? -14.330 7.797 -5.986 1.00 94.44 341 ILE A C 1
ATOM 2625 O O . ILE A 1 341 ? -14.830 8.890 -6.270 1.00 94.44 341 ILE A O 1
ATOM 2629 N N . VAL A 1 342 ? -13.063 7.483 -6.252 1.00 96.38 342 VAL A N 1
ATOM 2630 C CA . VAL A 1 342 ? -12.143 8.348 -6.994 1.00 96.38 342 VAL A CA 1
ATOM 2631 C C . VAL A 1 342 ? -11.738 7.716 -8.317 1.00 96.38 342 VAL A C 1
ATOM 2633 O O . VAL A 1 342 ? -11.733 6.497 -8.471 1.00 96.38 342 VAL A O 1
ATOM 2636 N N . SER A 1 343 ? -11.441 8.566 -9.290 1.00 96.06 343 SER A N 1
ATOM 2637 C CA . SER A 1 343 ? -11.056 8.191 -10.650 1.00 96.06 343 SER A CA 1
ATOM 2638 C C . SER A 1 343 ? -10.027 9.178 -11.186 1.00 96.06 343 SER A C 1
ATOM 2640 O O . SER A 1 343 ? -9.888 10.270 -10.636 1.00 96.06 343 SER A O 1
ATOM 2642 N N . THR A 1 344 ? -9.352 8.810 -12.274 1.00 96.69 344 THR A N 1
ATOM 2643 C CA . THR A 1 344 ? -8.394 9.687 -12.946 1.00 96.69 344 THR A CA 1
ATOM 2644 C C . THR A 1 344 ? -8.749 9.946 -14.400 1.00 96.69 344 THR A C 1
ATOM 2646 O O . THR A 1 344 ? -9.350 9.097 -15.068 1.00 96.69 344 THR A O 1
ATOM 2649 N N . ASN A 1 345 ? -8.401 11.135 -14.886 1.00 94.75 345 ASN A N 1
ATOM 2650 C CA . ASN A 1 345 ? -8.539 11.526 -16.278 1.00 94.75 345 ASN A CA 1
ATOM 2651 C C . ASN A 1 345 ? -7.213 12.095 -16.826 1.00 94.75 345 ASN A C 1
ATOM 2653 O O . ASN A 1 345 ? -6.747 13.129 -16.333 1.00 94.75 345 ASN A O 1
ATOM 2657 N N . PRO A 1 346 ? -6.636 11.494 -17.887 1.00 95.56 346 PRO A N 1
ATOM 2658 C CA . PRO A 1 346 ? -7.119 10.314 -18.622 1.00 95.56 346 PRO A CA 1
ATOM 2659 C C . PRO A 1 346 ? -7.100 9.026 -17.787 1.00 95.56 346 PRO A C 1
ATOM 2661 O O . PRO A 1 346 ? -6.277 8.875 -16.898 1.00 95.56 346 PRO A O 1
ATOM 2664 N N . SER A 1 347 ? -7.983 8.070 -18.092 1.00 92.06 347 SER A N 1
ATOM 2665 C CA . SER A 1 347 ? -8.152 6.847 -17.284 1.00 92.06 347 SER A CA 1
ATOM 2666 C C . SER A 1 347 ? -6.979 5.859 -17.351 1.00 92.06 347 SER A C 1
ATOM 2668 O O . SER A 1 347 ? -6.953 4.893 -16.594 1.00 92.06 347 SER A O 1
ATOM 2670 N N . ILE A 1 348 ? -6.038 6.051 -18.282 1.00 87.62 348 ILE A N 1
ATOM 2671 C CA . ILE A 1 348 ? -4.863 5.195 -18.489 1.00 87.62 348 ILE A CA 1
ATOM 2672 C C . ILE A 1 348 ? -3.628 6.089 -18.571 1.00 87.62 348 ILE A C 1
ATOM 2674 O O . ILE A 1 348 ? -3.605 7.029 -19.365 1.00 87.62 348 ILE A O 1
ATOM 2678 N N . GLY A 1 349 ? -2.593 5.761 -17.796 1.00 88.56 349 GLY A N 1
ATOM 2679 C CA . GLY A 1 349 ? -1.312 6.471 -17.790 1.00 88.56 349 GLY A CA 1
ATOM 2680 C C . GLY A 1 349 ? -1.029 7.188 -16.468 1.00 88.56 349 GLY A C 1
ATOM 2681 O O . GLY A 1 349 ? -0.046 6.826 -15.822 1.00 88.56 349 GLY A O 1
ATOM 2682 N N . PRO A 1 350 ? -1.863 8.153 -16.035 1.00 92.25 350 PRO A N 1
ATOM 2683 C CA . PRO A 1 350 ? -1.630 8.881 -14.796 1.00 92.25 350 PRO A CA 1
ATOM 2684 C C . PRO A 1 350 ? -1.616 7.978 -13.555 1.00 92.25 350 PRO A C 1
ATOM 2686 O O . PRO A 1 350 ? -2.207 6.887 -13.565 1.00 92.25 350 PRO A O 1
ATOM 2689 N N . PRO A 1 351 ? -0.979 8.441 -12.467 1.00 89.19 351 PRO A N 1
ATOM 2690 C CA . PRO A 1 351 ? -1.131 7.842 -11.149 1.00 89.19 351 PRO A CA 1
ATOM 2691 C C . PRO A 1 351 ? -2.595 7.665 -10.746 1.00 89.19 351 PRO A C 1
ATOM 2693 O O . PRO A 1 351 ? -3.434 8.514 -11.036 1.00 89.19 351 PRO A O 1
ATOM 2696 N N . GLN A 1 352 ? -2.902 6.566 -10.053 1.00 92.88 352 GLN A N 1
ATOM 2697 C CA . GLN A 1 352 ? -4.241 6.365 -9.505 1.00 92.88 352 GLN A CA 1
ATOM 2698 C C . GLN A 1 352 ? -4.387 7.131 -8.185 1.00 92.88 352 GLN A C 1
ATOM 2700 O O . GLN A 1 352 ? -3.543 6.963 -7.297 1.00 92.88 352 GLN A O 1
ATOM 2705 N N . PRO A 1 353 ? -5.447 7.937 -8.016 1.00 95.25 353 PRO A N 1
ATOM 2706 C CA . PRO A 1 353 ? -5.699 8.600 -6.752 1.00 95.25 353 PRO A CA 1
ATOM 2707 C C . PRO A 1 353 ? -6.159 7.633 -5.663 1.00 95.25 353 PRO A C 1
ATOM 2709 O O . PRO A 1 353 ? -6.633 6.526 -5.919 1.00 95.25 353 PRO A O 1
ATOM 2712 N N . THR A 1 354 ? -6.101 8.112 -4.424 1.00 92.94 354 THR A N 1
ATOM 2713 C CA . THR A 1 354 ? -6.636 7.424 -3.244 1.00 92.94 354 THR A CA 1
ATOM 2714 C C . THR A 1 354 ? -7.636 8.304 -2.503 1.00 92.94 354 THR A C 1
ATOM 2716 O O . THR A 1 354 ? -7.634 9.533 -2.635 1.00 92.94 354 THR A O 1
ATOM 2719 N N . SER A 1 355 ? -8.511 7.674 -1.719 1.00 94.38 355 SER A N 1
ATOM 2720 C CA . SER A 1 355 ? -9.492 8.367 -0.889 1.00 94.38 355 SER A CA 1
ATOM 2721 C C . SER A 1 355 ? -9.692 7.690 0.467 1.00 94.38 355 SER A C 1
ATOM 2723 O O . SER A 1 355 ? -9.356 6.520 0.655 1.00 94.38 355 SER A O 1
ATOM 2725 N N . GLY A 1 356 ? -10.243 8.433 1.428 1.00 89.50 356 GLY A N 1
ATOM 2726 C CA . GLY A 1 356 ? -10.523 7.939 2.777 1.00 89.50 356 GLY A CA 1
ATOM 2727 C C . GLY A 1 356 ? -11.638 8.710 3.481 1.00 89.50 356 GLY A C 1
ATOM 2728 O O . GLY A 1 356 ? -12.069 9.762 3.008 1.00 89.50 356 GLY A O 1
ATOM 2729 N N . ALA A 1 357 ? -12.089 8.193 4.625 1.00 89.62 357 ALA A N 1
ATOM 2730 C CA . ALA A 1 357 ? -13.080 8.821 5.500 1.00 89.62 357 ALA A CA 1
ATOM 2731 C C . ALA A 1 357 ? -12.607 8.776 6.963 1.00 89.62 357 ALA A C 1
ATOM 2733 O O . ALA A 1 357 ? -11.941 7.825 7.369 1.00 89.62 357 ALA A O 1
ATOM 2734 N N . SER A 1 358 ? -12.947 9.794 7.758 1.00 82.81 358 SER A N 1
ATOM 2735 C CA . SER A 1 358 ? -12.526 9.909 9.166 1.00 82.81 358 SER A CA 1
ATOM 2736 C C . SER A 1 358 ? -13.230 8.941 10.122 1.00 82.81 358 SER A C 1
ATOM 2738 O O . SER A 1 358 ? -12.744 8.721 11.228 1.00 82.81 358 SER A O 1
ATOM 2740 N N . VAL A 1 359 ? -14.369 8.376 9.716 1.00 80.38 359 VAL A N 1
ATOM 2741 C CA . VAL A 1 359 ? -15.131 7.368 10.467 1.00 80.38 359 VAL A CA 1
ATOM 2742 C C . VAL A 1 359 ? -15.533 6.232 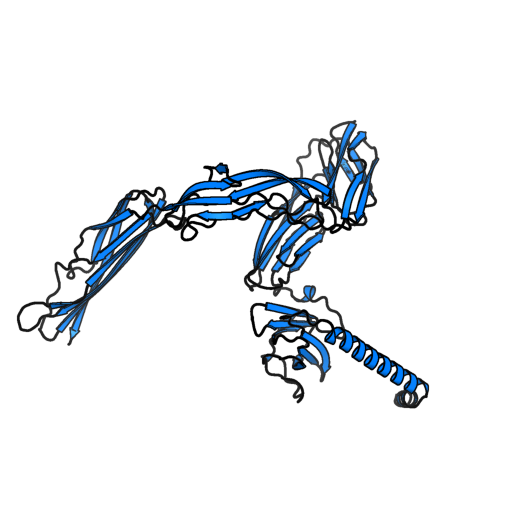9.532 1.00 80.38 359 VAL A C 1
ATOM 2744 O O . VAL A 1 359 ? -15.700 6.444 8.332 1.00 80.38 359 VAL A O 1
ATOM 2747 N N . SER A 1 360 ? -15.698 5.028 10.077 1.00 83.94 360 SER A N 1
ATOM 2748 C CA . SER A 1 360 ? -16.085 3.834 9.314 1.00 83.94 360 SER A CA 1
ATOM 2749 C C . SER A 1 360 ? -17.579 3.506 9.397 1.00 83.94 360 SER A C 1
ATOM 2751 O O . SER A 1 360 ? -18.076 2.722 8.589 1.00 83.94 360 SER A O 1
ATOM 2753 N N . SER A 1 361 ? -18.321 4.091 10.343 1.00 85.88 361 SER A N 1
ATOM 2754 C CA . SER A 1 361 ? -19.765 3.879 10.477 1.00 85.88 361 SER A CA 1
ATOM 2755 C C . SER A 1 361 ? -20.437 4.955 11.324 1.00 85.88 361 SER A C 1
ATOM 2757 O O . SER A 1 361 ? -19.817 5.437 12.265 1.00 85.88 361 SER A O 1
ATOM 2759 N N . ILE A 1 362 ? -21.713 5.238 11.055 1.00 82.25 362 ILE A N 1
ATOM 2760 C CA . ILE A 1 362 ? -22.558 6.144 11.846 1.00 82.25 362 ILE A CA 1
ATOM 2761 C C . ILE A 1 362 ? -23.715 5.343 12.462 1.00 82.25 362 ILE A C 1
ATOM 2763 O O . ILE A 1 362 ? -24.400 4.617 11.730 1.00 82.25 362 ILE A O 1
ATOM 2767 N N . PRO A 1 363 ? -23.971 5.447 13.780 1.00 83.38 363 PRO A N 1
ATOM 2768 C CA . PRO A 1 363 ? -25.104 4.778 14.415 1.00 83.38 363 PRO A CA 1
ATOM 2769 C C . PRO A 1 363 ? -26.451 5.179 13.798 1.00 83.38 363 PRO A C 1
ATOM 2771 O O . PRO A 1 363 ? -26.665 6.333 13.426 1.00 83.38 363 PRO A O 1
ATOM 2774 N N . TYR A 1 364 ? -27.388 4.230 13.725 1.00 85.12 364 TYR A N 1
ATOM 2775 C CA . TYR A 1 364 ? -28.731 4.497 13.209 1.00 85.12 364 TYR A CA 1
ATOM 2776 C C . TYR A 1 364 ? -29.437 5.617 13.986 1.00 85.12 364 TYR A C 1
ATOM 2778 O O . TYR A 1 364 ? -29.460 5.620 15.216 1.00 85.12 364 TYR A O 1
ATOM 2786 N N . GLY A 1 365 ? -30.012 6.573 13.252 1.00 83.31 365 GLY A N 1
ATOM 2787 C CA . GLY A 1 365 ? -30.683 7.747 13.805 1.00 83.31 365 GLY A CA 1
ATOM 2788 C C . GLY A 1 365 ? -29.749 8.868 14.272 1.00 83.31 365 GLY A C 1
ATOM 2789 O O . GLY A 1 365 ? -30.246 9.874 14.775 1.00 83.31 365 GLY A O 1
ATOM 2790 N N . GLN A 1 366 ? -28.428 8.729 14.114 1.00 86.38 366 GLN A N 1
ATOM 2791 C CA . GLN A 1 366 ? -27.459 9.772 14.457 1.00 86.38 366 GLN A CA 1
ATOM 2792 C C . GLN A 1 366 ? -26.923 10.505 13.224 1.00 86.38 366 GLN A C 1
ATOM 2794 O O . GLN A 1 366 ? -26.986 10.010 12.093 1.00 86.38 366 GLN A O 1
ATOM 2799 N N . SER A 1 367 ? -26.395 11.701 13.484 1.00 89.81 367 SER A N 1
ATOM 2800 C CA . SER A 1 367 ? -25.663 12.519 12.523 1.00 89.81 367 SER A CA 1
ATOM 2801 C C . SER A 1 367 ? -24.248 12.747 13.033 1.00 89.81 367 SER A C 1
ATOM 2803 O O . SER A 1 367 ? -24.079 13.170 14.175 1.00 89.81 367 SER A O 1
ATOM 2805 N N . GLU A 1 368 ? -23.249 12.533 12.184 1.00 86.44 368 GLU A N 1
ATOM 2806 C CA . GLU A 1 368 ? -21.844 12.790 12.510 1.00 86.44 368 GLU A CA 1
ATOM 2807 C C . GLU A 1 368 ? -21.182 13.640 11.425 1.00 86.44 368 GLU A C 1
ATOM 2809 O O . GLU A 1 368 ? -21.536 13.565 10.244 1.00 86.44 368 GLU A O 1
ATOM 2814 N N . GLN A 1 369 ? -20.211 14.462 11.831 1.00 92.38 369 GLN A N 1
ATOM 2815 C CA . GLN A 1 369 ? -19.326 15.134 10.886 1.00 92.38 369 GLN A CA 1
ATOM 2816 C C . GLN A 1 369 ? -18.272 14.148 10.392 1.00 92.38 369 GLN A C 1
ATOM 2818 O O . GLN A 1 369 ? -17.455 13.649 11.163 1.00 92.38 369 GLN A O 1
ATOM 2823 N N . VAL A 1 370 ? -18.271 13.907 9.087 1.00 88.50 370 VAL A N 1
ATOM 2824 C CA . VAL A 1 370 ? -17.322 13.032 8.409 1.00 88.50 370 VAL A CA 1
ATOM 2825 C C . VAL A 1 370 ? -16.407 13.884 7.553 1.00 88.50 370 VAL A C 1
ATOM 2827 O O . VAL A 1 370 ? -16.871 14.685 6.745 1.00 88.50 370 VAL A O 1
ATOM 2830 N N . THR A 1 371 ? -15.099 13.708 7.719 1.00 92.62 371 THR A N 1
ATOM 2831 C CA . THR A 1 371 ? -14.097 14.314 6.841 1.00 92.62 371 THR A CA 1
ATOM 2832 C C . THR A 1 371 ? -13.619 13.281 5.836 1.00 92.62 371 THR A C 1
ATOM 2834 O O . THR A 1 371 ? -13.125 12.217 6.209 1.00 92.62 371 THR A O 1
ATOM 2837 N N . PHE A 1 372 ? -13.777 13.605 4.559 1.00 94.00 372 PHE A N 1
ATOM 2838 C CA . PHE A 1 372 ? -13.295 12.828 3.430 1.00 94.00 372 PHE A CA 1
ATOM 2839 C C . PHE A 1 372 ? -11.964 13.379 2.938 1.00 94.00 372 PHE A C 1
ATOM 2841 O O . PHE A 1 372 ? -11.793 14.595 2.829 1.00 94.00 372 PHE A O 1
ATOM 2848 N N . TYR A 1 373 ? -11.046 12.475 2.616 1.00 93.06 373 TYR A N 1
ATOM 2849 C CA . TYR A 1 373 ? -9.707 12.785 2.126 1.00 93.06 373 TYR A CA 1
ATOM 2850 C C . TYR A 1 373 ? -9.592 12.332 0.674 1.00 93.06 373 TYR A C 1
ATOM 2852 O O . TYR A 1 373 ? -9.990 11.213 0.354 1.00 93.06 373 TYR A O 1
ATOM 2860 N N . TYR A 1 374 ? -9.028 13.183 -0.177 1.00 97.06 374 TYR A N 1
ATOM 2861 C CA . TYR A 1 374 ? -8.730 12.905 -1.581 1.00 97.06 374 TYR A CA 1
ATOM 2862 C C . TYR A 1 374 ? -7.255 13.199 -1.800 1.00 97.06 374 TYR A C 1
ATOM 2864 O O . TYR A 1 374 ? -6.791 14.286 -1.447 1.00 97.06 374 TYR A O 1
ATOM 2872 N N . ASN A 1 375 ? -6.519 12.241 -2.348 1.00 95.19 375 ASN A N 1
ATOM 2873 C CA . ASN A 1 375 ? -5.085 12.375 -2.550 1.00 95.19 375 ASN A CA 1
ATOM 2874 C C . ASN A 1 375 ? -4.702 11.917 -3.958 1.00 95.19 375 ASN A C 1
ATOM 2876 O O . ASN A 1 375 ? -4.868 10.744 -4.301 1.00 95.19 375 ASN A O 1
ATOM 2880 N N . ALA A 1 376 ? -4.197 12.863 -4.744 1.00 94.69 376 ALA A N 1
ATOM 2881 C CA . ALA A 1 376 ? -3.588 12.649 -6.048 1.00 94.69 376 ALA A CA 1
ATOM 2882 C C . ALA A 1 376 ? -2.072 12.886 -5.952 1.00 94.69 376 ALA A C 1
ATOM 2884 O O . ALA A 1 376 ? -1.611 13.778 -5.230 1.00 94.69 376 ALA A O 1
ATOM 2885 N N . GLN A 1 377 ? -1.282 12.119 -6.705 1.00 91.19 377 GLN A N 1
ATOM 2886 C CA . GLN A 1 377 ? 0.155 12.387 -6.821 1.00 91.19 377 GLN A CA 1
ATOM 2887 C C . GLN A 1 377 ? 0.383 13.670 -7.629 1.00 91.19 377 GLN A C 1
ATOM 2889 O O . GLN A 1 377 ? -0.286 13.888 -8.636 1.00 91.19 377 GLN A O 1
ATOM 2894 N N . GLU A 1 378 ? 1.327 14.521 -7.221 1.00 90.50 378 GLU A N 1
ATOM 2895 C CA . GLU A 1 378 ? 1.620 15.773 -7.944 1.00 90.50 378 GLU A CA 1
ATOM 2896 C C . GLU A 1 378 ? 2.095 15.510 -9.382 1.00 90.50 378 GLU A C 1
ATOM 2898 O O . GLU A 1 378 ? 1.725 16.227 -10.316 1.00 90.50 378 GLU A O 1
ATOM 2903 N N . SER A 1 379 ? 2.861 14.435 -9.562 1.00 89.00 379 SER A N 1
ATOM 2904 C CA . SER A 1 379 ? 3.318 13.932 -10.849 1.00 89.00 379 SER A CA 1
ATOM 2905 C C . SER A 1 379 ? 3.540 12.422 -10.821 1.00 89.00 379 SER A C 1
ATOM 2907 O O . SER A 1 379 ? 3.572 11.804 -9.758 1.00 89.00 379 SER A O 1
ATOM 2909 N N . GLY A 1 380 ? 3.667 11.839 -12.009 1.00 87.19 380 GLY A N 1
ATOM 2910 C CA . GLY A 1 380 ? 4.032 10.440 -12.215 1.00 87.19 380 GLY A CA 1
ATOM 2911 C C . GLY A 1 380 ? 3.723 10.016 -13.647 1.00 87.19 380 GLY A C 1
ATOM 2912 O O . GLY A 1 380 ? 2.812 10.563 -14.271 1.00 87.19 380 GLY A O 1
ATOM 2913 N N . ASN A 1 381 ? 4.463 9.050 -14.195 1.00 87.31 381 ASN A N 1
ATOM 2914 C CA . ASN A 1 381 ? 4.224 8.489 -15.536 1.00 87.31 381 ASN A CA 1
ATOM 2915 C C . ASN A 1 381 ? 4.099 9.538 -16.659 1.00 87.31 381 ASN A C 1
ATOM 2917 O O . ASN A 1 381 ? 3.299 9.371 -17.579 1.00 87.31 381 ASN A O 1
ATOM 2921 N N . ASN A 1 382 ? 4.859 10.634 -16.580 1.00 90.81 382 ASN A N 1
ATOM 2922 C CA . ASN A 1 382 ? 4.793 11.753 -17.526 1.00 90.81 382 ASN A CA 1
ATOM 2923 C C . ASN A 1 382 ? 3.496 12.581 -17.479 1.00 90.81 382 ASN A C 1
ATOM 2925 O O . ASN A 1 382 ? 3.178 13.309 -18.420 1.00 90.81 382 ASN A O 1
ATOM 2929 N N . TYR A 1 383 ? 2.774 12.534 -16.365 1.00 92.19 383 TYR A N 1
ATOM 2930 C CA . TYR A 1 383 ? 1.584 13.335 -16.111 1.00 92.19 383 TYR A CA 1
ATOM 2931 C C . TYR A 1 383 ? 1.801 14.288 -14.936 1.00 92.19 383 TYR A C 1
ATOM 2933 O O . TYR A 1 383 ? 2.398 13.912 -13.931 1.00 92.19 383 TYR A O 1
ATOM 2941 N N . VAL A 1 384 ? 1.301 15.521 -15.056 1.00 91.69 384 VAL A N 1
ATOM 2942 C CA . VAL A 1 384 ? 1.304 16.526 -13.977 1.00 91.69 384 VAL A CA 1
ATOM 2943 C C . VAL A 1 384 ? -0.120 16.836 -13.562 1.00 91.69 384 VAL A C 1
ATOM 2945 O O . VAL A 1 384 ? -0.953 17.188 -14.408 1.00 91.69 384 VAL A O 1
ATOM 2948 N N . PHE A 1 385 ? -0.386 16.720 -12.263 1.00 95.31 385 PHE A N 1
ATOM 2949 C CA . PHE A 1 385 ? -1.685 17.018 -11.681 1.00 95.31 385 PHE A CA 1
ATOM 2950 C C . PHE A 1 385 ? -2.083 18.464 -11.985 1.00 95.31 385 PHE A C 1
ATOM 2952 O O . PHE A 1 385 ? -1.283 19.391 -11.867 1.00 95.31 385 PHE A O 1
ATOM 2959 N N . GLN A 1 386 ? -3.331 18.659 -12.400 1.00 97.50 386 GLN A N 1
ATOM 2960 C CA . GLN A 1 386 ? -3.888 19.977 -12.689 1.00 97.50 386 GLN A CA 1
ATOM 2961 C C . GLN A 1 386 ? -4.894 20.391 -11.619 1.00 97.50 386 GLN A C 1
ATOM 2963 O O . GLN A 1 386 ? -4.825 21.502 -11.095 1.00 97.50 386 GLN A O 1
ATOM 2968 N N . TYR A 1 387 ? -5.879 19.533 -11.348 1.00 97.81 387 TYR A N 1
ATOM 2969 C CA . TYR A 1 387 ? -6.939 19.793 -10.380 1.00 97.81 387 TYR A CA 1
ATOM 2970 C C . TYR A 1 387 ? -7.787 18.545 -10.112 1.00 97.81 387 TYR A C 1
ATOM 2972 O O . TYR A 1 387 ? -7.845 17.618 -10.915 1.00 97.81 387 TYR A O 1
ATOM 2980 N N . TRP A 1 388 ? -8.536 18.592 -9.019 1.00 97.94 388 TRP A N 1
ATOM 2981 C CA . TRP A 1 388 ? -9.642 17.706 -8.686 1.00 97.94 388 TRP A CA 1
ATOM 2982 C C . TRP A 1 388 ? -10.983 18.300 -9.126 1.00 97.94 388 TRP A C 1
ATOM 2984 O O . TRP A 1 388 ? -11.211 19.501 -8.967 1.00 97.94 388 TRP A O 1
ATOM 2994 N N . SER A 1 389 ? -11.897 17.464 -9.621 1.00 97.81 389 SER A N 1
ATOM 2995 C CA . SER A 1 389 ? -13.330 17.753 -9.725 1.00 97.81 389 SER A CA 1
ATOM 2996 C C . SER A 1 389 ? -14.083 16.867 -8.734 1.00 97.81 389 SER A C 1
ATOM 2998 O O . SER A 1 389 ? -14.196 15.664 -8.955 1.00 97.81 389 SER A O 1
ATOM 3000 N N . ILE A 1 390 ? -14.553 17.439 -7.623 1.00 97.81 390 ILE A N 1
ATOM 3001 C CA . ILE A 1 390 ? -15.240 16.708 -6.545 1.00 97.81 390 ILE A CA 1
ATOM 3002 C C . ILE A 1 390 ? -16.620 17.327 -6.349 1.00 97.81 390 ILE A C 1
ATOM 3004 O O . ILE A 1 390 ? -16.736 18.535 -6.140 1.00 97.81 390 ILE A O 1
ATOM 3008 N N . GLY A 1 391 ? -17.677 16.522 -6.487 1.00 94.88 391 GLY A N 1
ATOM 3009 C CA . GLY A 1 391 ? -19.060 17.011 -6.384 1.00 94.88 391 GLY A CA 1
ATOM 3010 C C . GLY A 1 391 ? -19.392 18.161 -7.353 1.00 94.88 391 GLY A C 1
ATOM 3011 O O . GLY A 1 391 ? -20.211 19.018 -7.037 1.00 94.88 391 GLY A O 1
ATOM 3012 N N . GLY A 1 392 ? -18.712 18.232 -8.505 1.00 94.50 392 GLY A N 1
ATOM 3013 C CA . GLY A 1 392 ? -18.848 19.315 -9.490 1.00 94.50 392 GLY A CA 1
ATOM 3014 C C . GLY A 1 392 ? -18.014 20.574 -9.208 1.00 94.50 392 GLY A C 1
ATOM 3015 O O . GLY A 1 392 ? -17.965 21.465 -10.055 1.00 94.50 392 GLY A O 1
ATOM 3016 N N . SER A 1 393 ? -17.319 20.650 -8.070 1.00 97.50 393 SER A N 1
ATOM 3017 C CA . SER A 1 393 ? -16.428 21.765 -7.719 1.00 97.50 393 SER A CA 1
ATOM 3018 C C . SER A 1 393 ? -14.974 21.465 -8.079 1.00 97.50 393 SER A C 1
ATOM 3020 O O . SER A 1 393 ? -14.540 20.315 -8.039 1.00 97.50 393 SER A O 1
ATOM 3022 N N . LYS A 1 394 ? -14.215 22.505 -8.444 1.00 97.50 394 LYS A N 1
ATOM 3023 C CA . LYS A 1 394 ? -12.814 22.400 -8.877 1.00 97.50 394 LYS A CA 1
ATOM 3024 C C . LYS A 1 394 ? -11.853 22.766 -7.742 1.00 97.50 394 LYS A C 1
ATOM 3026 O O . LYS A 1 394 ? -11.990 23.843 -7.169 1.00 97.50 394 LYS A O 1
ATOM 3031 N N . TYR A 1 395 ? -10.841 21.935 -7.492 1.00 97.25 395 TYR A N 1
ATOM 3032 C CA . TYR A 1 395 ? -9.818 22.158 -6.461 1.00 97.25 395 TYR A CA 1
ATOM 3033 C C . TYR A 1 395 ? -8.413 21.998 -7.049 1.00 97.25 395 TYR A C 1
ATOM 3035 O O . TYR A 1 395 ? -8.118 20.983 -7.664 1.00 97.25 395 TYR A O 1
ATOM 3043 N N . THR A 1 396 ? -7.533 22.984 -6.874 1.00 96.44 396 THR A N 1
ATOM 3044 C CA . THR A 1 396 ? -6.170 22.974 -7.453 1.00 96.44 396 THR A CA 1
ATOM 3045 C C . THR A 1 396 ? -5.115 22.335 -6.554 1.00 96.44 396 THR A C 1
ATOM 3047 O O . THR A 1 396 ? -3.981 22.167 -6.981 1.00 96.44 396 THR A O 1
ATOM 3050 N N . SER A 1 397 ? -5.461 22.010 -5.308 1.00 96.75 397 SER A N 1
ATOM 3051 C CA . SER A 1 397 ? -4.593 21.241 -4.414 1.00 96.75 397 SER A CA 1
ATOM 3052 C C . SER A 1 397 ? -4.677 19.762 -4.777 1.00 96.75 397 SER A C 1
ATOM 3054 O O . SER A 1 397 ? -5.778 19.273 -5.014 1.00 96.75 397 SER A O 1
ATOM 3056 N N . ASN A 1 398 ? -3.551 19.049 -4.798 1.00 94.19 398 ASN A N 1
ATOM 3057 C CA . ASN A 1 398 ? -3.506 17.600 -5.030 1.00 94.19 398 ASN A CA 1
ATOM 3058 C C . ASN A 1 398 ? -4.055 16.799 -3.836 1.00 94.19 398 ASN A C 1
ATOM 3060 O O . ASN A 1 398 ? -4.581 15.699 -4.017 1.00 94.19 398 ASN A O 1
ATOM 3064 N N . VAL A 1 399 ? -4.002 17.387 -2.636 1.00 95.88 399 VAL A N 1
ATOM 3065 C CA . VAL A 1 399 ? -4.664 16.884 -1.428 1.00 95.88 399 VAL A CA 1
ATOM 3066 C C . VAL A 1 399 ? -5.858 17.771 -1.098 1.00 95.88 399 VAL A C 1
ATOM 3068 O O . VAL A 1 399 ? -5.706 18.978 -0.891 1.00 95.88 399 VAL A O 1
ATOM 3071 N N . VAL A 1 400 ? -7.051 17.184 -1.033 1.00 96.12 400 VAL A N 1
ATOM 3072 C CA . VAL A 1 400 ? -8.297 17.894 -0.706 1.00 96.12 400 VAL A CA 1
ATOM 3073 C C . VAL A 1 400 ? -8.969 17.215 0.479 1.00 96.12 400 VAL A C 1
ATOM 3075 O O . VAL A 1 400 ? -9.013 15.988 0.561 1.00 96.12 400 VAL A O 1
ATOM 3078 N N . THR A 1 401 ? -9.516 18.015 1.393 1.00 96.06 401 THR A N 1
ATOM 3079 C CA . THR A 1 401 ? -10.368 17.545 2.487 1.00 96.06 401 THR A CA 1
ATOM 3080 C C . THR A 1 401 ? -11.742 18.195 2.399 1.00 96.06 401 THR A C 1
ATOM 3082 O O . THR A 1 401 ? -11.858 19.401 2.183 1.00 96.06 401 THR A O 1
ATOM 3085 N N . ILE A 1 402 ? -12.795 17.392 2.544 1.00 96.00 402 ILE A N 1
ATOM 3086 C CA . ILE A 1 402 ? -14.184 17.866 2.543 1.00 96.00 402 ILE A CA 1
ATOM 3087 C C . ILE A 1 402 ? -14.875 17.307 3.779 1.00 96.00 402 ILE A C 1
ATOM 3089 O O . ILE A 1 402 ? -14.891 16.095 3.975 1.00 96.00 402 ILE A O 1
ATOM 3093 N N . THR A 1 403 ? -15.446 18.183 4.603 1.00 95.56 403 THR A N 1
ATOM 3094 C CA . THR A 1 403 ? -16.210 17.787 5.789 1.00 95.56 403 THR A CA 1
ATOM 3095 C C . THR A 1 403 ? -17.700 17.949 5.522 1.00 95.56 403 THR A C 1
ATOM 3097 O O . THR A 1 403 ? -18.162 19.046 5.213 1.00 95.56 403 THR A O 1
ATOM 3100 N N . GLU A 1 404 ? -18.457 16.867 5.679 1.00 95.94 404 GLU A N 1
ATOM 3101 C CA . GLU A 1 404 ? -19.912 16.840 5.524 1.00 95.94 404 GLU A CA 1
ATOM 3102 C C . GLU A 1 404 ? -20.568 16.274 6.783 1.00 95.94 404 GLU A C 1
ATOM 3104 O O . GLU A 1 404 ? -19.970 15.494 7.519 1.00 95.94 404 GLU A O 1
ATOM 3109 N N . THR A 1 405 ? -21.811 16.673 7.055 1.00 95.50 405 THR A N 1
ATOM 3110 C CA . THR A 1 405 ? -22.616 16.030 8.102 1.00 95.50 405 THR A CA 1
ATOM 3111 C C . THR A 1 405 ? -23.465 14.954 7.451 1.00 95.50 405 THR A C 1
ATOM 3113 O O . THR A 1 405 ? -24.352 15.269 6.659 1.00 95.50 405 THR A O 1
ATOM 3116 N N . LEU A 1 406 ? -23.191 13.694 7.777 1.00 94.50 406 LEU A N 1
ATOM 3117 C CA . LEU A 1 406 ? -23.956 12.558 7.277 1.00 94.50 406 LEU A CA 1
ATOM 3118 C C . LEU A 1 406 ? -24.917 12.068 8.358 1.00 94.50 406 LEU A C 1
ATOM 3120 O O . LEU A 1 406 ? -24.562 12.034 9.534 1.00 94.50 406 LEU A O 1
ATOM 3124 N N . THR A 1 407 ? -26.119 11.658 7.955 1.00 93.25 407 THR A N 1
ATOM 3125 C CA . THR A 1 407 ? -27.153 11.131 8.857 1.00 93.25 407 THR A CA 1
ATOM 3126 C C . THR A 1 407 ? -27.525 9.711 8.452 1.00 93.25 407 THR A C 1
ATOM 3128 O O . THR A 1 407 ? -27.899 9.472 7.303 1.00 93.25 407 THR A O 1
ATOM 3131 N N . CYS A 1 408 ? -27.476 8.770 9.395 1.00 90.62 408 CYS A N 1
ATOM 3132 C CA . CYS A 1 408 ? -27.916 7.395 9.162 1.00 90.62 408 CYS A CA 1
ATOM 3133 C C . CYS A 1 408 ? -29.438 7.284 9.324 1.00 90.62 408 CYS A C 1
ATOM 3135 O O . CYS A 1 408 ? -29.946 7.044 10.420 1.00 90.62 408 CYS A O 1
ATOM 3137 N N . THR A 1 409 ? -30.179 7.484 8.234 1.00 91.81 409 THR A N 1
ATOM 3138 C CA . THR A 1 409 ? -31.655 7.465 8.237 1.00 91.81 409 THR A CA 1
ATOM 3139 C C . THR A 1 409 ? -32.255 6.092 7.964 1.00 91.81 409 THR A C 1
ATOM 3141 O O . THR A 1 409 ? -33.412 5.867 8.306 1.00 91.81 409 THR A O 1
ATOM 3144 N N . THR A 1 410 ? -31.486 5.172 7.374 1.00 89.56 410 THR A N 1
ATOM 3145 C CA . THR A 1 410 ? -31.924 3.805 7.064 1.00 89.56 410 THR A CA 1
ATOM 3146 C C . THR A 1 410 ? -30.910 2.807 7.626 1.00 89.56 410 THR A C 1
ATOM 3148 O O . THR A 1 410 ? -29.726 2.936 7.319 1.00 89.56 410 THR A O 1
ATOM 3151 N N . PRO A 1 411 ? -31.324 1.806 8.425 1.00 85.00 411 PRO A N 1
ATOM 3152 C CA . PRO A 1 411 ? -30.402 0.827 9.001 1.00 85.00 411 PRO A CA 1
ATOM 3153 C C . PRO A 1 411 ? -29.542 0.134 7.938 1.00 85.00 411 PRO A C 1
ATOM 3155 O O . PRO A 1 411 ? -30.070 -0.376 6.951 1.00 85.00 411 PRO A O 1
ATOM 3158 N N . GLY A 1 412 ? -28.224 0.103 8.147 1.00 83.44 412 GLY A N 1
ATOM 3159 C CA . GLY A 1 412 ? -27.275 -0.566 7.249 1.00 83.44 412 GLY A CA 1
ATOM 3160 C C . GLY A 1 412 ? -27.044 0.113 5.893 1.00 83.44 412 GLY A C 1
ATOM 3161 O O . GLY A 1 412 ? -26.328 -0.446 5.065 1.00 83.44 412 GLY A O 1
ATOM 3162 N N . GLN A 1 413 ? -27.606 1.300 5.642 1.00 93.12 413 GLN A N 1
ATOM 3163 C CA . GLN A 1 413 ? -27.317 2.058 4.423 1.00 93.12 413 GLN A CA 1
ATOM 3164 C C . GLN A 1 413 ? -25.833 2.432 4.360 1.00 93.12 413 GLN A C 1
ATOM 3166 O O . GLN A 1 413 ? -25.275 2.951 5.322 1.00 93.12 413 GLN A O 1
ATOM 3171 N N . THR A 1 414 ? -25.200 2.240 3.204 1.00 93.69 414 THR A N 1
ATOM 3172 C CA . THR A 1 414 ? -23.858 2.775 2.965 1.00 93.69 414 THR A CA 1
ATOM 3173 C C . THR A 1 414 ? -23.924 4.276 2.710 1.00 93.69 414 THR A C 1
ATOM 3175 O O . THR A 1 414 ? -24.625 4.735 1.808 1.00 93.69 414 THR A O 1
ATOM 3178 N N . LEU A 1 415 ? -23.179 5.038 3.503 1.00 95.50 415 LEU A N 1
ATOM 3179 C CA . LEU A 1 415 ? -23.001 6.475 3.342 1.00 95.50 415 LEU A CA 1
ATOM 3180 C C . LEU A 1 415 ? -21.668 6.722 2.631 1.00 95.50 415 LEU A C 1
ATOM 3182 O O . LEU A 1 415 ? -20.653 6.120 2.978 1.00 95.50 415 LEU A O 1
ATOM 3186 N N . THR A 1 416 ? -21.664 7.595 1.630 1.00 94.00 416 THR A N 1
ATOM 3187 C CA . THR A 1 416 ? -20.477 7.908 0.822 1.00 94.00 416 THR A CA 1
ATOM 3188 C C . THR A 1 416 ? -20.344 9.411 0.665 1.00 94.00 416 THR A C 1
ATOM 3190 O O . THR A 1 416 ? -21.354 10.093 0.490 1.00 94.00 416 THR A O 1
ATOM 3193 N N . GLY A 1 417 ? -19.111 9.913 0.669 1.00 93.69 417 GLY A N 1
ATOM 3194 C CA . GLY A 1 417 ? -18.831 11.295 0.280 1.00 93.69 417 GLY A CA 1
ATOM 3195 C C . GLY A 1 417 ? -18.975 11.524 -1.231 1.00 93.69 417 GLY A C 1
ATOM 3196 O O . GLY A 1 417 ? -19.199 10.570 -1.988 1.00 93.69 417 GLY A O 1
ATOM 3197 N N . PRO A 1 418 ? -18.834 12.777 -1.692 1.00 96.00 418 PRO A N 1
ATOM 3198 C CA . PRO A 1 418 ? -18.921 13.112 -3.108 1.00 96.00 418 PRO A CA 1
ATOM 3199 C C . PRO A 1 418 ? -17.800 12.437 -3.908 1.00 96.00 418 PRO A C 1
ATOM 3201 O O . PRO A 1 418 ? -16.634 12.488 -3.537 1.00 96.00 418 PRO A O 1
ATOM 3204 N N . SER A 1 419 ? -18.131 11.822 -5.044 1.00 96.44 419 SER A N 1
ATOM 3205 C CA . SER A 1 419 ? -17.117 11.230 -5.924 1.00 96.44 419 SER A CA 1
ATOM 3206 C C . SER A 1 419 ? -16.159 12.291 -6.475 1.00 96.44 419 SER A C 1
ATOM 3208 O O . SER A 1 419 ? -16.573 13.425 -6.748 1.00 96.44 419 SER A O 1
ATOM 3210 N N . GLY A 1 420 ? -14.904 11.897 -6.691 1.00 96.88 420 GLY A N 1
ATOM 3211 C CA . GLY A 1 420 ? -13.856 12.761 -7.229 1.00 96.88 420 GLY A CA 1
ATOM 3212 C C . GLY A 1 420 ? -13.234 12.222 -8.516 1.00 96.88 420 GLY A C 1
ATOM 3213 O O . GLY A 1 420 ? -13.040 11.017 -8.674 1.00 96.88 420 GLY A O 1
ATOM 3214 N N . THR A 1 421 ? -12.854 13.122 -9.417 1.00 97.88 421 THR A N 1
ATOM 3215 C CA . THR A 1 421 ? -11.961 12.811 -10.542 1.00 97.88 421 THR A CA 1
ATOM 3216 C C . THR A 1 421 ? -10.774 13.760 -10.513 1.00 97.88 421 THR A C 1
ATOM 3218 O O . THR A 1 421 ? -10.982 14.977 -10.515 1.00 97.88 421 THR A O 1
ATOM 3221 N N . ASP A 1 422 ? -9.549 13.240 -10.486 1.00 97.44 422 ASP A N 1
ATOM 3222 C CA . ASP A 1 422 ? -8.362 14.062 -10.709 1.00 97.44 422 ASP A CA 1
ATOM 3223 C C . ASP A 1 422 ? -8.065 14.189 -12.207 1.00 97.44 422 ASP A C 1
ATOM 3225 O O . ASP A 1 422 ? -8.396 13.333 -13.030 1.00 97.44 422 ASP A O 1
ATOM 3229 N N . TYR A 1 423 ? -7.520 15.340 -12.580 1.00 97.31 423 TYR A N 1
ATOM 3230 C CA . TYR A 1 423 ? -7.212 15.680 -13.958 1.00 97.31 423 TYR A CA 1
ATOM 3231 C C . TYR A 1 423 ? -5.724 15.924 -14.076 1.00 97.31 423 TYR A C 1
ATOM 3233 O O . TYR A 1 423 ? -5.160 16.768 -13.375 1.00 97.31 423 TYR A O 1
ATOM 3241 N N . TYR A 1 424 ? -5.117 15.224 -15.021 1.00 96.94 424 TYR A N 1
ATOM 3242 C CA . TYR A 1 424 ? -3.705 15.324 -15.325 1.00 96.94 424 TYR A CA 1
ATOM 3243 C C . TYR A 1 424 ? -3.476 15.879 -16.728 1.00 96.94 424 TYR A C 1
ATOM 3245 O O . TYR A 1 424 ? -4.286 15.699 -17.637 1.00 96.94 424 TYR A O 1
ATOM 3253 N N . ASN A 1 425 ? -2.330 16.530 -16.912 1.00 95.94 425 ASN A N 1
ATOM 3254 C CA . ASN A 1 425 ? -1.828 16.918 -18.223 1.00 95.94 425 ASN A CA 1
ATOM 3255 C C . ASN A 1 425 ? -0.588 16.090 -18.569 1.00 95.94 425 ASN A C 1
ATOM 3257 O O . ASN A 1 425 ? 0.329 15.999 -17.753 1.00 95.94 425 ASN A O 1
ATOM 3261 N N . TYR A 1 426 ? -0.556 15.509 -19.767 1.00 94.00 426 TYR A N 1
ATOM 3262 C CA . TYR A 1 426 ? 0.607 14.769 -20.249 1.00 94.00 426 TYR A CA 1
ATOM 3263 C C . TYR A 1 426 ? 1.717 15.737 -20.667 1.00 94.00 426 TYR A C 1
ATOM 3265 O O . TYR A 1 426 ? 1.482 16.649 -21.463 1.00 94.00 426 TYR A O 1
ATOM 3273 N N . ILE A 1 427 ? 2.931 15.518 -20.165 1.00 92.56 427 ILE A N 1
ATOM 3274 C CA . ILE A 1 427 ? 4.133 16.251 -20.560 1.00 92.56 427 ILE A CA 1
ATOM 3275 C C . ILE A 1 427 ? 5.142 15.239 -21.123 1.00 92.56 427 ILE A C 1
ATOM 3277 O O . ILE A 1 427 ? 5.687 14.424 -20.366 1.00 92.56 427 ILE A O 1
ATOM 3281 N N . PRO A 1 428 ? 5.411 15.266 -22.442 1.00 92.12 428 PRO A N 1
ATOM 3282 C CA . PRO A 1 428 ? 6.304 14.297 -23.060 1.00 92.12 428 PRO A CA 1
ATOM 3283 C C . PRO A 1 428 ? 7.725 14.398 -22.480 1.00 92.12 428 PRO A C 1
ATOM 3285 O O . PRO A 1 428 ? 8.141 15.487 -22.070 1.00 92.12 428 PRO A O 1
ATOM 3288 N N . PRO A 1 429 ? 8.485 13.288 -22.462 1.00 93.62 429 PRO A N 1
ATOM 3289 C CA . PRO A 1 429 ? 9.904 13.332 -22.145 1.00 93.62 429 PRO A CA 1
ATOM 3290 C C . PRO A 1 429 ? 10.652 14.290 -23.076 1.00 93.62 429 PRO A C 1
ATOM 3292 O O . PRO A 1 429 ? 10.350 14.391 -24.268 1.00 93.62 429 PRO A O 1
ATOM 3295 N N . GLY A 1 430 ? 11.662 14.959 -22.536 1.00 94.38 430 GLY A N 1
ATOM 3296 C CA . GLY A 1 430 ? 12.615 15.727 -23.320 1.00 94.38 430 GLY A CA 1
ATOM 3297 C C . GLY A 1 430 ? 13.565 14.845 -24.148 1.00 94.38 430 GLY A C 1
ATOM 3298 O O . GLY A 1 430 ? 13.722 13.661 -23.839 1.00 94.38 430 GLY A O 1
ATOM 3299 N N . PRO A 1 431 ? 14.206 15.378 -25.202 1.00 96.88 431 PRO A N 1
ATOM 3300 C CA . PRO A 1 431 ? 15.155 14.613 -26.003 1.00 96.88 431 PRO A CA 1
ATOM 3301 C C . PRO A 1 431 ? 16.505 14.444 -25.287 1.00 96.88 431 PRO A C 1
ATOM 3303 O O . PRO A 1 431 ? 16.984 15.367 -24.625 1.00 96.88 431 PRO A O 1
ATOM 3306 N N . ILE A 1 432 ? 17.149 13.291 -25.487 1.00 97.69 432 ILE A N 1
ATOM 3307 C CA . ILE A 1 432 ? 18.577 13.075 -25.194 1.00 97.69 432 ILE A CA 1
ATOM 3308 C C . ILE A 1 432 ? 19.339 12.960 -26.517 1.00 97.69 432 ILE A C 1
ATOM 3310 O O . ILE A 1 432 ? 18.897 12.243 -27.415 1.00 97.69 432 ILE A O 1
ATOM 3314 N N . SER A 1 433 ? 20.479 13.639 -26.639 1.00 96.75 433 SER A N 1
ATOM 3315 C CA . SER A 1 433 ? 21.444 13.477 -27.733 1.00 96.75 433 SER A CA 1
ATOM 3316 C C . SER A 1 433 ? 22.772 12.924 -27.215 1.00 96.75 433 SER A C 1
ATOM 3318 O O . SER A 1 433 ? 23.125 13.141 -26.057 1.00 96.75 433 SER A O 1
ATOM 3320 N N . ILE A 1 434 ? 23.511 12.217 -28.071 1.00 97.56 434 ILE A N 1
ATOM 3321 C CA . ILE A 1 434 ? 24.843 11.672 -27.778 1.00 97.56 434 ILE A CA 1
ATOM 3322 C C . ILE A 1 434 ? 25.898 12.395 -28.630 1.00 97.56 434 ILE A C 1
ATOM 3324 O O . ILE A 1 434 ? 25.614 12.773 -29.765 1.00 97.56 434 ILE A O 1
ATOM 3328 N N . ASN A 1 435 ? 27.093 12.628 -28.084 1.00 96.31 435 ASN A N 1
ATOM 3329 C CA . ASN A 1 435 ? 28.227 13.222 -28.796 1.00 96.31 435 ASN A CA 1
ATOM 3330 C C . ASN A 1 435 ? 29.552 12.555 -28.357 1.00 96.31 435 ASN A C 1
ATOM 3332 O O . ASN A 1 435 ? 29.820 12.534 -27.148 1.00 96.31 435 ASN A O 1
ATOM 3336 N N . PRO A 1 436 ? 30.391 12.053 -29.283 1.00 97.00 436 PRO A N 1
ATOM 3337 C CA . PRO A 1 436 ? 30.143 11.964 -30.728 1.00 97.00 436 PRO A CA 1
ATOM 3338 C C . PRO A 1 436 ? 29.001 10.996 -31.069 1.00 97.00 436 PRO A C 1
ATOM 3340 O O . PRO A 1 436 ? 28.649 10.130 -30.274 1.00 97.00 436 PRO A O 1
ATOM 3343 N N . ASP A 1 437 ? 28.403 11.157 -32.246 1.00 94.62 437 ASP A N 1
ATOM 3344 C CA . ASP A 1 437 ? 27.422 10.231 -32.833 1.00 94.62 437 ASP A CA 1
ATOM 3345 C C . ASP A 1 437 ? 28.085 9.153 -33.715 1.00 94.62 437 ASP A C 1
ATOM 3347 O O . ASP A 1 437 ? 27.418 8.410 -34.436 1.00 94.62 437 ASP A O 1
ATOM 3351 N N . THR A 1 438 ? 29.407 9.028 -33.605 1.00 95.62 438 THR A N 1
ATOM 3352 C CA . THR A 1 438 ? 30.254 8.086 -34.339 1.00 95.62 438 THR A CA 1
ATOM 3353 C C . THR A 1 438 ? 30.991 7.133 -33.398 1.00 95.62 438 THR A C 1
ATOM 3355 O O . THR A 1 438 ? 31.190 7.476 -32.236 1.00 95.62 438 THR A O 1
ATOM 3358 N N . ILE A 1 439 ? 31.473 5.994 -33.906 1.00 96.75 439 ILE A N 1
ATOM 3359 C CA . ILE A 1 439 ? 32.319 5.040 -33.174 1.00 96.75 439 ILE A CA 1
ATOM 3360 C C . ILE A 1 439 ? 33.539 4.578 -33.990 1.00 96.75 439 ILE A C 1
ATOM 3362 O O . ILE A 1 439 ? 33.412 4.174 -35.151 1.00 96.75 439 ILE A O 1
ATOM 3366 N N . ASP A 1 440 ? 34.721 4.601 -33.370 1.00 96.75 440 ASP A N 1
ATOM 3367 C CA . ASP A 1 440 ? 35.977 4.052 -33.888 1.00 96.75 440 ASP A CA 1
ATOM 3368 C C . ASP A 1 440 ? 36.226 2.641 -33.323 1.00 96.75 440 ASP A C 1
ATOM 3370 O O . ASP A 1 440 ? 36.639 2.453 -32.176 1.00 96.75 440 ASP A O 1
ATOM 3374 N N . LEU A 1 441 ? 36.030 1.617 -34.159 1.00 95.81 441 LEU A N 1
ATOM 3375 C CA . LEU A 1 441 ? 36.213 0.210 -33.782 1.00 95.81 441 LEU A CA 1
ATOM 3376 C C . LEU A 1 441 ? 37.690 -0.209 -33.655 1.00 95.81 441 LEU A C 1
ATOM 3378 O O . LEU A 1 441 ? 37.972 -1.371 -33.371 1.00 95.81 441 LEU A O 1
ATOM 3382 N N . THR A 1 442 ? 38.649 0.694 -33.888 1.00 95.25 442 THR A N 1
ATOM 3383 C CA . THR A 1 442 ? 40.079 0.438 -33.635 1.00 95.25 442 THR A CA 1
ATOM 3384 C C . THR A 1 442 ? 40.479 0.699 -32.184 1.00 95.25 442 THR A C 1
ATOM 3386 O O . THR A 1 442 ? 41.552 0.265 -31.757 1.00 95.25 442 THR A O 1
ATOM 3389 N N . GLN A 1 443 ? 39.625 1.380 -31.416 1.00 96.31 443 GLN A N 1
ATOM 3390 C CA . GLN A 1 443 ? 39.835 1.641 -29.995 1.00 96.31 443 GLN A CA 1
ATOM 3391 C C . GLN A 1 443 ? 39.350 0.466 -29.136 1.00 96.31 443 GLN A C 1
ATOM 3393 O O . GLN A 1 443 ? 38.493 -0.312 -29.544 1.00 96.31 443 GLN A O 1
ATOM 3398 N N . SER A 1 444 ? 39.872 0.344 -27.912 1.00 95.62 444 SER A N 1
ATOM 3399 C CA . SER A 1 444 ? 39.364 -0.615 -26.914 1.00 95.62 444 SER A CA 1
ATOM 3400 C C . SER A 1 444 ? 38.176 -0.072 -26.110 1.00 95.62 444 SER A C 1
ATOM 3402 O O . SER A 1 444 ? 37.431 -0.838 -25.493 1.00 95.62 444 SER A O 1
ATOM 3404 N N . SER A 1 445 ? 37.989 1.250 -26.095 1.00 96.44 445 SER A N 1
ATOM 3405 C CA . SER A 1 445 ? 36.854 1.917 -25.462 1.00 96.44 445 SER A CA 1
ATOM 3406 C C . SER A 1 445 ? 36.683 3.346 -25.966 1.00 96.44 445 SER A C 1
ATOM 3408 O O . SER A 1 445 ? 37.682 4.017 -26.226 1.00 96.44 445 SER A O 1
ATOM 3410 N N . GLU A 1 446 ? 35.450 3.846 -25.968 1.00 97.12 446 GLU A N 1
ATOM 3411 C CA . GLU A 1 446 ? 35.129 5.250 -26.244 1.00 97.12 446 GLU A CA 1
ATOM 3412 C C . GLU A 1 446 ? 34.245 5.856 -25.155 1.00 97.12 446 GLU A C 1
ATOM 3414 O O . GLU A 1 446 ? 33.455 5.157 -24.521 1.00 97.12 446 GLU A O 1
ATOM 3419 N N . THR A 1 447 ? 34.385 7.166 -24.932 1.00 97.00 447 THR A N 1
ATOM 3420 C CA . THR A 1 447 ? 33.550 7.925 -23.992 1.00 97.00 447 THR A CA 1
ATOM 3421 C C . THR A 1 447 ? 32.646 8.884 -24.750 1.00 97.00 447 THR A C 1
ATOM 3423 O O . THR A 1 447 ? 33.113 9.684 -25.555 1.00 97.00 447 THR A O 1
ATOM 3426 N N . TYR A 1 448 ? 31.360 8.829 -24.431 1.00 96.88 448 TYR A N 1
ATOM 3427 C CA . TYR A 1 448 ? 30.299 9.628 -25.019 1.00 96.88 448 TYR A CA 1
ATOM 3428 C C . TYR A 1 448 ? 29.746 10.605 -23.995 1.00 96.88 448 TYR A C 1
ATOM 3430 O O . TYR A 1 448 ? 29.643 10.279 -22.814 1.00 96.88 448 TYR A O 1
ATOM 3438 N N . THR A 1 449 ? 29.353 11.789 -24.454 1.00 97.62 449 THR A N 1
ATOM 3439 C CA . THR A 1 449 ? 28.607 12.766 -23.655 1.00 97.62 449 THR A CA 1
ATOM 3440 C C . THR A 1 449 ? 27.148 12.755 -24.083 1.00 97.62 449 THR A C 1
ATOM 3442 O O . THR A 1 449 ? 26.835 13.021 -25.243 1.00 97.62 449 THR A O 1
ATOM 3445 N N . PHE A 1 450 ? 26.254 12.485 -23.140 1.00 97.75 450 PHE A N 1
ATOM 3446 C CA . PHE A 1 450 ? 24.811 12.557 -23.318 1.00 97.75 450 PHE A CA 1
ATOM 3447 C C . PHE A 1 450 ? 24.315 13.911 -22.834 1.00 97.75 450 PHE A C 1
ATOM 3449 O O . PHE A 1 450 ? 24.589 14.278 -21.697 1.00 97.75 450 PHE A O 1
ATOM 3456 N N . ASN A 1 451 ? 23.589 14.648 -23.672 1.00 97.25 451 ASN A N 1
ATOM 3457 C CA . ASN A 1 451 ? 23.016 15.949 -23.329 1.00 97.25 451 ASN A CA 1
ATOM 3458 C C . ASN A 1 451 ? 21.493 15.873 -23.400 1.00 97.25 451 ASN A C 1
ATOM 3460 O O . ASN A 1 451 ? 20.954 15.289 -24.340 1.00 97.25 451 ASN A O 1
ATOM 3464 N N . TRP A 1 452 ? 20.794 16.490 -22.450 1.00 98.06 452 TRP A N 1
ATOM 3465 C CA . TRP A 1 452 ? 19.330 16.521 -22.461 1.00 98.06 452 TRP A CA 1
ATOM 3466 C C . TRP A 1 452 ? 18.756 17.848 -21.981 1.00 98.06 452 TRP A C 1
ATOM 3468 O O . TRP A 1 452 ? 19.392 18.600 -21.239 1.00 98.06 452 TRP A O 1
ATOM 3478 N N . THR A 1 453 ? 17.518 18.109 -22.392 1.00 95.50 453 THR A N 1
ATOM 3479 C CA . THR A 1 453 ? 16.669 19.197 -21.893 1.00 95.50 453 THR A CA 1
ATOM 3480 C C . THR A 1 453 ? 15.260 18.664 -21.676 1.00 95.50 453 THR A C 1
ATOM 3482 O O . THR A 1 453 ? 14.806 17.818 -22.438 1.00 95.50 453 THR A O 1
ATOM 3485 N N . SER A 1 454 ? 14.564 19.122 -20.637 1.00 94.50 454 SER A N 1
ATOM 3486 C CA . SER A 1 454 ? 13.237 18.637 -20.256 1.00 94.50 454 SER A CA 1
ATOM 3487 C C . SER A 1 454 ? 12.391 19.724 -19.591 1.00 94.50 454 SER A C 1
ATOM 3489 O O . SER A 1 454 ? 12.916 20.649 -18.975 1.00 94.50 454 SER A O 1
ATOM 3491 N N . ALA A 1 455 ? 11.065 19.590 -19.685 1.00 91.94 455 ALA A N 1
ATOM 3492 C CA . ALA A 1 455 ? 10.111 20.399 -18.922 1.00 91.94 455 ALA A CA 1
ATOM 3493 C C . ALA A 1 455 ? 9.966 19.937 -17.456 1.00 91.94 455 ALA A C 1
ATOM 3495 O O . ALA A 1 455 ? 9.323 20.616 -16.655 1.00 91.94 455 ALA A O 1
ATOM 3496 N N . TRP A 1 456 ? 10.543 18.784 -17.108 1.00 91.12 456 TRP A N 1
ATOM 3497 C CA . TRP A 1 456 ? 10.507 18.203 -15.770 1.00 91.12 456 TRP A CA 1
ATOM 3498 C C . TRP A 1 456 ? 11.622 18.772 -14.889 1.00 91.12 456 TRP A C 1
ATOM 3500 O O . TRP A 1 456 ? 12.748 18.940 -15.341 1.00 91.12 456 TRP A O 1
ATOM 3510 N N . ASN A 1 457 ? 11.328 19.036 -13.616 1.00 91.31 457 ASN A N 1
ATOM 3511 C CA . ASN A 1 457 ? 12.299 19.539 -12.639 1.00 91.31 457 ASN A CA 1
ATOM 3512 C C . ASN A 1 457 ? 12.561 18.499 -11.545 1.00 91.31 457 ASN A C 1
ATOM 3514 O O . ASN A 1 457 ? 11.745 17.613 -11.315 1.00 91.31 457 ASN A O 1
ATOM 3518 N N . GLY A 1 458 ? 13.683 18.646 -10.839 1.00 92.38 458 GLY A N 1
ATOM 3519 C CA . GLY A 1 458 ? 14.041 17.804 -9.699 1.00 92.38 458 GLY A CA 1
ATOM 3520 C C . GLY A 1 458 ? 15.302 16.979 -9.927 1.00 92.38 458 GLY A C 1
ATOM 3521 O O . GLY A 1 458 ? 16.036 17.168 -10.900 1.00 92.38 458 GLY A O 1
ATOM 3522 N N . THR A 1 459 ? 15.558 16.081 -8.983 1.00 94.88 459 THR A N 1
ATOM 3523 C CA . THR A 1 459 ? 16.720 15.194 -8.978 1.00 94.88 459 THR A CA 1
ATOM 3524 C C . THR A 1 459 ? 16.302 13.816 -9.474 1.00 94.88 459 THR A C 1
ATOM 3526 O O . THR A 1 459 ? 15.419 13.196 -8.888 1.00 94.88 459 THR A O 1
ATOM 3529 N N . GLY A 1 460 ? 16.927 13.344 -10.549 1.00 95.31 460 GLY A N 1
ATOM 3530 C CA . GLY A 1 460 ? 16.626 12.071 -11.193 1.00 95.31 460 GLY A CA 1
ATOM 3531 C C . GLY A 1 460 ? 17.812 11.112 -11.243 1.00 95.31 460 GLY A C 1
ATOM 3532 O O . GLY A 1 460 ? 18.863 11.323 -10.632 1.00 95.31 460 GLY A O 1
ATOM 3533 N N . THR A 1 461 ? 17.614 10.045 -12.004 1.00 97.19 461 THR A N 1
ATOM 3534 C CA . THR A 1 461 ? 18.590 9.000 -12.300 1.00 97.19 461 THR A CA 1
ATOM 3535 C C . THR A 1 461 ? 18.777 8.920 -13.807 1.00 97.19 461 THR A C 1
ATOM 3537 O O . THR A 1 461 ? 17.814 8.673 -14.531 1.00 97.19 461 THR A O 1
ATOM 3540 N N . PHE A 1 462 ? 20.002 9.132 -14.278 1.00 97.56 462 PHE A N 1
ATOM 3541 C CA . PHE A 1 462 ? 20.389 8.937 -15.669 1.00 97.56 462 PHE A CA 1
ATOM 3542 C C . PHE A 1 462 ? 20.828 7.489 -15.886 1.00 97.56 462 PHE A C 1
ATOM 3544 O O . PHE A 1 462 ? 21.649 6.966 -15.132 1.00 97.56 462 PHE A O 1
ATOM 3551 N N . GLN A 1 463 ? 20.302 6.842 -16.919 1.00 97.81 463 GLN A N 1
ATOM 3552 C CA . GLN A 1 463 ? 20.693 5.501 -17.340 1.00 97.81 463 GLN A CA 1
ATOM 3553 C C . GLN A 1 463 ? 21.004 5.504 -18.828 1.00 97.81 463 GLN A C 1
ATOM 3555 O O . GLN A 1 463 ? 20.310 6.148 -19.611 1.00 97.81 463 GLN A O 1
ATOM 3560 N N . TYR A 1 464 ? 22.028 4.756 -19.228 1.00 98.00 464 TYR A N 1
ATOM 3561 C CA . TYR A 1 464 ? 22.355 4.570 -20.638 1.00 98.00 464 TYR A CA 1
ATOM 3562 C C . TYR A 1 464 ? 22.741 3.127 -20.935 1.00 98.00 464 TYR A C 1
ATOM 3564 O O . TYR A 1 464 ? 23.189 2.374 -20.065 1.00 98.00 464 TYR A O 1
ATOM 3572 N N . THR A 1 465 ? 22.578 2.743 -22.193 1.00 97.38 465 THR A N 1
ATOM 3573 C CA . THR A 1 465 ? 23.073 1.489 -22.755 1.00 97.38 465 THR A CA 1
ATOM 3574 C C . THR A 1 465 ? 23.558 1.750 -24.173 1.00 97.38 465 THR A C 1
ATOM 3576 O O . THR A 1 465 ? 22.863 2.387 -24.958 1.00 97.38 465 THR A O 1
ATOM 3579 N N . ILE A 1 466 ? 24.742 1.247 -24.499 1.00 96.94 466 ILE A N 1
ATOM 3580 C CA . ILE A 1 466 ? 25.328 1.216 -25.837 1.00 96.94 466 ILE A CA 1
ATOM 3581 C C . ILE A 1 466 ? 25.605 -0.252 -26.133 1.00 96.94 466 ILE A C 1
ATOM 3583 O O . ILE A 1 466 ? 26.271 -0.925 -25.347 1.00 96.94 466 ILE A O 1
ATOM 3587 N N . SER A 1 467 ? 25.070 -0.773 -27.230 1.00 96.75 467 SER A N 1
ATOM 3588 C CA . SER A 1 467 ? 25.273 -2.172 -27.590 1.00 96.75 467 SER A CA 1
ATOM 3589 C C . SER A 1 467 ? 25.150 -2.409 -29.085 1.00 96.75 467 SER A C 1
ATOM 3591 O O . SER A 1 467 ? 24.350 -1.766 -29.773 1.00 96.75 467 SER A O 1
ATOM 3593 N N . GLY A 1 468 ? 25.928 -3.358 -29.585 1.00 95.25 468 GLY A N 1
ATOM 3594 C CA . GLY A 1 468 ? 25.816 -3.833 -30.952 1.00 95.25 468 GLY A CA 1
ATOM 3595 C C . GLY A 1 468 ? 26.941 -4.780 -31.326 1.00 95.25 468 GLY A C 1
ATOM 3596 O O . GLY A 1 468 ? 27.969 -4.844 -30.651 1.00 95.25 468 GLY A O 1
ATOM 3597 N N . THR A 1 469 ? 26.733 -5.481 -32.432 1.00 95.44 469 THR A N 1
ATOM 3598 C CA . THR A 1 469 ? 27.744 -6.333 -33.053 1.00 95.44 469 THR A CA 1
ATOM 3599 C C . THR A 1 469 ? 27.947 -5.868 -34.484 1.00 95.44 469 THR A C 1
ATOM 3601 O O . THR A 1 469 ? 26.975 -5.620 -35.206 1.00 95.44 469 THR A O 1
ATOM 3604 N N . VAL A 1 470 ? 29.208 -5.729 -34.879 1.00 95.19 470 VAL A N 1
ATOM 3605 C CA . VAL A 1 470 ? 29.620 -5.306 -36.217 1.00 95.19 470 VAL A CA 1
ATOM 3606 C C . VAL A 1 470 ? 30.529 -6.370 -36.817 1.00 95.19 470 VAL A C 1
ATOM 3608 O O . VAL A 1 470 ? 31.524 -6.759 -36.212 1.00 95.19 470 VAL A O 1
ATOM 3611 N N . TYR A 1 471 ? 30.201 -6.795 -38.031 1.00 93.25 471 TYR A N 1
ATOM 3612 C CA . TYR A 1 471 ? 30.979 -7.720 -38.841 1.00 93.25 471 TYR A CA 1
ATOM 3613 C C . TYR A 1 471 ? 31.643 -6.962 -39.985 1.00 93.25 471 TYR A C 1
ATOM 3615 O O . TYR A 1 471 ? 30.977 -6.280 -40.767 1.00 93.25 471 TYR A O 1
ATOM 3623 N N . ILE A 1 472 ? 32.960 -7.092 -40.096 1.00 91.31 472 ILE A N 1
ATOM 3624 C CA . ILE A 1 472 ? 33.756 -6.423 -41.122 1.00 91.31 472 ILE A CA 1
ATOM 3625 C C . ILE A 1 472 ? 34.316 -7.481 -42.067 1.00 91.31 472 ILE A C 1
ATOM 3627 O O . ILE A 1 472 ? 35.181 -8.279 -41.693 1.00 91.31 472 ILE A O 1
ATOM 3631 N N . TYR A 1 473 ? 33.849 -7.455 -43.313 1.00 87.12 473 TYR A N 1
ATOM 3632 C CA . TYR A 1 473 ? 34.281 -8.366 -44.367 1.00 87.12 473 TYR A CA 1
ATOM 3633 C C . TYR A 1 473 ? 35.147 -7.643 -45.396 1.00 87.12 473 TYR A C 1
ATOM 3635 O O . TYR A 1 473 ? 34.806 -6.549 -45.846 1.00 87.12 473 TYR A O 1
ATOM 3643 N N . TYR A 1 474 ? 36.231 -8.289 -45.829 1.00 81.62 474 TYR A N 1
ATOM 3644 C CA . TYR A 1 474 ? 37.087 -7.808 -46.915 1.00 81.62 474 TYR A CA 1
ATOM 3645 C C . TYR A 1 474 ? 37.023 -8.770 -48.106 1.00 81.62 474 TYR A C 1
ATOM 3647 O O . TYR A 1 474 ? 37.857 -9.670 -48.224 1.00 81.62 474 TYR A O 1
ATOM 3655 N N . PRO A 1 475 ? 36.026 -8.623 -48.998 1.00 73.25 475 PRO A N 1
ATOM 3656 C CA . PRO A 1 475 ? 35.988 -9.394 -50.228 1.00 73.25 475 PRO A CA 1
ATOM 3657 C C . PRO A 1 475 ? 37.205 -9.077 -51.111 1.00 73.25 475 PRO A C 1
ATOM 3659 O O . PRO A 1 475 ? 37.729 -7.962 -51.120 1.00 73.25 475 PRO A O 1
ATOM 3662 N N . PHE A 1 476 ? 37.603 -10.055 -51.931 1.00 69.88 476 PHE A N 1
ATOM 3663 C CA . PHE A 1 476 ? 38.699 -9.950 -52.907 1.00 69.88 476 PHE A CA 1
ATOM 3664 C C . PHE A 1 476 ? 38.583 -8.751 -53.876 1.00 69.88 476 PHE A C 1
ATOM 3666 O O . PHE A 1 476 ? 39.554 -8.418 -54.551 1.00 69.88 476 PHE A O 1
ATOM 3673 N N . SER A 1 477 ? 37.421 -8.091 -53.950 1.00 73.38 477 SER A N 1
ATOM 3674 C CA . SER A 1 477 ? 37.166 -6.897 -54.763 1.00 73.38 477 SER A CA 1
ATOM 3675 C C . SER A 1 477 ? 37.682 -5.579 -54.161 1.00 73.38 477 SER A C 1
ATOM 3677 O O . SER A 1 477 ? 37.561 -4.545 -54.813 1.00 73.38 477 SER A O 1
ATOM 3679 N N . GLY A 1 478 ? 38.253 -5.582 -52.949 1.00 71.12 478 GLY A N 1
ATOM 3680 C CA . GLY A 1 478 ? 38.893 -4.402 -52.346 1.00 71.12 478 GLY A CA 1
ATOM 3681 C C . GLY A 1 478 ? 37.942 -3.367 -51.727 1.00 71.12 478 GLY A C 1
ATOM 3682 O O . GLY A 1 478 ? 38.414 -2.346 -51.235 1.00 71.12 478 GLY A O 1
ATOM 3683 N N . GLN A 1 479 ? 36.628 -3.618 -51.710 1.00 76.31 479 GLN A N 1
ATOM 3684 C CA . GLN A 1 479 ? 35.654 -2.836 -50.938 1.00 76.31 479 GLN A CA 1
ATOM 3685 C C . GLN A 1 479 ? 35.267 -3.594 -49.674 1.00 76.31 479 GLN A C 1
ATOM 3687 O O . GLN A 1 479 ? 34.747 -4.701 -49.769 1.00 76.31 479 GLN A O 1
ATOM 3692 N N . SER A 1 480 ? 35.480 -2.997 -48.505 1.00 76.00 480 SER A N 1
ATOM 3693 C CA . SER A 1 480 ? 34.970 -3.524 -47.242 1.00 76.00 480 SER A CA 1
ATOM 3694 C C . SER A 1 480 ? 33.439 -3.534 -47.239 1.00 76.00 480 SER A C 1
ATOM 3696 O O . SER A 1 480 ? 32.786 -2.590 -47.688 1.00 76.00 480 SER A O 1
ATOM 3698 N N . ASN A 1 481 ? 32.859 -4.619 -46.735 1.00 85.62 481 ASN A N 1
ATOM 3699 C CA . ASN A 1 481 ? 31.431 -4.724 -46.466 1.00 85.62 481 ASN A CA 1
ATOM 3700 C C . ASN A 1 481 ? 31.248 -4.768 -44.949 1.00 85.62 481 ASN A C 1
ATOM 3702 O O . ASN A 1 481 ? 31.689 -5.718 -44.301 1.00 85.62 481 ASN A O 1
ATOM 3706 N N . ILE A 1 482 ? 30.647 -3.717 -44.398 1.00 88.44 482 ILE A N 1
ATOM 3707 C CA . ILE A 1 482 ? 30.341 -3.612 -42.974 1.00 88.44 482 ILE A CA 1
ATOM 3708 C C . ILE A 1 482 ? 28.892 -4.050 -42.789 1.00 88.44 482 ILE A C 1
ATOM 3710 O O . ILE A 1 482 ? 27.981 -3.476 -43.385 1.00 88.44 482 ILE A O 1
ATOM 3714 N N . GLN A 1 483 ? 28.682 -5.070 -41.965 1.00 90.00 483 GLN A N 1
ATOM 3715 C CA . GLN A 1 483 ? 27.358 -5.531 -41.564 1.00 90.00 483 GLN A CA 1
ATOM 3716 C C . GLN A 1 483 ? 27.176 -5.355 -40.059 1.00 90.00 483 GLN A C 1
ATOM 3718 O O . GLN A 1 483 ? 28.127 -5.458 -39.293 1.00 90.00 483 GLN A O 1
ATOM 3723 N N . GLY A 1 484 ? 25.938 -5.130 -39.630 1.00 89.94 484 GLY A N 1
ATOM 3724 C CA . GLY A 1 484 ? 25.618 -4.857 -38.231 1.00 89.94 484 GLY A CA 1
ATOM 3725 C C . GLY A 1 484 ? 25.557 -3.364 -37.916 1.00 89.94 484 GLY A C 1
ATOM 3726 O O . GLY A 1 484 ? 25.685 -2.514 -38.796 1.00 89.94 484 GLY A O 1
ATOM 3727 N N . SER A 1 485 ? 25.285 -3.049 -36.655 1.00 92.31 485 SER A N 1
ATOM 3728 C CA . SER A 1 485 ? 25.090 -1.676 -36.187 1.00 92.31 485 SER A CA 1
ATOM 3729 C C . SER A 1 485 ? 25.343 -1.587 -34.691 1.00 92.31 485 SER A C 1
ATOM 3731 O O . SER A 1 485 ? 24.995 -2.509 -33.952 1.00 92.31 485 SER A O 1
ATOM 3733 N N . VAL A 1 486 ? 25.864 -0.449 -34.240 1.00 93.81 486 VAL A N 1
ATOM 3734 C CA . VAL A 1 486 ? 25.937 -0.106 -32.818 1.00 93.81 486 VAL A CA 1
ATOM 3735 C C . VAL A 1 486 ? 24.790 0.838 -32.499 1.00 93.81 486 VAL A C 1
ATOM 3737 O O . VAL A 1 486 ? 24.623 1.862 -33.155 1.00 93.81 486 VAL A O 1
ATOM 3740 N N . SER A 1 487 ? 23.980 0.476 -31.511 1.00 95.88 487 SER A N 1
ATOM 3741 C CA . SER A 1 487 ? 22.827 1.254 -31.063 1.00 95.88 487 SER A CA 1
ATOM 3742 C C . SER A 1 487 ? 23.042 1.779 -29.652 1.00 95.88 487 SER A C 1
ATOM 3744 O O . SER A 1 487 ? 23.779 1.187 -28.860 1.00 95.88 487 SER A O 1
ATOM 3746 N N . TRP A 1 488 ? 22.388 2.886 -29.329 1.00 97.25 488 TRP A N 1
ATOM 3747 C CA . TRP A 1 488 ? 22.379 3.447 -27.989 1.00 97.25 488 TRP A CA 1
ATOM 3748 C C . TRP A 1 488 ? 20.960 3.822 -27.569 1.00 97.25 488 TRP A C 1
ATOM 3750 O O . TRP A 1 488 ? 20.108 4.151 -28.396 1.00 97.25 488 TRP A O 1
ATOM 3760 N N . GLN A 1 489 ? 20.728 3.788 -26.264 1.00 97.31 489 GLN A N 1
ATOM 3761 C CA . GLN A 1 489 ? 19.521 4.267 -25.604 1.00 97.31 489 GLN A CA 1
ATOM 3762 C C . GLN A 1 489 ? 19.906 4.924 -24.280 1.00 97.31 489 GLN A C 1
ATOM 3764 O O . GLN A 1 489 ? 20.828 4.468 -23.600 1.00 97.31 489 GLN A O 1
ATOM 3769 N N . ALA A 1 490 ? 19.209 5.989 -23.909 1.00 96.50 490 ALA A N 1
ATOM 3770 C CA . ALA A 1 490 ? 19.408 6.667 -22.641 1.00 96.50 490 ALA A CA 1
ATOM 3771 C C . ALA A 1 490 ? 18.092 7.230 -22.103 1.00 96.50 490 ALA A C 1
ATOM 3773 O O . ALA A 1 490 ? 17.210 7.619 -22.875 1.00 96.50 490 ALA A O 1
ATOM 3774 N N . THR A 1 491 ? 17.975 7.297 -20.780 1.00 97.38 491 THR A N 1
ATOM 3775 C CA . THR A 1 491 ? 16.809 7.829 -20.068 1.00 97.38 491 THR A CA 1
ATOM 3776 C C . THR A 1 491 ? 17.230 8.613 -18.827 1.00 97.38 491 THR A C 1
ATOM 3778 O O . THR A 1 491 ? 18.243 8.320 -18.194 1.00 97.38 491 THR A O 1
ATOM 3781 N N . VAL A 1 492 ? 16.432 9.613 -18.458 1.00 95.31 492 VAL A N 1
ATOM 3782 C CA . VAL A 1 492 ? 16.498 10.307 -17.166 1.00 95.31 492 VAL A CA 1
ATOM 3783 C C . VAL A 1 492 ? 15.164 10.092 -16.468 1.00 95.31 492 VAL A C 1
ATOM 3785 O O . VAL A 1 492 ? 14.135 10.519 -16.987 1.00 95.31 492 VAL A O 1
ATOM 3788 N N . THR A 1 493 ? 15.171 9.440 -15.305 1.00 95.44 493 THR A N 1
ATOM 3789 C CA . THR A 1 493 ? 13.950 9.048 -14.577 1.00 95.44 493 THR A CA 1
ATOM 3790 C C . THR A 1 493 ? 13.916 9.674 -13.184 1.00 95.44 493 THR A C 1
ATOM 3792 O O . THR A 1 493 ? 14.913 9.642 -12.463 1.00 95.44 493 THR A O 1
ATOM 3795 N N . LEU A 1 494 ? 12.785 10.258 -12.795 1.00 91.38 494 LEU A N 1
ATOM 3796 C CA . LEU A 1 494 ? 12.549 10.808 -11.457 1.00 91.38 494 LEU A CA 1
ATOM 3797 C C . LEU A 1 494 ? 12.150 9.704 -10.450 1.00 91.38 494 LEU A C 1
ATOM 3799 O O . LEU A 1 494 ? 11.738 8.619 -10.864 1.00 91.38 494 LEU A O 1
ATOM 3803 N N . PRO A 1 495 ? 12.237 9.950 -9.126 1.00 90.25 495 PRO A N 1
ATOM 3804 C CA . PRO A 1 495 ? 11.879 8.958 -8.103 1.00 90.25 495 PRO A CA 1
ATOM 3805 C C . PRO A 1 495 ? 10.425 8.462 -8.157 1.00 90.25 495 PRO A C 1
ATOM 3807 O O . PRO A 1 495 ? 10.139 7.371 -7.674 1.00 90.25 495 PRO A O 1
ATOM 3810 N N . ASP A 1 496 ? 9.516 9.246 -8.742 1.00 82.19 496 ASP A N 1
ATOM 3811 C CA . ASP A 1 496 ? 8.101 8.905 -8.947 1.00 82.19 496 ASP A CA 1
ATOM 3812 C C . ASP A 1 496 ? 7.853 8.044 -10.206 1.00 82.19 496 ASP A C 1
ATOM 3814 O O . ASP A 1 496 ? 6.709 7.733 -10.530 1.00 82.19 496 ASP A O 1
ATOM 3818 N N . GLY A 1 497 ? 8.914 7.664 -10.929 1.00 86.88 497 GLY A N 1
ATOM 3819 C CA . GLY A 1 497 ? 8.843 6.890 -12.170 1.00 86.88 497 GLY A CA 1
ATOM 3820 C C . GLY A 1 497 ? 8.646 7.729 -13.437 1.00 86.88 497 GLY A C 1
ATOM 3821 O O . GLY A 1 497 ? 8.590 7.168 -14.530 1.00 86.88 497 GLY A O 1
ATOM 3822 N N . THR A 1 498 ? 8.565 9.058 -13.338 1.00 89.94 498 THR A N 1
ATOM 3823 C CA . THR A 1 498 ? 8.445 9.934 -14.511 1.00 89.94 498 THR A CA 1
ATOM 3824 C C . THR A 1 498 ? 9.714 9.908 -15.363 1.00 89.94 498 THR A C 1
ATOM 3826 O O . THR A 1 498 ? 10.809 10.172 -14.862 1.00 89.94 498 THR A O 1
ATOM 3829 N N . VAL A 1 499 ? 9.577 9.673 -16.673 1.00 94.62 499 VAL A N 1
ATOM 3830 C CA . VAL A 1 499 ? 10.691 9.753 -17.629 1.00 94.62 499 VAL A CA 1
ATOM 3831 C C . VAL A 1 499 ? 10.862 11.208 -18.060 1.00 94.62 499 VAL A C 1
ATOM 3833 O O . VAL A 1 499 ? 10.173 11.708 -18.950 1.00 94.62 499 VAL A O 1
ATOM 3836 N N . ALA A 1 500 ? 11.782 11.912 -17.409 1.00 93.06 500 ALA A N 1
ATOM 3837 C CA . ALA A 1 500 ? 12.059 13.316 -17.677 1.00 93.06 500 ALA A CA 1
ATOM 3838 C C . ALA A 1 500 ? 12.651 13.529 -19.075 1.00 93.06 500 ALA A C 1
ATOM 3840 O O . ALA A 1 500 ? 12.257 14.464 -19.771 1.00 93.06 500 ALA A O 1
ATOM 3841 N N . ALA A 1 501 ? 13.568 12.666 -19.509 1.00 95.56 501 ALA A N 1
ATOM 3842 C CA . ALA A 1 501 ? 14.147 12.715 -20.847 1.00 95.56 501 ALA A CA 1
ATOM 3843 C C . ALA A 1 501 ? 14.454 11.308 -21.364 1.00 95.56 501 ALA A C 1
ATOM 3845 O O . ALA A 1 501 ? 14.746 10.409 -20.576 1.00 95.56 501 ALA A O 1
ATOM 3846 N N . GLN A 1 502 ? 14.402 11.120 -22.680 1.00 97.25 502 GLN A N 1
ATOM 3847 C CA . GLN A 1 502 ? 14.803 9.874 -23.331 1.00 97.25 502 GLN A CA 1
ATOM 3848 C C . GLN A 1 502 ? 15.383 10.126 -24.726 1.00 97.25 502 GLN A C 1
ATOM 3850 O O . GLN A 1 502 ? 15.023 11.087 -25.409 1.00 97.25 502 GLN A O 1
ATOM 3855 N N . GLY A 1 503 ? 16.271 9.244 -25.167 1.00 96.56 503 GLY A N 1
ATOM 3856 C CA . GLY A 1 503 ? 16.818 9.266 -26.519 1.00 96.56 503 GLY A CA 1
ATOM 3857 C C . GLY A 1 503 ? 17.360 7.905 -26.919 1.00 96.56 503 GLY A C 1
ATOM 3858 O O . GLY A 1 503 ? 17.725 7.093 -26.070 1.00 96.56 503 GLY A O 1
ATOM 3859 N N . SER A 1 504 ? 17.398 7.657 -28.222 1.00 97.06 504 SER A N 1
ATOM 3860 C CA . SER A 1 504 ? 17.974 6.449 -28.803 1.00 97.06 504 SER A CA 1
ATOM 3861 C C . SER A 1 504 ? 18.452 6.722 -30.223 1.00 97.06 504 SER A C 1
ATOM 3863 O O . SER A 1 504 ? 17.876 7.568 -30.910 1.00 97.06 504 SER A O 1
ATOM 3865 N N . GLY A 1 505 ? 19.439 5.967 -30.694 1.00 96.12 505 GLY A N 1
ATOM 3866 C CA . GLY A 1 505 ? 19.944 6.085 -32.059 1.00 96.12 505 GLY A CA 1
ATOM 3867 C C . GLY A 1 505 ? 20.965 5.010 -32.414 1.00 96.12 505 GLY A C 1
ATOM 3868 O O . GLY A 1 505 ? 21.196 4.071 -31.653 1.00 96.12 505 GLY A O 1
ATOM 3869 N N . THR A 1 506 ? 21.576 5.157 -33.584 1.00 96.25 506 THR A N 1
ATOM 3870 C CA . THR A 1 506 ? 22.682 4.319 -34.068 1.00 96.25 506 THR A CA 1
ATOM 3871 C C . THR A 1 506 ? 23.949 5.154 -34.187 1.00 96.25 506 THR A C 1
ATOM 3873 O O . THR A 1 506 ? 23.856 6.317 -34.572 1.00 96.25 506 THR A O 1
ATOM 3876 N N . LEU A 1 507 ? 25.107 4.573 -33.878 1.00 95.31 507 LEU A N 1
ATOM 3877 C CA . LEU A 1 507 ? 26.408 5.221 -34.056 1.00 95.31 507 LEU A CA 1
ATOM 3878 C C . LEU A 1 507 ? 26.965 4.925 -35.450 1.00 95.31 507 LEU A C 1
ATOM 3880 O O . LEU A 1 507 ? 26.937 3.776 -35.899 1.00 95.31 507 LEU A O 1
ATOM 3884 N N . GLU A 1 508 ? 27.481 5.949 -36.126 1.00 94.88 508 GLU A N 1
ATOM 3885 C CA . GLU A 1 508 ? 28.149 5.797 -37.422 1.00 94.88 508 GLU A CA 1
ATOM 3886 C C . GLU A 1 508 ? 29.578 5.263 -37.236 1.00 94.88 508 GLU A C 1
ATOM 3888 O O . GLU A 1 508 ? 30.362 5.796 -36.456 1.00 94.88 508 GLU A O 1
ATOM 3893 N N . ILE A 1 509 ? 29.937 4.199 -37.954 1.00 95.38 509 ILE A N 1
ATOM 3894 C CA . ILE A 1 509 ? 31.266 3.584 -37.853 1.00 95.38 509 ILE A CA 1
ATOM 3895 C C . ILE A 1 509 ? 32.252 4.385 -38.706 1.00 95.38 509 ILE A C 1
ATOM 3897 O O . ILE A 1 509 ? 32.142 4.389 -39.932 1.00 95.38 509 ILE A O 1
ATOM 3901 N N . THR A 1 510 ? 33.232 5.031 -38.076 1.00 93.75 510 THR A N 1
ATOM 3902 C CA . THR A 1 510 ? 34.199 5.903 -38.772 1.00 93.75 510 THR A CA 1
ATOM 3903 C C . THR A 1 510 ? 35.496 5.193 -39.129 1.00 93.75 510 THR A C 1
ATOM 3905 O O . THR A 1 510 ? 36.041 5.411 -40.209 1.00 93.75 510 THR A O 1
ATOM 3908 N N . ASN A 1 511 ? 35.974 4.314 -38.250 1.00 92.62 511 ASN A N 1
ATOM 3909 C CA . ASN A 1 511 ? 37.234 3.588 -38.392 1.00 92.62 511 ASN A CA 1
ATOM 3910 C C . ASN A 1 511 ? 37.055 2.136 -37.931 1.00 92.62 511 ASN A C 1
ATOM 3912 O O . ASN A 1 511 ? 36.255 1.842 -37.042 1.00 92.62 511 ASN A O 1
ATOM 3916 N N . TYR A 1 512 ? 37.800 1.217 -38.545 1.00 92.56 512 TYR A N 1
ATOM 3917 C CA . TYR A 1 512 ? 37.738 -0.211 -38.243 1.00 92.56 512 TYR A CA 1
ATOM 3918 C C . TYR A 1 512 ? 39.025 -0.935 -38.649 1.00 92.56 512 TYR A C 1
ATOM 3920 O O . TYR A 1 512 ? 39.792 -0.473 -39.495 1.00 92.56 512 TYR A O 1
ATOM 3928 N N . LEU A 1 513 ? 39.268 -2.085 -38.021 1.00 90.00 513 LEU A N 1
ATOM 3929 C CA . LEU A 1 513 ? 40.451 -2.906 -38.268 1.00 90.00 513 LEU A CA 1
ATOM 3930 C C . LEU A 1 513 ? 40.388 -3.584 -39.649 1.00 90.00 513 LEU A C 1
ATOM 3932 O O . LEU A 1 513 ? 39.324 -3.979 -40.124 1.00 90.00 513 LEU A O 1
ATOM 3936 N N . THR A 1 514 ? 41.551 -3.757 -40.281 1.00 87.44 514 THR A N 1
ATOM 3937 C CA . THR A 1 514 ? 41.702 -4.539 -41.518 1.00 87.44 514 THR A CA 1
ATOM 3938 C C . THR A 1 514 ? 42.216 -5.946 -41.176 1.00 87.44 514 THR A C 1
ATOM 3940 O O . THR A 1 514 ? 43.252 -6.052 -40.514 1.00 87.44 514 THR A O 1
ATOM 3943 N N . PRO A 1 515 ? 41.544 -7.033 -41.600 1.00 83.50 515 PRO A N 1
ATOM 3944 C CA . PRO A 1 515 ? 42.004 -8.392 -41.364 1.00 83.50 515 PRO A CA 1
ATOM 3945 C C . PRO A 1 515 ? 43.299 -8.680 -42.145 1.00 83.50 515 PRO A C 1
ATOM 3947 O O . PRO A 1 515 ? 43.521 -8.120 -43.221 1.00 83.50 515 PRO A O 1
ATOM 3950 N N . PRO A 1 516 ? 44.156 -9.588 -41.647 1.00 85.00 516 PRO A N 1
ATOM 3951 C CA . PRO A 1 516 ? 45.451 -9.888 -42.257 1.00 85.00 516 PRO A CA 1
ATOM 3952 C C . PRO A 1 516 ? 45.350 -10.672 -43.578 1.00 85.00 516 PRO A C 1
ATOM 3954 O O . PRO A 1 516 ? 46.325 -10.748 -44.322 1.00 85.00 516 PRO A O 1
ATOM 3957 N N . SER A 1 517 ? 44.203 -11.294 -43.867 1.00 83.00 517 SER A N 1
ATOM 3958 C CA . SER A 1 517 ? 43.964 -12.101 -45.069 1.00 83.00 517 SER A CA 1
ATOM 3959 C C . SER A 1 517 ? 42.463 -12.139 -45.401 1.00 83.00 517 SER A C 1
ATOM 3961 O O . SER A 1 517 ? 41.649 -12.071 -44.479 1.00 83.00 517 SER A O 1
ATOM 3963 N N . PRO A 1 518 ? 42.076 -12.287 -46.686 1.00 80.75 518 PRO A N 1
ATOM 3964 C CA . PRO A 1 518 ? 40.673 -12.367 -47.116 1.00 80.75 518 PRO A CA 1
ATOM 3965 C C . PRO A 1 518 ? 39.901 -13.584 -46.573 1.00 80.75 518 PRO A C 1
ATOM 3967 O O . PRO A 1 518 ? 38.680 -13.609 -46.666 1.00 80.75 518 PRO A O 1
ATOM 3970 N N . ASN A 1 519 ? 40.585 -14.577 -45.989 1.00 84.56 519 ASN A N 1
ATOM 3971 C CA . ASN A 1 519 ? 39.955 -15.749 -45.360 1.00 84.56 519 ASN A CA 1
ATOM 3972 C C . ASN A 1 519 ? 39.519 -15.508 -43.904 1.00 84.56 519 ASN A C 1
ATOM 3974 O O . ASN A 1 519 ? 39.174 -16.461 -43.205 1.00 84.56 519 ASN A O 1
ATOM 3978 N N . TYR A 1 520 ? 39.546 -14.260 -43.436 1.00 86.25 520 TYR A N 1
ATOM 3979 C CA . TYR A 1 520 ? 39.112 -13.882 -42.096 1.00 86.25 520 TYR A CA 1
ATOM 3980 C C . TYR A 1 520 ? 38.070 -12.765 -42.155 1.00 86.25 520 TYR A C 1
ATOM 3982 O O . TYR A 1 520 ? 38.028 -11.988 -43.114 1.00 86.25 520 TYR A O 1
ATOM 3990 N N . TYR A 1 521 ? 37.253 -12.663 -41.114 1.00 90.56 521 TYR A N 1
ATOM 3991 C CA . TYR A 1 521 ? 36.431 -11.489 -40.834 1.00 90.56 521 TYR A CA 1
ATOM 3992 C C . TYR A 1 521 ? 36.715 -10.997 -39.415 1.00 90.56 521 TYR A C 1
ATOM 3994 O O . TYR A 1 521 ? 37.287 -11.718 -38.595 1.00 90.56 521 TYR A O 1
ATOM 4002 N N . ILE A 1 522 ? 36.371 -9.740 -39.144 1.00 92.31 522 ILE A N 1
ATOM 4003 C CA . ILE A 1 522 ? 36.491 -9.176 -37.799 1.00 92.31 522 ILE A CA 1
ATOM 4004 C C . ILE A 1 522 ? 35.091 -9.009 -37.227 1.00 92.31 522 ILE A C 1
ATOM 4006 O O . ILE A 1 522 ? 34.249 -8.352 -37.840 1.00 92.31 522 ILE A O 1
ATOM 4010 N N . GLU A 1 523 ? 34.859 -9.605 -36.063 1.00 95.75 523 GLU A N 1
ATOM 4011 C CA . GLU A 1 523 ? 33.656 -9.410 -35.259 1.00 95.75 523 GLU A CA 1
ATOM 4012 C C . GLU A 1 523 ? 33.977 -8.463 -34.111 1.00 95.75 523 GLU A C 1
ATOM 4014 O O . GLU A 1 523 ? 34.754 -8.802 -33.222 1.00 95.75 523 GLU A O 1
ATOM 4019 N N . CYS A 1 524 ? 33.383 -7.275 -34.130 1.00 96.69 524 CYS A N 1
ATOM 4020 C CA . CYS A 1 524 ? 33.488 -6.307 -33.049 1.00 96.69 524 CYS A CA 1
ATOM 4021 C C . CYS A 1 524 ? 32.197 -6.297 -32.234 1.00 96.69 524 CYS A C 1
ATOM 4023 O O . CYS A 1 524 ? 31.127 -5.961 -32.746 1.00 96.69 524 CYS A O 1
ATOM 4025 N N . VAL A 1 525 ? 32.313 -6.627 -30.951 1.00 96.75 525 VAL A N 1
ATOM 4026 C CA . VAL A 1 525 ? 31.243 -6.520 -29.960 1.00 96.75 525 VAL A CA 1
ATOM 4027 C C . VAL A 1 525 ? 31.437 -5.226 -29.180 1.00 96.75 525 VAL A C 1
ATOM 4029 O O . VAL A 1 525 ? 32.502 -4.986 -28.605 1.00 96.75 525 VAL A O 1
ATOM 4032 N N . VAL A 1 526 ? 30.398 -4.394 -29.162 1.00 96.94 526 VAL A N 1
ATOM 4033 C CA . VAL A 1 526 ? 30.362 -3.137 -28.412 1.00 96.94 526 VAL A CA 1
ATOM 4034 C C . VAL A 1 526 ? 29.361 -3.272 -27.276 1.00 96.94 526 VAL A C 1
ATOM 4036 O O . VAL A 1 526 ? 28.218 -3.678 -27.492 1.00 96.94 526 VAL A O 1
ATOM 4039 N N . SER A 1 527 ? 29.779 -2.914 -26.064 1.00 95.88 527 SER A N 1
ATOM 4040 C CA . SER A 1 527 ? 28.916 -2.926 -24.883 1.00 95.88 527 SER A CA 1
ATOM 4041 C C . SER A 1 527 ? 29.296 -1.823 -23.902 1.00 95.88 527 SER A C 1
ATOM 4043 O O . SER A 1 527 ? 30.460 -1.692 -23.529 1.00 95.88 527 SER A O 1
ATOM 4045 N N . GLY A 1 528 ? 28.314 -1.068 -23.428 1.00 96.75 528 GLY A N 1
ATOM 4046 C CA . GLY A 1 528 ? 28.464 -0.083 -22.365 1.00 96.75 528 GLY A CA 1
ATOM 4047 C C . GLY A 1 528 ? 27.130 0.144 -21.675 1.00 96.75 528 GLY A C 1
ATOM 4048 O O . GLY A 1 528 ? 26.090 0.195 -22.325 1.00 96.75 528 GLY A O 1
ATOM 4049 N N . SER A 1 529 ? 27.134 0.272 -20.356 1.00 97.00 529 SER A N 1
ATOM 4050 C CA . SER A 1 529 ? 25.934 0.618 -19.596 1.00 97.00 529 SER A CA 1
ATOM 4051 C C . SER A 1 529 ? 26.322 1.318 -18.310 1.00 97.00 529 SER A C 1
ATOM 4053 O O . SER A 1 529 ? 27.330 0.961 -17.699 1.00 97.00 529 SER A O 1
ATOM 4055 N N . GLY A 1 530 ? 25.502 2.257 -17.858 1.00 97.12 530 GLY A N 1
ATOM 4056 C CA . GLY A 1 530 ? 25.740 2.941 -16.596 1.00 97.12 530 GLY A CA 1
ATOM 4057 C C . GLY A 1 530 ? 24.470 3.504 -15.986 1.00 97.12 530 GLY A C 1
ATOM 4058 O O . GLY A 1 530 ? 23.427 3.606 -16.631 1.00 97.12 530 GLY A O 1
ATOM 4059 N N . THR A 1 531 ? 24.565 3.837 -14.703 1.00 97.12 531 THR A N 1
ATOM 4060 C CA . THR A 1 531 ? 23.511 4.495 -13.932 1.00 97.12 531 THR A CA 1
ATOM 4061 C C . THR A 1 531 ? 24.155 5.566 -13.064 1.00 97.12 531 THR A C 1
ATOM 4063 O O . THR A 1 531 ? 25.085 5.273 -12.314 1.00 97.12 531 THR A O 1
ATOM 4066 N N . ILE A 1 532 ? 23.665 6.796 -13.174 1.00 96.94 532 ILE A N 1
ATOM 4067 C CA . ILE A 1 532 ? 24.143 7.956 -12.424 1.00 96.94 532 ILE A CA 1
ATOM 4068 C C . ILE A 1 532 ? 22.946 8.541 -11.681 1.00 96.94 532 ILE A C 1
ATOM 4070 O O . ILE A 1 532 ? 21.986 9.014 -12.287 1.00 96.94 532 ILE A O 1
ATOM 4074 N N . ASN A 1 533 ? 22.988 8.476 -10.353 1.00 96.88 533 ASN A N 1
ATOM 4075 C CA . ASN A 1 533 ? 21.958 9.053 -9.493 1.00 96.88 533 ASN A CA 1
ATOM 4076 C C . ASN A 1 533 ? 22.271 10.525 -9.222 1.00 96.88 533 ASN A C 1
ATOM 4078 O O . ASN A 1 533 ? 23.437 10.910 -9.162 1.00 96.88 533 ASN A O 1
ATOM 408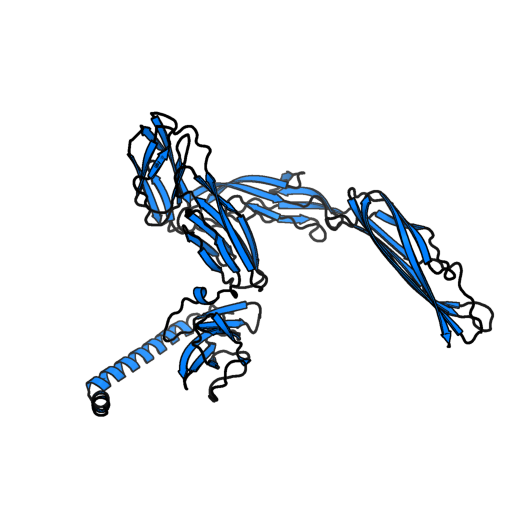2 N N . GLY A 1 534 ? 21.245 11.327 -8.951 1.00 94.62 534 GLY A N 1
ATOM 4083 C CA . GLY A 1 534 ? 21.446 12.706 -8.512 1.00 94.62 534 GLY A CA 1
ATOM 4084 C C . GLY A 1 534 ? 21.491 13.733 -9.644 1.00 94.62 534 GLY A C 1
ATOM 4085 O O . GLY A 1 534 ? 21.840 14.884 -9.392 1.00 94.62 534 GLY A O 1
ATOM 4086 N N . VAL A 1 535 ? 21.143 13.345 -10.872 1.00 95.75 535 VAL A N 1
ATOM 4087 C CA . VAL A 1 535 ? 21.216 14.235 -12.038 1.00 95.75 535 VAL A CA 1
ATOM 4088 C C . VAL A 1 535 ? 20.064 15.236 -12.047 1.00 95.75 535 VAL A C 1
ATOM 4090 O O . VAL A 1 535 ? 18.979 14.959 -11.534 1.00 95.75 535 VAL A O 1
ATOM 4093 N N . ASN A 1 536 ? 20.263 16.406 -12.648 1.00 96.38 536 ASN A N 1
ATOM 4094 C CA . ASN A 1 536 ? 19.185 17.378 -12.813 1.00 96.38 536 ASN A CA 1
ATOM 4095 C C . ASN A 1 536 ? 18.250 16.948 -13.958 1.00 96.38 536 ASN A C 1
ATOM 4097 O O . ASN A 1 536 ? 18.666 16.818 -15.107 1.00 96.38 536 ASN A O 1
ATOM 4101 N N . ALA A 1 537 ? 16.967 16.743 -13.655 1.00 94.19 537 ALA A N 1
ATOM 4102 C CA . ALA A 1 537 ? 15.988 16.281 -14.637 1.00 94.19 537 ALA A CA 1
ATOM 4103 C C . ALA A 1 537 ? 15.711 17.300 -15.759 1.00 94.19 537 ALA A C 1
ATOM 4105 O O . ALA A 1 537 ? 15.441 16.895 -16.886 1.00 94.19 537 ALA A O 1
ATOM 4106 N N . SER A 1 538 ? 15.830 18.603 -15.477 1.00 93.06 538 SER A N 1
ATOM 4107 C CA . SER A 1 538 ? 15.474 19.681 -16.417 1.00 93.06 538 SER A CA 1
ATOM 4108 C C . SER A 1 538 ? 16.506 19.898 -17.519 1.00 93.06 538 SER A C 1
ATOM 4110 O O . SER A 1 538 ? 16.163 20.254 -18.645 1.00 93.06 538 SER A O 1
ATOM 4112 N N . HIS A 1 539 ? 17.780 19.689 -17.205 1.00 95.94 539 HIS A N 1
ATOM 4113 C CA . HIS A 1 539 ? 18.893 19.774 -18.139 1.00 95.94 539 HIS A CA 1
ATOM 4114 C C . HIS A 1 539 ? 20.119 19.128 -17.509 1.00 95.94 539 HIS A C 1
ATOM 4116 O O . HIS A 1 539 ? 20.322 19.223 -16.298 1.00 95.94 539 HIS A O 1
ATOM 4122 N N . GLY A 1 540 ? 20.972 18.536 -18.330 1.00 95.62 540 GLY A N 1
ATOM 4123 C CA . GLY A 1 540 ? 22.230 17.991 -17.849 1.00 95.62 540 GLY A CA 1
ATOM 4124 C C . GLY A 1 540 ? 23.105 17.465 -18.967 1.00 95.62 540 GLY A C 1
ATOM 4125 O O . GLY A 1 540 ? 22.691 17.378 -20.129 1.00 95.62 540 GLY A O 1
ATOM 4126 N N . ASN A 1 541 ? 24.338 17.154 -18.584 1.00 96.69 541 ASN A N 1
ATOM 4127 C CA . ASN A 1 541 ? 25.262 16.389 -19.390 1.00 96.69 541 ASN A CA 1
ATOM 4128 C C . ASN A 1 541 ? 25.908 15.310 -18.528 1.00 96.69 541 ASN A C 1
ATOM 4130 O O . ASN A 1 541 ? 26.280 15.559 -17.388 1.00 96.69 541 ASN A O 1
ATOM 4134 N N . GLU A 1 542 ? 26.005 14.101 -19.062 1.00 97.81 542 GLU A N 1
ATOM 4135 C CA . GLU A 1 542 ? 26.637 12.981 -18.368 1.00 97.81 542 GLU A CA 1
ATOM 4136 C C . GLU A 1 542 ? 27.486 12.186 -19.337 1.00 97.81 542 GLU A C 1
ATOM 4138 O O . GLU A 1 542 ? 27.207 12.137 -20.538 1.00 97.81 542 GLU A O 1
ATOM 4143 N N . THR A 1 543 ? 28.531 11.558 -18.816 1.00 97.31 543 THR A N 1
ATOM 4144 C CA . THR A 1 543 ? 29.429 10.744 -19.625 1.00 97.31 543 THR A CA 1
ATOM 4145 C C . THR A 1 543 ? 29.141 9.260 -19.454 1.00 97.31 543 THR A C 1
ATOM 4147 O O . THR A 1 543 ? 28.816 8.773 -18.370 1.00 97.31 543 THR A O 1
ATOM 4150 N N . GLY A 1 544 ? 29.256 8.522 -20.553 1.00 96.06 544 GLY A N 1
ATOM 4151 C CA . GLY A 1 544 ? 29.164 7.071 -20.568 1.00 96.06 544 GLY A CA 1
ATOM 4152 C C . GLY A 1 544 ? 30.272 6.463 -21.409 1.00 96.06 544 GLY A C 1
ATOM 4153 O O . GLY A 1 544 ? 30.718 7.070 -22.377 1.00 96.06 544 GLY A O 1
ATOM 4154 N N . THR A 1 545 ? 30.727 5.270 -21.047 1.00 96.69 545 THR A N 1
ATOM 4155 C CA . THR A 1 545 ? 31.825 4.593 -21.744 1.00 96.69 545 THR A CA 1
ATOM 4156 C C . THR A 1 545 ? 31.312 3.310 -22.384 1.00 96.69 545 THR A C 1
ATOM 4158 O O . THR A 1 545 ? 30.621 2.522 -21.736 1.00 96.69 545 THR A O 1
ATOM 4161 N N . ALA A 1 546 ? 31.659 3.091 -23.651 1.00 96.62 546 ALA A N 1
ATOM 4162 C CA . ALA A 1 546 ? 31.462 1.819 -24.335 1.00 96.62 546 ALA A CA 1
ATOM 4163 C C . ALA A 1 546 ? 32.796 1.079 -24.432 1.00 96.62 546 ALA A C 1
ATOM 4165 O O . ALA A 1 546 ? 33.805 1.660 -24.829 1.00 96.62 546 ALA A O 1
ATOM 4166 N N . SER A 1 547 ? 32.801 -0.201 -24.076 1.00 96.81 547 SER A N 1
ATOM 4167 C CA . SER A 1 547 ? 33.913 -1.114 -24.326 1.00 96.81 547 SER A CA 1
ATOM 4168 C C . SER A 1 547 ? 33.753 -1.760 -25.695 1.00 96.81 547 SER A C 1
ATOM 4170 O O . SER A 1 547 ? 32.643 -2.114 -26.095 1.00 96.81 547 SER A O 1
ATOM 4172 N N . ILE A 1 548 ? 34.871 -1.925 -26.393 1.00 97.88 548 ILE A N 1
ATOM 4173 C CA . ILE A 1 548 ? 34.936 -2.469 -27.747 1.00 97.88 548 ILE A CA 1
ATOM 4174 C C . ILE A 1 548 ? 35.866 -3.681 -27.702 1.00 97.88 548 ILE A C 1
ATOM 4176 O O . ILE A 1 548 ? 36.994 -3.600 -27.217 1.00 97.88 548 ILE A O 1
ATOM 4180 N N . SER A 1 549 ? 35.383 -4.828 -28.168 1.00 97.12 549 SER A N 1
ATOM 4181 C CA . SER A 1 549 ? 36.165 -6.063 -28.265 1.00 97.12 549 SER A CA 1
ATOM 4182 C C . SER A 1 549 ? 36.035 -6.629 -29.666 1.00 97.12 549 SER A C 1
ATOM 4184 O O . SER A 1 549 ? 34.949 -7.038 -30.063 1.00 97.12 549 SER A O 1
ATOM 4186 N N . CYS A 1 550 ? 37.138 -6.635 -30.410 1.00 96.25 550 CYS A N 1
ATO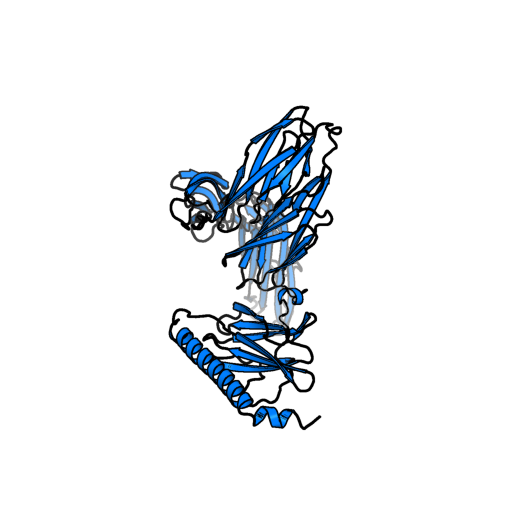M 4187 C CA . CYS A 1 550 ? 37.181 -7.159 -31.767 1.00 96.25 550 CYS A CA 1
ATOM 4188 C C . CYS A 1 550 ? 37.964 -8.471 -31.815 1.00 96.25 550 CYS A C 1
ATOM 4190 O O . CYS A 1 550 ? 39.093 -8.550 -31.323 1.00 96.25 550 CYS A O 1
ATOM 4192 N N . TYR A 1 551 ? 37.373 -9.480 -32.442 1.00 95.50 551 TYR A N 1
ATOM 4193 C CA . TYR A 1 551 ? 37.940 -10.810 -32.614 1.00 95.50 551 TYR A CA 1
ATOM 4194 C C . TYR A 1 551 ? 38.164 -11.079 -34.094 1.00 95.50 551 TYR A C 1
ATOM 4196 O O . TYR A 1 551 ? 37.358 -10.693 -34.942 1.00 95.50 551 TYR A O 1
ATOM 4204 N N . LEU A 1 552 ? 39.290 -11.718 -34.402 1.00 94.50 552 LEU A N 1
ATOM 4205 C CA . LEU A 1 552 ? 39.574 -12.197 -35.743 1.00 94.50 552 LEU A CA 1
ATOM 4206 C C . LEU A 1 552 ? 39.044 -13.623 -35.864 1.00 94.50 552 LEU A C 1
ATOM 4208 O O . LEU A 1 552 ? 39.560 -14.518 -35.198 1.00 94.50 552 LEU A O 1
ATOM 4212 N N . GLU A 1 553 ? 38.074 -13.825 -36.742 1.00 91.31 553 GLU A N 1
ATOM 4213 C CA . GLU A 1 553 ? 37.434 -15.118 -36.964 1.00 91.31 553 GLU A CA 1
ATOM 4214 C C . GLU A 1 553 ? 37.761 -15.650 -38.361 1.00 91.31 553 GLU A C 1
ATOM 4216 O O . GLU A 1 553 ? 37.935 -14.891 -39.321 1.00 91.31 553 GLU A O 1
ATOM 4221 N N . THR A 1 554 ? 37.889 -16.971 -38.474 1.00 87.44 554 THR A N 1
ATOM 4222 C CA . THR A 1 554 ? 38.010 -17.656 -39.769 1.00 87.44 554 THR A CA 1
ATOM 4223 C C . THR A 1 554 ? 36.627 -17.911 -40.345 1.00 87.44 554 THR A C 1
ATOM 4225 O O . THR A 1 554 ? 35.735 -18.321 -39.606 1.00 87.44 554 THR A O 1
ATOM 4228 N N . TRP A 1 555 ? 36.477 -17.701 -41.653 1.00 73.94 555 TRP A N 1
ATOM 4229 C CA . TRP A 1 555 ? 35.252 -18.034 -42.388 1.00 73.94 555 TRP A CA 1
ATOM 4230 C C . TRP A 1 555 ? 34.844 -19.504 -42.282 1.00 73.94 555 TRP A C 1
ATOM 4232 O O . TRP A 1 555 ? 35.750 -20.374 -42.265 1.00 73.94 555 TRP A O 1
#